Protein AF-0000000082933348 (afdb_homodimer)

Radius of gyration: 21.68 Å; Cα contacts (8 Å, |Δi|>4): 900; chains: 2; bounding box: 46×54×53 Å

Structure (mmCIF, N/CA/C/O backbone):
data_AF-0000000082933348-model_v1
#
loop_
_entity.id
_entity.type
_entity.pdbx_description
1 polymer 'Histidine phosphatase family protein'
#
loop_
_atom_site.group_PDB
_atom_site.id
_atom_site.type_symbol
_atom_site.label_atom_id
_atom_site.label_alt_id
_atom_site.label_comp_id
_atom_site.label_asym_id
_atom_site.label_entity_id
_atom_site.label_seq_id
_atom_site.pdbx_PDB_ins_code
_atom_site.Cartn_x
_atom_site.Cartn_y
_atom_site.Cartn_z
_atom_site.occupancy
_atom_site.B_iso_or_equiv
_atom_site.auth_seq_id
_atom_site.auth_comp_id
_atom_site.auth_asym_id
_atom_site.auth_atom_id
_atom_site.pdbx_PDB_model_num
ATOM 1 N N . MET A 1 1 ? 20.297 3.84 -3.52 1 86.88 1 MET A N 1
ATOM 2 C CA . MET A 1 1 ? 18.906 4.027 -3.934 1 86.88 1 MET A CA 1
ATOM 3 C C . MET A 1 1 ? 18.188 4.965 -2.979 1 86.88 1 MET A C 1
ATOM 5 O O . MET A 1 1 ? 18.375 4.891 -1.764 1 86.88 1 MET A O 1
ATOM 9 N N . THR A 1 2 ? 17.578 5.941 -3.51 1 96.19 2 THR A N 1
ATOM 10 C CA . THR A 1 2 ? 16.797 6.852 -2.684 1 96.19 2 THR A CA 1
ATOM 11 C C . THR A 1 2 ? 15.555 6.156 -2.137 1 96.19 2 THR A C 1
ATOM 13 O O . THR A 1 2 ? 14.867 5.438 -2.865 1 96.19 2 THR A O 1
ATOM 16 N N . LYS A 1 3 ? 15.344 6.266 -0.864 1 98.19 3 LYS A N 1
ATOM 17 C CA . LYS A 1 3 ? 14.211 5.641 -0.191 1 98.19 3 LYS A CA 1
ATOM 18 C C . LYS A 1 3 ? 13.484 6.641 0.707 1 98.19 3 LYS A C 1
ATOM 20 O O . LYS A 1 3 ? 14.125 7.414 1.424 1 98.19 3 LYS A O 1
ATOM 25 N N . PHE A 1 4 ? 12.164 6.688 0.628 1 98.81 4 PHE A N 1
ATOM 26 C CA . PHE A 1 4 ? 11.352 7.5 1.523 1 98.81 4 PHE A CA 1
ATOM 27 C C . PHE A 1 4 ? 10.562 6.621 2.488 1 98.81 4 PHE A C 1
ATOM 29 O O . PHE A 1 4 ? 9.883 5.684 2.068 1 98.81 4 PHE A O 1
ATOM 36 N N . TYR A 1 5 ? 10.711 6.855 3.752 1 98.88 5 TYR A N 1
ATOM 37 C CA . TYR A 1 5 ? 9.836 6.34 4.793 1 98.88 5 TYR A CA 1
ATOM 38 C C . TYR A 1 5 ? 8.773 7.367 5.172 1 98.88 5 TYR A C 1
ATOM 40 O O . TYR A 1 5 ? 9.07 8.367 5.828 1 98.88 5 TYR A O 1
ATOM 48 N N . LEU A 1 6 ? 7.59 7.156 4.75 1 98.94 6 LEU A N 1
ATOM 49 C CA . LEU A 1 6 ? 6.492 8.094 4.973 1 98.94 6 LEU A CA 1
ATOM 50 C C . LEU A 1 6 ? 5.68 7.699 6.203 1 98.94 6 LEU A C 1
ATOM 52 O O . LEU A 1 6 ? 5.18 6.574 6.285 1 98.94 6 LEU A O 1
ATOM 56 N N . ILE A 1 7 ? 5.543 8.625 7.109 1 98.94 7 ILE A N 1
ATOM 57 C CA . ILE A 1 7 ? 4.887 8.32 8.375 1 98.94 7 ILE A CA 1
ATOM 58 C C . ILE A 1 7 ? 3.85 9.398 8.688 1 98.94 7 ILE A C 1
ATOM 60 O O . ILE A 1 7 ? 4.168 10.586 8.703 1 98.94 7 ILE A O 1
ATOM 64 N N . ARG A 1 8 ? 2.623 8.984 8.883 1 98.94 8 ARG A N 1
ATOM 65 C CA . ARG A 1 8 ? 1.619 9.922 9.383 1 98.94 8 ARG A CA 1
ATOM 66 C C . ARG A 1 8 ? 1.836 10.211 10.867 1 98.94 8 ARG A C 1
ATOM 68 O O . ARG A 1 8 ? 2.244 9.328 11.625 1 98.94 8 ARG A O 1
ATOM 75 N N . HIS A 1 9 ? 1.52 11.336 11.305 1 98.94 9 HIS A N 1
ATOM 76 C CA . HIS A 1 9 ? 1.7 11.711 12.703 1 98.94 9 HIS A CA 1
ATOM 77 C C . HIS A 1 9 ? 0.859 10.836 13.625 1 98.94 9 HIS A C 1
ATOM 79 O O . HIS A 1 9 ? -0.024 10.109 13.164 1 98.94 9 HIS A O 1
ATOM 85 N N . GLY A 1 10 ? 1.176 10.938 14.961 1 98.88 10 GLY A N 1
ATOM 86 C CA . GLY A 1 10 ? 0.396 10.234 15.969 1 98.88 10 GLY A CA 1
ATOM 87 C C . GLY A 1 10 ? -0.998 10.805 16.141 1 98.88 10 GLY A C 1
ATOM 88 O O . GLY A 1 10 ? -1.308 11.875 15.625 1 98.88 10 GLY A O 1
ATOM 89 N N . GLU A 1 11 ? -1.74 10.148 16.938 1 98.75 11 GLU A N 1
ATOM 90 C CA . GLU A 1 11 ? -3.15 10.469 17.141 1 98.75 11 GLU A CA 1
ATOM 91 C C . GLU A 1 11 ? -3.312 11.805 17.875 1 98.75 11 GLU A C 1
ATOM 93 O O . GLU A 1 11 ? -2.547 12.117 18.781 1 98.75 11 GLU A O 1
ATOM 98 N N . THR A 1 12 ? -4.25 12.562 17.453 1 98.75 12 THR A N 1
ATOM 99 C CA . THR A 1 12 ? -4.707 13.758 18.156 1 98.75 12 THR A CA 1
ATOM 100 C C . THR A 1 12 ? -6.148 13.594 18.625 1 98.75 12 THR A C 1
ATOM 102 O O . THR A 1 12 ? -6.832 12.641 18.234 1 98.75 12 THR A O 1
ATOM 105 N N . GLU A 1 13 ? -6.559 14.531 19.438 1 98.19 13 GLU A N 1
ATOM 106 C CA . GLU A 1 13 ? -7.957 14.5 19.859 1 98.19 13 GLU A CA 1
ATOM 107 C C . GLU A 1 13 ? -8.898 14.672 18.672 1 98.19 13 GLU A C 1
ATOM 109 O O . GLU A 1 13 ? -9.977 14.07 18.641 1 98.19 13 GLU A O 1
ATOM 114 N N . TRP A 1 14 ? -8.562 15.438 17.734 1 98.31 14 TRP A N 1
ATOM 115 C CA . TRP A 1 14 ? -9.422 15.672 16.578 1 98.31 14 TRP A CA 1
ATOM 116 C C . TRP A 1 14 ? -9.469 14.438 15.68 1 98.31 14 TRP A C 1
ATOM 118 O O . TRP A 1 14 ? -10.461 14.211 14.977 1 98.31 14 TRP A O 1
ATOM 128 N N . ASN A 1 15 ? -8.352 13.672 15.641 1 98.06 15 ASN A N 1
ATOM 129 C CA . ASN A 1 15 ? -8.438 12.375 14.969 1 98.06 15 ASN A CA 1
ATOM 130 C C . ASN A 1 15 ? -9.539 11.508 15.578 1 98.06 15 ASN A C 1
ATOM 132 O O . ASN A 1 15 ? -10.336 10.914 14.852 1 98.06 15 ASN A O 1
ATOM 136 N N . VAL A 1 16 ? -9.492 11.422 16.891 1 97.44 16 VAL A N 1
ATOM 137 C CA . VAL A 1 16 ? -10.445 10.594 17.625 1 97.44 16 VAL A CA 1
ATOM 138 C C . VAL A 1 16 ? -11.867 11.07 17.344 1 97.44 16 VAL A C 1
ATOM 140 O O . VAL A 1 16 ? -12.781 10.258 17.188 1 97.44 16 VAL A O 1
ATOM 143 N N . GLN A 1 17 ? -12.008 12.328 17.219 1 97.56 17 GLN A N 1
ATOM 144 C CA . GLN A 1 17 ? -13.328 12.938 17.047 1 97.56 17 GLN A CA 1
ATOM 145 C C . GLN A 1 17 ? -13.711 13.023 15.57 1 97.56 17 GLN A C 1
ATOM 147 O O . GLN A 1 17 ? -14.789 13.508 15.227 1 97.56 17 GLN A O 1
ATOM 152 N N . ASN A 1 18 ? -12.797 12.633 14.664 1 97.06 18 ASN A N 1
ATOM 153 C CA . ASN A 1 18 ? -13.023 12.633 13.219 1 97.06 18 ASN A CA 1
ATOM 154 C C . ASN A 1 18 ? -13.289 14.039 12.695 1 97.06 18 ASN A C 1
ATOM 156 O O . ASN A 1 18 ? -14.242 14.258 11.945 1 97.06 18 ASN A O 1
ATOM 160 N N . ARG A 1 19 ? -12.523 14.969 13.188 1 98.19 19 ARG A N 1
ATOM 161 C CA . ARG A 1 19 ? -12.625 16.359 12.742 1 98.19 19 ARG A CA 1
ATOM 162 C C . ARG A 1 19 ? -11.57 16.672 11.695 1 98.19 19 ARG A C 1
ATOM 164 O O . ARG A 1 19 ? -10.461 16.125 11.734 1 98.19 19 ARG A O 1
ATOM 171 N N . TYR A 1 20 ? -11.891 17.484 10.766 1 97.06 20 TYR A N 1
ATOM 172 C CA . TYR A 1 20 ? -10.906 17.984 9.82 1 97.06 20 TYR A CA 1
ATOM 173 C C . TYR A 1 20 ? -9.766 18.688 10.547 1 97.06 20 TYR A C 1
ATOM 175 O O . TYR A 1 20 ? -9.977 19.688 11.234 1 97.06 20 TYR A O 1
ATOM 183 N N . GLN A 1 21 ? -8.625 17.953 10.289 1 94.75 21 GLN A N 1
ATOM 184 C CA . GLN A 1 21 ? -7.406 18.5 10.891 1 94.75 21 GLN A CA 1
ATOM 185 C C . GLN A 1 21 ? -6.465 19.047 9.82 1 94.75 21 GLN A C 1
ATOM 187 O O . GLN A 1 21 ? -5.797 18.281 9.125 1 94.75 21 GLN A O 1
ATOM 192 N N . GLY A 1 22 ? -6.617 20.359 9.383 1 96.88 22 GLY A N 1
ATOM 193 C CA . GLY A 1 22 ? -5.801 21.078 8.414 1 96.88 22 GLY A CA 1
ATOM 194 C C . GLY A 1 22 ? -4.566 21.703 9.023 1 96.88 22 GLY A C 1
ATOM 195 O O . GLY A 1 22 ? -3.756 21.031 9.648 1 96.88 22 GLY A O 1
ATOM 196 N N . ILE A 1 23 ? -4.5 22.922 8.961 1 97.44 23 ILE A N 1
ATOM 197 C CA . ILE A 1 23 ? -3.316 23.656 9.398 1 97.44 23 ILE A CA 1
ATOM 198 C C . ILE A 1 23 ? -3.469 24.062 10.859 1 97.44 23 ILE A C 1
ATOM 200 O O . ILE A 1 23 ? -2.525 24.562 11.469 1 97.44 23 ILE A O 1
ATOM 204 N N . THR A 1 24 ? -4.703 23.828 11.422 1 97.75 24 THR A N 1
ATOM 205 C CA . THR A 1 24 ? -4.859 24.047 12.859 1 97.75 24 THR A CA 1
ATOM 206 C C . THR A 1 24 ? -3.926 23.141 13.648 1 97.75 24 THR A C 1
ATOM 208 O O . THR A 1 24 ? -3.875 21.938 13.406 1 97.75 24 THR A O 1
ATOM 211 N N . ASP A 1 25 ? -3.254 23.703 14.617 1 98.25 25 ASP A N 1
ATOM 212 C CA . ASP A 1 25 ? -2.189 22.953 15.281 1 98.25 25 ASP A CA 1
ATOM 213 C C . ASP A 1 25 ? -2.713 22.25 16.531 1 98.25 25 ASP A C 1
ATOM 215 O O . ASP A 1 25 ? -2.633 22.797 17.641 1 98.25 25 ASP A O 1
ATOM 219 N N . ILE A 1 26 ? -3.174 21.109 16.359 1 98.31 26 ILE A N 1
ATOM 220 C CA . ILE A 1 26 ? -3.67 20.281 17.438 1 98.31 26 ILE A CA 1
ATOM 221 C C . ILE A 1 26 ? -2.561 19.344 17.922 1 98.31 26 ILE A C 1
ATOM 223 O O . ILE A 1 26 ? -1.96 18.625 17.125 1 98.31 26 ILE A O 1
ATOM 227 N N . PRO A 1 27 ? -2.258 19.328 19.188 1 98.38 27 PRO A N 1
ATOM 228 C CA . PRO A 1 27 ? -1.167 18.484 19.688 1 98.38 27 PRO A CA 1
ATOM 229 C C . PRO A 1 27 ? -1.525 17 19.703 1 98.38 27 PRO A C 1
ATOM 231 O O . PRO A 1 27 ? -2.703 16.641 19.609 1 98.38 27 PRO A O 1
ATOM 234 N N . LEU A 1 28 ? -0.554 16.156 19.859 1 98.81 28 LEU A N 1
ATOM 235 C CA . LEU A 1 28 ? -0.76 14.727 20.031 1 98.81 28 LEU A CA 1
ATOM 236 C C . LEU A 1 28 ? -1.549 14.438 21.297 1 98.81 28 LEU A C 1
ATOM 238 O O . LEU A 1 28 ? -1.344 15.102 22.328 1 98.81 28 LEU A O 1
ATOM 242 N N . SER A 1 29 ? -2.389 13.5 21.25 1 98.56 29 SER A N 1
ATOM 243 C CA . SER A 1 29 ? -2.986 12.953 22.453 1 98.56 29 SER A CA 1
ATOM 244 C C . SER A 1 29 ? -1.995 12.078 23.219 1 98.56 29 SER A C 1
ATOM 246 O O . SER A 1 29 ? -0.87 11.867 22.766 1 98.56 29 SER A O 1
ATOM 248 N N . SER A 1 30 ? -2.406 11.617 24.391 1 98.12 30 SER A N 1
ATOM 249 C CA . SER A 1 30 ? -1.567 10.688 25.125 1 98.12 30 SER A CA 1
ATOM 250 C C . SER A 1 30 ? -1.312 9.414 24.328 1 98.12 30 SER A C 1
ATOM 252 O O . SER A 1 30 ? -0.188 8.914 24.297 1 98.12 30 SER A O 1
ATOM 254 N N . VAL A 1 31 ? -2.332 8.945 23.719 1 98.19 31 VAL A N 1
ATOM 255 C CA . VAL A 1 31 ? -2.205 7.777 22.859 1 98.19 31 VAL A CA 1
ATOM 256 C C . VAL A 1 31 ? -1.263 8.094 21.688 1 98.19 31 VAL A C 1
ATOM 258 O O . VAL A 1 31 ? -0.437 7.258 21.312 1 98.19 31 VAL A O 1
ATOM 261 N N . GLY A 1 32 ? -1.414 9.273 21.125 1 98.69 32 GLY A N 1
ATOM 262 C CA . GLY A 1 32 ? -0.55 9.703 20.031 1 98.69 32 GLY A CA 1
ATOM 263 C C . GLY A 1 32 ? 0.92 9.711 20.406 1 98.69 32 GLY A C 1
ATOM 264 O O . GLY A 1 32 ? 1.774 9.359 19.594 1 98.69 32 GLY A O 1
ATOM 265 N N . LYS A 1 33 ? 1.176 10.125 21.594 1 98.44 33 LYS A N 1
ATOM 266 C CA . LYS A 1 33 ? 2.557 10.133 22.078 1 98.44 33 LYS A CA 1
ATOM 267 C C . LYS A 1 33 ? 3.102 8.719 22.203 1 98.44 33 LYS A C 1
ATOM 269 O O . LYS A 1 33 ? 4.266 8.461 21.875 1 98.44 33 LYS A O 1
ATOM 274 N N . LEU A 1 34 ? 2.26 7.848 22.656 1 98.31 34 LEU A N 1
ATOM 275 C CA . LEU A 1 34 ? 2.66 6.445 22.734 1 98.31 34 LEU A CA 1
ATOM 276 C C . LEU A 1 34 ? 2.895 5.867 21.344 1 98.31 34 LEU A C 1
ATOM 278 O O . LEU A 1 34 ? 3.834 5.098 21.141 1 98.31 34 LEU A O 1
ATOM 282 N N . GLN A 1 35 ? 2.096 6.219 20.438 1 98.62 35 GLN A N 1
ATOM 283 C CA . GLN A 1 35 ? 2.266 5.789 19.047 1 98.62 35 GLN A CA 1
ATOM 284 C C . GLN A 1 35 ? 3.586 6.293 18.469 1 98.62 35 GLN A C 1
ATOM 286 O O . GLN A 1 35 ? 4.281 5.555 17.766 1 98.62 35 GLN A O 1
ATOM 291 N N . ALA A 1 36 ? 3.855 7.551 18.766 1 98.62 36 ALA A N 1
ATOM 292 C CA . ALA A 1 36 ? 5.102 8.148 18.297 1 98.62 36 ALA A CA 1
ATOM 293 C C . ALA A 1 36 ? 6.312 7.383 18.828 1 98.62 36 ALA A C 1
ATOM 295 O O . ALA A 1 36 ? 7.266 7.141 18.078 1 98.62 36 ALA A O 1
ATOM 296 N N . GLN A 1 37 ? 6.219 7 20.016 1 98.06 37 GLN A N 1
ATOM 297 C CA . GLN A 1 37 ? 7.305 6.215 20.594 1 98.06 37 GLN A CA 1
ATOM 298 C C . GLN A 1 37 ? 7.398 4.84 19.938 1 98.06 37 GLN A C 1
ATOM 300 O O . GLN A 1 37 ? 8.5 4.34 19.688 1 98.06 37 GLN A O 1
ATOM 305 N N . ALA A 1 38 ? 6.289 4.23 19.688 1 98 38 ALA A N 1
ATOM 306 C CA . ALA A 1 38 ? 6.254 2.902 19.078 1 98 38 ALA A CA 1
ATOM 307 C C . ALA A 1 38 ? 6.895 2.92 17.703 1 98 38 ALA A C 1
ATOM 309 O O . ALA A 1 38 ? 7.695 2.045 17.359 1 98 38 ALA A O 1
ATOM 310 N N . ILE A 1 39 ? 6.543 3.9 16.906 1 98.25 39 ILE A N 1
ATOM 311 C CA . ILE A 1 39 ? 7.105 3.967 15.562 1 98.25 39 ILE A CA 1
ATOM 312 C C . ILE A 1 39 ? 8.594 4.293 15.641 1 98.25 39 ILE A C 1
ATOM 314 O O . ILE A 1 39 ? 9.391 3.812 14.828 1 98.25 39 ILE A O 1
ATOM 318 N N . ALA A 1 40 ? 8.953 5.125 16.578 1 98.31 40 ALA A N 1
ATOM 319 C CA . ALA A 1 40 ? 10.367 5.41 16.797 1 98.31 40 ALA A CA 1
ATOM 320 C C . ALA A 1 40 ? 11.148 4.133 17.078 1 98.31 40 ALA A C 1
ATOM 322 O O . ALA A 1 40 ? 12.227 3.918 16.516 1 98.31 40 ALA A O 1
ATOM 323 N N . THR A 1 41 ? 10.602 3.355 17.922 1 96.69 41 THR A N 1
ATOM 324 C CA . THR A 1 41 ? 11.234 2.086 18.25 1 96.69 41 THR A CA 1
ATOM 325 C C . THR A 1 41 ? 11.375 1.209 17 1 96.69 41 THR A C 1
ATOM 327 O O . THR A 1 41 ? 12.43 0.618 16.766 1 96.69 41 THR A O 1
ATOM 330 N N . ARG A 1 42 ? 10.344 1.131 16.234 1 95.69 42 ARG A N 1
ATOM 331 C CA . ARG A 1 42 ? 10.375 0.347 15 1 95.69 42 ARG A CA 1
ATOM 332 C C . ARG A 1 42 ? 11.461 0.849 14.055 1 95.69 42 ARG A C 1
ATOM 334 O O . ARG A 1 42 ? 12.164 0.052 13.438 1 95.69 42 ARG A O 1
ATOM 341 N N . MET A 1 43 ? 11.617 2.115 14.008 1 97.19 43 MET A N 1
ATOM 342 C CA . MET A 1 43 ? 12.508 2.738 13.031 1 97.19 43 MET A CA 1
ATOM 343 C C . MET A 1 43 ? 13.969 2.521 13.414 1 97.19 43 MET A C 1
ATOM 345 O O . MET A 1 43 ? 14.867 2.746 12.602 1 97.19 43 MET A O 1
ATOM 349 N N . LYS A 1 44 ? 14.211 2.039 14.594 1 95.69 44 LYS A N 1
ATOM 350 C CA . LYS A 1 44 ? 15.578 1.767 15.031 1 95.69 44 LYS A CA 1
ATOM 351 C C . LYS A 1 44 ? 16.266 0.782 14.094 1 95.69 44 LYS A C 1
ATOM 353 O O . LYS A 1 44 ? 17.484 0.847 13.898 1 95.69 44 LYS A O 1
ATOM 358 N N . ASP A 1 45 ? 15.508 -0.076 13.508 1 91.19 45 ASP A N 1
ATOM 359 C CA . ASP A 1 45 ? 16.047 -1.158 12.695 1 91.19 45 ASP A CA 1
ATOM 360 C C . ASP A 1 45 ? 16.25 -0.712 11.242 1 91.19 45 ASP A C 1
ATOM 362 O O . ASP A 1 45 ? 16.719 -1.485 10.406 1 91.19 45 ASP A O 1
ATOM 366 N N . TYR A 1 46 ? 15.891 0.518 10.961 1 96.06 46 TYR A N 1
ATOM 367 C CA . TYR A 1 46 ? 15.992 1.033 9.602 1 96.06 46 TYR A CA 1
ATOM 368 C C . TYR A 1 46 ? 17.172 1.992 9.461 1 96.06 46 TYR A C 1
ATOM 370 O O . TYR A 1 46 ? 17.484 2.734 10.398 1 96.06 46 TYR A O 1
ATOM 378 N N . GLU A 1 47 ? 17.844 1.949 8.375 1 97.5 47 GLU A N 1
ATOM 379 C CA . GLU A 1 47 ? 18.828 2.98 8.055 1 97.5 47 GLU A CA 1
ATOM 380 C C . GLU A 1 47 ? 18.141 4.285 7.656 1 97.5 47 GLU A C 1
ATOM 382 O O . GLU A 1 47 ? 17.266 4.293 6.801 1 97.5 47 GLU A O 1
ATOM 387 N N . VAL A 1 48 ? 18.5 5.371 8.328 1 98.44 48 VAL A N 1
ATOM 388 C CA . VAL A 1 48 ? 17.922 6.68 8.07 1 98.44 48 VAL A CA 1
ATOM 389 C C . VAL A 1 48 ? 19.016 7.734 7.984 1 98.44 48 VAL A C 1
ATOM 391 O O . VAL A 1 48 ? 19.844 7.844 8.883 1 98.44 48 VAL A O 1
ATOM 394 N N . ASP A 1 49 ? 19 8.453 6.902 1 98.62 49 ASP A N 1
ATOM 395 C CA . ASP A 1 49 ? 20.031 9.469 6.695 1 98.62 49 ASP A CA 1
ATOM 396 C C . ASP A 1 49 ? 19.516 10.852 7.078 1 98.62 49 ASP A C 1
ATOM 398 O O . ASP A 1 49 ? 20.312 11.734 7.438 1 98.62 49 ASP A O 1
ATOM 402 N N . ALA A 1 50 ? 18.234 11.102 6.969 1 98.75 50 ALA A N 1
ATOM 403 C CA . ALA A 1 50 ? 17.656 12.414 7.25 1 98.75 50 ALA A CA 1
ATOM 404 C C . ALA A 1 50 ? 16.188 12.281 7.645 1 98.75 50 ALA A C 1
ATOM 406 O O . ALA A 1 50 ? 15.516 11.312 7.281 1 98.75 50 ALA A O 1
ATOM 407 N N . ILE A 1 51 ? 15.727 13.266 8.398 1 98.88 51 ILE A N 1
ATOM 408 C CA . ILE A 1 51 ? 14.344 13.297 8.852 1 98.88 51 ILE A CA 1
ATOM 409 C C . ILE A 1 51 ? 13.727 14.656 8.531 1 98.88 51 ILE A C 1
ATOM 411 O O . ILE A 1 51 ? 14.273 15.695 8.906 1 98.88 51 ILE A O 1
ATOM 415 N N . TYR A 1 52 ? 12.648 14.617 7.793 1 98.94 52 TYR A N 1
ATOM 416 C CA . TYR A 1 52 ? 11.844 15.805 7.527 1 98.94 52 TYR A CA 1
ATOM 417 C C . TYR A 1 52 ? 10.469 15.688 8.172 1 98.94 52 TYR A C 1
ATOM 419 O O . TYR A 1 52 ? 9.953 14.578 8.344 1 98.94 52 TYR A O 1
ATOM 427 N N . ALA A 1 53 ? 9.875 16.844 8.492 1 98.94 53 ALA A N 1
ATOM 428 C CA . ALA A 1 53 ? 8.523 16.812 9.047 1 98.94 53 ALA A CA 1
ATOM 429 C C . ALA A 1 53 ? 7.762 18.094 8.703 1 98.94 53 ALA A C 1
ATOM 431 O O . ALA A 1 53 ? 8.367 19.125 8.406 1 98.94 53 ALA A O 1
ATOM 432 N N . SER A 1 54 ? 6.461 17.953 8.625 1 98.81 54 SER A N 1
ATOM 433 C CA . SER A 1 54 ? 5.621 19.141 8.781 1 98.81 54 SER A CA 1
ATOM 434 C C . SER A 1 54 ? 5.98 19.922 10.039 1 98.81 54 SER A C 1
ATOM 436 O O . SER A 1 54 ? 6.316 19.328 11.062 1 98.81 54 SER A O 1
ATOM 438 N N . ASP A 1 55 ? 5.824 21.266 9.977 1 98.69 55 ASP A N 1
ATOM 439 C CA . ASP A 1 55 ? 6.164 22.078 11.148 1 98.69 55 ASP A CA 1
ATOM 440 C C . ASP A 1 55 ? 4.988 22.156 12.117 1 98.69 55 ASP A C 1
ATOM 442 O O . ASP A 1 55 ? 5.09 22.781 13.172 1 98.69 55 ASP A O 1
ATOM 446 N N . LEU A 1 56 ? 3.859 21.594 11.797 1 98.75 56 LEU A N 1
ATOM 447 C CA . LEU A 1 56 ? 2.795 21.484 12.789 1 98.75 56 LEU A CA 1
ATOM 448 C C . LEU A 1 56 ? 3.199 20.531 13.914 1 98.75 56 LEU A C 1
ATOM 450 O O . LEU A 1 56 ? 3.83 19.5 13.664 1 98.75 56 LEU A O 1
ATOM 454 N N . SER A 1 57 ? 2.809 20.766 15.109 1 98.75 57 SER A N 1
ATOM 455 C CA . SER A 1 57 ? 3.355 20.125 16.312 1 98.75 57 SER A CA 1
ATOM 456 C C . SER A 1 57 ? 3.133 18.625 16.281 1 98.75 57 SER A C 1
ATOM 458 O O . SER A 1 57 ? 4 17.859 16.703 1 98.75 57 SER A O 1
ATOM 460 N N . ARG A 1 58 ? 1.996 18.172 15.883 1 98.81 58 ARG A N 1
ATOM 461 C CA . ARG A 1 58 ? 1.689 16.734 15.906 1 98.81 58 ARG A CA 1
ATOM 462 C C . ARG A 1 58 ? 2.68 15.953 15.047 1 98.81 58 ARG A C 1
ATOM 464 O O . ARG A 1 58 ? 3.135 14.883 15.445 1 98.81 58 ARG A O 1
ATOM 471 N N . ALA A 1 59 ? 3.039 16.469 13.891 1 98.88 59 ALA A N 1
ATOM 472 C CA . ALA A 1 59 ? 4.016 15.805 13.031 1 98.88 59 ALA A CA 1
ATOM 473 C C . ALA A 1 59 ? 5.434 15.992 13.562 1 98.88 59 ALA A C 1
ATOM 475 O O . ALA A 1 59 ? 6.223 15.047 13.578 1 98.88 59 ALA A O 1
ATOM 476 N N . PHE A 1 60 ? 5.715 17.234 14.023 1 98.88 60 PHE A N 1
ATOM 477 C CA . PHE A 1 60 ? 7.055 17.547 14.508 1 98.88 60 PHE A CA 1
ATOM 478 C C . PHE A 1 60 ? 7.406 16.688 15.719 1 98.88 60 PHE A C 1
ATOM 480 O O . PHE A 1 60 ? 8.5 16.125 15.789 1 98.88 60 PHE A O 1
ATOM 487 N N . VAL A 1 61 ? 6.52 16.562 16.656 1 98.88 61 VAL A N 1
ATOM 488 C CA . VAL A 1 61 ? 6.758 15.789 17.875 1 98.88 61 VAL A CA 1
ATOM 489 C C . VAL A 1 61 ? 6.91 14.312 17.531 1 98.88 61 VAL A C 1
ATOM 491 O O . VAL A 1 61 ? 7.758 13.625 18.109 1 98.88 61 VAL A O 1
ATOM 494 N N . THR A 1 62 ? 6.109 13.836 16.609 1 98.94 62 THR A N 1
ATOM 495 C CA . THR A 1 62 ? 6.254 12.453 16.156 1 98.94 62 THR A CA 1
ATOM 496 C C . THR A 1 62 ? 7.637 12.234 15.547 1 98.94 62 THR A C 1
ATOM 498 O O . THR A 1 62 ? 8.312 11.25 15.867 1 98.94 62 THR A O 1
ATOM 501 N N . ALA A 1 63 ? 8.047 13.164 14.703 1 98.94 63 ALA A N 1
ATOM 502 C CA . ALA A 1 63 ? 9.352 13.07 14.055 1 98.94 63 ALA A CA 1
ATOM 503 C C . ALA A 1 63 ? 10.477 13.141 15.078 1 98.94 63 ALA A C 1
ATOM 505 O O . ALA A 1 63 ? 11.5 12.461 14.93 1 98.94 63 ALA A O 1
ATOM 506 N N . LYS A 1 64 ? 10.297 13.945 16.047 1 98.81 64 LYS A N 1
ATOM 507 C CA . LYS A 1 64 ? 11.32 14.125 17.078 1 98.81 64 LYS A CA 1
ATOM 508 C C . LYS A 1 64 ? 11.57 12.82 17.828 1 98.81 64 LYS A C 1
ATOM 510 O O . LYS A 1 64 ? 12.695 12.539 18.234 1 98.81 64 LYS A O 1
ATOM 515 N N . SER A 1 65 ? 10.523 12.086 18.109 1 98.69 65 SER A N 1
ATOM 516 C CA . SER A 1 65 ? 10.688 10.789 18.766 1 98.69 65 SER A CA 1
ATOM 517 C C . SER A 1 65 ? 11.602 9.875 17.969 1 98.69 65 SER A C 1
ATOM 519 O O . SER A 1 65 ? 12.445 9.18 18.531 1 98.69 65 SER A O 1
ATOM 521 N N . ILE A 1 66 ? 11.453 9.883 16.672 1 98.69 66 ILE A N 1
ATOM 522 C CA . ILE A 1 66 ? 12.281 9.078 15.781 1 98.69 66 ILE A CA 1
ATOM 523 C C . ILE A 1 66 ? 13.703 9.633 15.758 1 98.69 66 ILE A C 1
ATOM 525 O O . ILE A 1 66 ? 14.672 8.875 15.844 1 98.69 66 ILE A O 1
ATOM 529 N N . ALA A 1 67 ? 13.734 10.961 15.648 1 98.75 67 ALA A N 1
ATOM 530 C CA . ALA A 1 67 ? 15.023 11.641 15.57 1 98.75 67 ALA A CA 1
ATOM 531 C C . ALA A 1 67 ? 15.875 11.352 16.812 1 98.75 67 ALA A C 1
ATOM 533 O O . ALA A 1 67 ? 17.094 11.164 16.703 1 98.75 67 ALA A O 1
ATOM 534 N N . LYS A 1 68 ? 15.258 11.359 17.922 1 97.88 68 LYS A N 1
ATOM 535 C CA . LYS A 1 68 ? 15.961 11.078 19.172 1 97.88 68 LYS A CA 1
ATOM 536 C C . LYS A 1 68 ? 16.594 9.695 19.141 1 97.88 68 LYS A C 1
ATOM 538 O O . LYS A 1 68 ? 17.766 9.539 19.531 1 97.88 68 LYS A O 1
ATOM 543 N N . GLU A 1 69 ? 15.883 8.719 18.688 1 96.25 69 GLU A N 1
ATOM 544 C CA . GLU A 1 69 ? 16.391 7.348 18.609 1 96.25 69 GLU A CA 1
ATOM 545 C C . GLU A 1 69 ? 17.516 7.23 17.609 1 96.25 69 GLU A C 1
ATOM 547 O O . GLU A 1 69 ? 18.438 6.418 17.781 1 96.25 69 GLU A O 1
ATOM 552 N N . LYS A 1 70 ? 17.5 8.055 16.562 1 97 70 LYS A N 1
ATOM 553 C CA . LYS A 1 70 ? 18.438 7.945 15.445 1 97 70 LYS A CA 1
ATOM 554 C C . LYS A 1 70 ? 19.609 8.914 15.617 1 97 70 LYS A C 1
ATOM 556 O O . LYS A 1 70 ? 20.578 8.859 14.859 1 97 70 LYS A O 1
ATOM 561 N N . ASN A 1 71 ? 19.531 9.789 16.656 1 96.88 71 ASN A N 1
ATOM 562 C CA . ASN A 1 71 ? 20.5 10.852 16.859 1 96.88 71 ASN A CA 1
ATOM 563 C C . ASN A 1 71 ? 20.641 11.734 15.617 1 96.88 71 ASN A C 1
ATOM 565 O O . ASN A 1 71 ? 21.734 11.961 15.125 1 96.88 71 ASN A O 1
ATOM 569 N N . LEU A 1 72 ? 19.516 12.094 15.062 1 98.38 72 LEU A N 1
ATOM 570 C CA . LEU A 1 72 ? 19.406 13.008 13.93 1 98.38 72 LEU A CA 1
ATOM 571 C C . LEU A 1 72 ? 18.578 14.234 14.297 1 98.38 72 LEU A C 1
ATOM 573 O O . LEU A 1 72 ? 17.953 14.273 15.359 1 98.38 72 LEU A O 1
ATOM 577 N N . GLU A 1 73 ? 18.641 15.234 13.484 1 98.44 73 GLU A N 1
ATOM 578 C CA . GLU A 1 73 ? 17.812 16.422 13.648 1 98.44 73 GLU A CA 1
ATOM 579 C C . GLU A 1 73 ? 16.594 16.359 12.734 1 98.44 73 GLU A C 1
ATOM 581 O O . GLU A 1 73 ? 16.641 15.75 11.664 1 98.44 73 GLU A O 1
ATOM 586 N N . VAL A 1 74 ? 15.555 16.984 13.195 1 98.81 74 VAL A N 1
ATOM 587 C CA . VAL A 1 74 ? 14.359 17.094 12.367 1 98.81 74 VAL A CA 1
ATOM 588 C C . VAL A 1 74 ? 14.422 18.391 11.562 1 98.81 74 VAL A C 1
ATOM 590 O O . VAL A 1 74 ? 14.555 19.484 12.125 1 98.81 74 VAL A O 1
ATOM 593 N N . ARG A 1 75 ? 14.383 18.281 10.289 1 98.75 75 ARG A N 1
ATOM 594 C CA . ARG A 1 75 ? 14.219 19.422 9.406 1 98.75 75 ARG A CA 1
ATOM 595 C C . ARG A 1 75 ? 12.75 19.641 9.055 1 98.75 75 ARG A C 1
ATOM 597 O O . ARG A 1 75 ? 12.07 18.719 8.602 1 98.75 75 ARG A O 1
ATOM 604 N N . THR A 1 76 ? 12.273 20.828 9.234 1 98.75 76 THR A N 1
ATOM 605 C CA . THR A 1 76 ? 10.859 21.062 8.953 1 98.75 76 THR A CA 1
ATOM 606 C C . THR A 1 76 ? 10.688 21.703 7.582 1 98.75 76 THR A C 1
ATOM 608 O O . THR A 1 76 ? 11.547 22.469 7.129 1 98.75 76 THR A O 1
ATOM 611 N N . LEU A 1 77 ? 9.641 21.391 6.906 1 98.62 77 LEU A N 1
ATOM 612 C CA . LEU A 1 77 ? 9.195 22 5.652 1 98.62 77 LEU A CA 1
ATOM 613 C C . LEU A 1 77 ? 7.723 22.391 5.73 1 98.62 77 LEU A C 1
ATOM 615 O O . LEU A 1 77 ? 6.855 21.531 5.895 1 98.62 77 LEU A O 1
ATOM 619 N N . PRO A 1 78 ? 7.371 23.656 5.59 1 98.38 78 PRO A N 1
ATOM 620 C CA . PRO A 1 78 ? 5.961 24.047 5.562 1 98.38 78 PRO A CA 1
ATOM 621 C C . PRO A 1 78 ? 5.184 23.375 4.434 1 98.38 78 PRO A C 1
ATOM 623 O O . PRO A 1 78 ? 3.971 23.172 4.547 1 98.38 78 PRO A O 1
ATOM 626 N N . GLN A 1 79 ? 5.891 23 3.367 1 98.62 79 GLN A N 1
ATOM 627 C CA . GLN A 1 79 ? 5.277 22.344 2.217 1 98.62 79 GLN A CA 1
ATOM 628 C C . GLN A 1 79 ? 4.699 20.984 2.6 1 98.62 79 GLN A C 1
ATOM 630 O O . GLN A 1 79 ? 3.928 20.391 1.841 1 98.62 79 GLN A O 1
ATOM 635 N N . LEU A 1 80 ? 5.031 20.484 3.82 1 98.81 80 LEU A N 1
ATOM 636 C CA . LEU A 1 80 ? 4.547 19.172 4.281 1 98.81 80 LEU A CA 1
ATOM 637 C C . LEU A 1 80 ? 3.365 19.344 5.227 1 98.81 80 LEU A C 1
ATOM 639 O O . LEU A 1 80 ? 2.838 18.359 5.746 1 98.81 80 LEU A O 1
ATOM 643 N N . ARG A 1 81 ? 2.926 20.562 5.457 1 98.75 81 ARG A N 1
ATOM 644 C CA . ARG A 1 81 ? 1.737 20.781 6.273 1 98.75 81 ARG A CA 1
ATOM 645 C C . ARG A 1 81 ? 0.519 20.109 5.668 1 98.75 81 ARG A C 1
ATOM 647 O O . ARG A 1 81 ? 0.461 19.891 4.453 1 98.75 81 ARG A O 1
ATOM 654 N N . GLU A 1 82 ? -0.409 19.781 6.539 1 98.75 82 GLU A N 1
ATOM 655 C CA . GLU A 1 82 ? -1.673 19.234 6.055 1 98.75 82 GLU A CA 1
ATOM 656 C C . GLU A 1 82 ? -2.404 20.219 5.164 1 98.75 82 GLU A C 1
ATOM 658 O O . GLU A 1 82 ? -2.092 21.422 5.164 1 98.75 82 GLU A O 1
ATOM 663 N N . ILE A 1 83 ? -3.328 19.703 4.43 1 98.5 83 ILE A N 1
ATOM 664 C CA . ILE A 1 83 ? -4.18 20.5 3.559 1 98.5 83 ILE A CA 1
ATOM 665 C C . ILE A 1 83 ? -4.875 21.594 4.375 1 98.5 83 ILE A C 1
ATOM 667 O O . ILE A 1 83 ? -5.391 21.328 5.465 1 98.5 83 ILE A O 1
ATOM 671 N N . ASN A 1 84 ? -4.746 22.812 3.92 1 98.38 84 ASN A N 1
ATOM 672 C CA . ASN A 1 84 ? -5.52 23.906 4.504 1 98.38 84 ASN A CA 1
ATOM 673 C C . ASN A 1 84 ? -6.992 23.828 4.102 1 98.38 84 ASN A C 1
ATOM 675 O O . ASN A 1 84 ? -7.344 24.156 2.967 1 98.38 84 ASN A O 1
ATOM 679 N N . PHE A 1 85 ? -7.848 23.438 5.016 1 97.75 85 PHE A N 1
ATOM 680 C CA . PHE A 1 85 ? -9.266 23.25 4.707 1 97.75 85 PHE A CA 1
ATOM 681 C C . PHE A 1 85 ? -10.062 24.5 5.078 1 97.75 85 PHE A C 1
ATOM 683 O O . PHE A 1 85 ? -11.289 24.5 4.992 1 97.75 85 PHE A O 1
ATOM 690 N N . GLY A 1 86 ? -9.359 25.484 5.578 1 97.56 86 GLY A N 1
ATOM 691 C CA . GLY A 1 86 ? -10.008 26.75 5.891 1 97.56 86 GLY A CA 1
ATOM 692 C C . GLY A 1 86 ? -11.094 26.625 6.945 1 97.56 86 GLY A C 1
ATOM 693 O O . GLY A 1 86 ? -10.867 26.047 8.008 1 97.56 86 GLY A O 1
ATOM 694 N N . GLU A 1 87 ? -12.258 27.156 6.652 1 96.88 87 GLU A N 1
ATOM 695 C CA . GLU A 1 87 ? -13.344 27.219 7.621 1 96.88 87 GLU A CA 1
ATOM 696 C C . GLU A 1 87 ? -13.891 25.844 7.941 1 96.88 87 GLU A C 1
ATOM 698 O O . GLU A 1 87 ? -14.664 25.672 8.891 1 96.88 87 GLU A O 1
ATOM 703 N N . TRP A 1 88 ? -13.586 24.797 7.223 1 97.75 88 TRP A N 1
ATOM 704 C CA . TRP A 1 88 ? -14.078 23.453 7.48 1 97.75 88 TRP A CA 1
ATOM 705 C C . TRP A 1 88 ? -13.359 22.828 8.672 1 97.75 88 TRP A C 1
ATOM 707 O O . TRP A 1 88 ? -13.828 21.828 9.234 1 97.75 88 TRP A O 1
ATOM 717 N N . GLU A 1 89 ? -12.172 23.359 9.031 1 98 89 GLU A N 1
ATOM 718 C CA . GLU A 1 89 ? -11.375 22.766 10.102 1 98 89 GLU A CA 1
ATOM 719 C C . GLU A 1 89 ? -12.125 22.812 11.43 1 98 89 GLU A C 1
ATOM 721 O O . GLU A 1 89 ? -12.781 23.812 11.75 1 98 89 GLU A O 1
ATOM 726 N N . GLY A 1 90 ? -12.047 21.688 12.117 1 98.25 90 GLY A N 1
ATOM 727 C CA . GLY A 1 90 ? -12.711 21.562 13.398 1 98.25 90 GLY A CA 1
ATOM 728 C C . GLY A 1 90 ? -14.086 20.938 13.305 1 98.25 90 GLY A C 1
ATOM 729 O O . GLY A 1 90 ? -14.664 20.547 14.32 1 98.25 90 GLY A O 1
ATOM 730 N N . TYR A 1 91 ? -14.602 20.812 12.141 1 98.25 91 TYR A N 1
ATOM 731 C CA . TYR A 1 91 ? -15.914 20.219 11.945 1 98.25 91 TYR A CA 1
ATOM 732 C C . TYR A 1 91 ? -15.805 18.766 11.531 1 98.25 91 TYR A C 1
ATOM 734 O O . TYR A 1 91 ? -14.797 18.359 10.938 1 98.25 91 TYR A O 1
ATOM 742 N N . THR A 1 92 ? -16.812 18.016 11.844 1 97.81 92 THR A N 1
ATOM 743 C CA . THR A 1 92 ? -16.938 16.656 11.344 1 97.81 92 THR A CA 1
ATOM 744 C C . THR A 1 92 ? -17.578 16.641 9.961 1 97.81 92 THR A C 1
ATOM 746 O O . THR A 1 92 ? -18.156 17.641 9.531 1 97.81 92 THR A O 1
ATOM 749 N N . MET A 1 93 ? -17.438 15.508 9.367 1 95.56 93 MET A N 1
ATOM 750 C CA . MET A 1 93 ? -18.062 15.352 8.055 1 95.56 93 MET A CA 1
ATOM 751 C C . MET A 1 93 ? -19.578 15.57 8.141 1 95.56 93 MET A C 1
ATOM 753 O O . MET A 1 93 ? -20.156 16.219 7.273 1 95.56 93 MET A O 1
ATOM 757 N N . THR A 1 94 ? -20.109 15.008 9.148 1 96.81 94 THR A N 1
ATOM 758 C CA . THR A 1 94 ? -21.562 15.109 9.336 1 96.81 94 THR A CA 1
ATOM 759 C C . THR A 1 94 ? -21.969 16.578 9.5 1 96.81 94 THR A C 1
ATOM 761 O O . THR A 1 94 ? -22.953 17.016 8.883 1 96.81 94 THR A O 1
ATOM 764 N N . GLU A 1 95 ? -21.234 17.266 10.32 1 97.94 95 GLU A N 1
ATOM 765 C CA . GLU A 1 95 ? -21.531 18.672 10.531 1 97.94 95 GLU A CA 1
ATOM 766 C C . GLU A 1 95 ? -21.391 19.469 9.234 1 97.94 95 GLU A C 1
ATOM 768 O O . GLU A 1 95 ? -22.234 20.312 8.93 1 97.94 95 GLU A O 1
ATOM 773 N N . LEU A 1 96 ? -20.375 19.234 8.469 1 97.75 96 LEU A N 1
ATOM 774 C CA . LEU A 1 96 ? -20.141 19.938 7.219 1 97.75 96 LEU A CA 1
ATOM 775 C C . LEU A 1 96 ? -21.234 19.625 6.203 1 97.75 96 LEU A C 1
ATOM 777 O O . LEU A 1 96 ? -21.641 20.5 5.43 1 97.75 96 LEU A O 1
ATOM 781 N N . GLU A 1 97 ? -21.594 18.359 6.191 1 96.88 97 GLU A N 1
ATOM 782 C CA . GLU A 1 97 ? -22.703 17.984 5.309 1 96.88 97 GLU A CA 1
ATOM 783 C C . GLU A 1 97 ? -23.969 18.766 5.656 1 96.88 97 GLU A C 1
ATOM 785 O O . GLU A 1 97 ? -24.719 19.172 4.766 1 96.88 97 GLU A O 1
ATOM 790 N N . GLU A 1 98 ? -24.266 18.938 6.902 1 97.5 98 GLU A N 1
ATOM 791 C CA . GLU A 1 98 ? -25.438 19.672 7.363 1 97.5 98 GLU A CA 1
ATOM 792 C C . GLU A 1 98 ? -25.344 21.141 6.996 1 97.5 98 GLU A C 1
ATOM 794 O O . GLU A 1 98 ? -26.344 21.766 6.605 1 97.5 98 GLU A O 1
ATOM 799 N N . ILE A 1 99 ? -24.203 21.688 7.117 1 97.25 99 ILE A N 1
ATOM 800 C CA . ILE A 1 99 ? -24 23.125 6.934 1 97.25 99 IL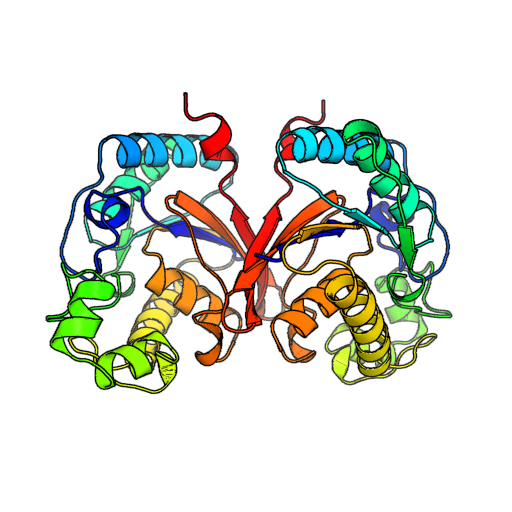E A CA 1
ATOM 801 C C . ILE A 1 99 ? -23.938 23.453 5.441 1 97.25 99 ILE A C 1
ATOM 803 O O . ILE A 1 99 ? -24.531 24.438 4.992 1 97.25 99 ILE A O 1
ATOM 807 N N . TYR A 1 100 ? -23.25 22.594 4.594 1 96.31 100 TYR A N 1
ATOM 808 C CA . TYR A 1 100 ? -22.922 22.984 3.223 1 96.31 100 TYR A CA 1
ATOM 809 C C . TYR A 1 100 ? -23.672 22.109 2.223 1 96.31 100 TYR A C 1
ATOM 811 O O . TYR A 1 100 ? -23.703 22.406 1.025 1 96.31 100 TYR A O 1
ATOM 819 N N . GLY A 1 101 ? -24.203 21 2.662 1 95.62 101 GLY A N 1
ATOM 820 C CA . GLY A 1 101 ? -25.031 20.141 1.835 1 95.62 101 GLY A CA 1
ATOM 821 C C . GLY A 1 101 ? -24.297 19.547 0.65 1 95.62 101 GLY A C 1
ATOM 822 O O . GLY A 1 101 ? -23.219 18.969 0.811 1 95.62 101 GLY A O 1
ATOM 823 N N . ASP A 1 102 ? -24.828 19.859 -0.578 1 94.06 102 ASP A N 1
ATOM 824 C CA . ASP A 1 102 ? -24.375 19.188 -1.799 1 94.06 102 ASP A CA 1
ATOM 825 C C . ASP A 1 102 ? -22.953 19.609 -2.162 1 94.06 102 ASP A C 1
ATOM 827 O O . ASP A 1 102 ? -22.188 18.828 -2.713 1 94.06 102 ASP A O 1
ATOM 831 N N . ASP A 1 103 ? -22.688 20.812 -1.838 1 93.31 103 ASP A N 1
ATOM 832 C CA . ASP A 1 103 ? -21.344 21.281 -2.168 1 93.31 103 ASP A CA 1
ATOM 833 C C . ASP A 1 103 ? -20.281 20.469 -1.442 1 93.31 103 ASP A C 1
ATOM 835 O O . ASP A 1 103 ? -19.297 20.031 -2.057 1 93.31 103 ASP A O 1
ATOM 839 N N . TYR A 1 104 ? -20.531 20.25 -0.236 1 96.12 104 TYR A N 1
ATOM 840 C CA . TYR A 1 104 ? -19.594 19.453 0.543 1 96.12 104 TYR A CA 1
ATOM 841 C C . TYR A 1 104 ? -19.609 18 0.104 1 96.12 104 TYR A C 1
ATOM 843 O O . TYR A 1 104 ? -18.547 17.359 0.003 1 96.12 104 TYR A O 1
ATOM 851 N N . LYS A 1 105 ? -20.734 17.5 -0.112 1 95.12 105 LYS A N 1
ATOM 852 C CA . LYS A 1 105 ? -20.875 16.109 -0.514 1 95.12 105 LYS A CA 1
ATOM 853 C C . LYS A 1 105 ? -20.094 15.828 -1.802 1 95.12 105 LYS A C 1
ATOM 855 O O . LYS A 1 105 ? -19.453 14.789 -1.929 1 95.12 105 LYS A O 1
ATOM 860 N N . ARG A 1 106 ? -20.203 16.781 -2.742 1 94.75 106 ARG A N 1
ATOM 861 C CA . ARG A 1 106 ? -19.484 16.641 -4 1 94.75 106 ARG A CA 1
ATOM 862 C C . ARG A 1 106 ? -17.969 16.609 -3.766 1 94.75 106 ARG A C 1
ATOM 864 O O . ARG A 1 106 ? -17.281 15.734 -4.297 1 94.75 106 ARG A O 1
ATOM 871 N N . PHE A 1 107 ? -17.562 17.5 -2.941 1 95.44 107 PHE A N 1
ATOM 872 C CA . PHE A 1 107 ? -16.141 17.531 -2.594 1 95.44 107 PHE A CA 1
ATOM 873 C C . PHE A 1 107 ? -15.727 16.219 -1.926 1 95.44 107 PHE A C 1
ATOM 875 O O . PHE A 1 107 ? -14.711 15.617 -2.291 1 95.44 107 PHE A O 1
ATOM 882 N N . PHE A 1 108 ? -16.516 15.859 -0.982 1 95.06 108 PHE A N 1
ATOM 883 C CA . PHE A 1 108 ? -16.188 14.672 -0.207 1 95.06 108 PHE A CA 1
ATOM 884 C C . PHE A 1 108 ? -16.047 13.453 -1.114 1 95.06 108 PHE A C 1
ATOM 886 O O . PHE A 1 108 ? -15.148 12.625 -0.917 1 95.06 108 PHE A O 1
ATOM 893 N N . MET A 1 109 ? -16.844 13.391 -2.1 1 93.25 109 MET A N 1
ATOM 894 C CA . MET A 1 109 ? -16.859 12.234 -2.996 1 93.25 109 MET A CA 1
ATOM 895 C C . MET A 1 109 ? -15.734 12.328 -4.023 1 93.25 109 MET A C 1
ATOM 897 O O . MET A 1 109 ? -15.125 11.32 -4.375 1 93.25 109 MET A O 1
ATOM 901 N N . GLU A 1 110 ? -15.461 13.523 -4.527 1 96.06 110 GLU A N 1
ATOM 902 C CA . GLU A 1 110 ? -14.461 13.742 -5.562 1 96.06 110 GLU A CA 1
ATOM 903 C C . GLU A 1 110 ? -13.633 14.992 -5.27 1 96.06 110 GLU A C 1
ATOM 905 O O . GLU A 1 110 ? -13.664 15.961 -6.031 1 96.06 110 GLU A O 1
ATOM 910 N N . PRO A 1 111 ? -12.805 14.875 -4.293 1 96.75 111 PRO A N 1
ATOM 911 C CA . PRO A 1 111 ? -12.078 16.062 -3.844 1 96.75 111 PRO A CA 1
ATOM 912 C C . PRO A 1 111 ? -11.211 16.672 -4.941 1 96.75 111 PRO A C 1
ATOM 914 O O . PRO A 1 111 ? -10.961 17.891 -4.934 1 96.75 111 PRO A O 1
ATOM 917 N N . HIS A 1 112 ? -10.797 15.875 -5.887 1 97 112 HIS A N 1
ATOM 918 C CA . HIS A 1 112 ? -9.898 16.344 -6.938 1 97 112 HIS A CA 1
ATOM 919 C C . HIS A 1 112 ? -10.648 17.234 -7.934 1 97 112 HIS A C 1
ATOM 921 O O . HIS A 1 112 ? -10.023 17.938 -8.734 1 97 112 HIS A O 1
ATOM 927 N N . LYS A 1 113 ? -11.945 17.312 -7.914 1 97.31 113 LYS A N 1
ATOM 928 C CA . LYS A 1 113 ? -12.727 18 -8.938 1 97.31 113 LYS A CA 1
ATOM 929 C C . LYS A 1 113 ? -13.336 19.297 -8.383 1 97.31 113 LYS A C 1
ATOM 931 O O . LYS A 1 113 ? -13.812 20.141 -9.148 1 97.31 113 LYS A O 1
ATOM 936 N N . TYR A 1 114 ? -13.422 19.422 -7.109 1 97.25 114 TYR A N 1
ATOM 937 C CA . TYR A 1 114 ? -14.195 20.531 -6.535 1 97.25 114 TYR A CA 1
ATOM 938 C C . TYR A 1 114 ? -13.344 21.344 -5.578 1 97.25 114 TYR A C 1
ATOM 940 O O . TYR A 1 114 ? -12.492 20.812 -4.871 1 97.25 114 TYR A O 1
ATOM 948 N N . PRO A 1 115 ? -13.586 22.609 -5.594 1 96.44 115 PRO A N 1
ATOM 949 C CA . PRO A 1 115 ? -12.844 23.469 -4.676 1 96.44 115 PRO A CA 1
ATOM 950 C C . PRO A 1 115 ? -13.281 23.297 -3.223 1 96.44 115 PRO A C 1
ATOM 952 O O . PRO A 1 115 ? -14.352 22.75 -2.957 1 96.44 115 PRO A O 1
ATOM 955 N N . PHE A 1 116 ? -12.523 23.719 -2.309 1 96.19 116 PHE A N 1
ATOM 956 C CA . PHE A 1 116 ? -12.781 23.734 -0.875 1 96.19 116 PHE A CA 1
ATOM 957 C C . PHE A 1 116 ? -12.094 24.922 -0.213 1 96.19 116 PHE A C 1
ATOM 959 O O . PHE A 1 116 ? -11.219 25.547 -0.808 1 96.19 116 PHE A O 1
ATOM 966 N N . PRO A 1 117 ? -12.57 25.328 0.934 1 96.38 117 PRO A N 1
ATOM 967 C CA . PRO A 1 117 ? -11.961 26.516 1.558 1 96.38 117 PRO A CA 1
ATOM 968 C C . PRO A 1 117 ? -10.484 26.297 1.897 1 96.38 117 PRO A C 1
ATOM 970 O O . PRO A 1 117 ? -10.047 25.156 2.047 1 96.38 117 PRO A O 1
ATOM 973 N N . GLY A 1 118 ? -9.773 27.359 2.084 1 95.94 118 GLY A N 1
ATOM 974 C CA . GLY A 1 118 ? -8.367 27.266 2.441 1 95.94 118 GLY A CA 1
ATOM 975 C C . GLY A 1 118 ? -7.449 27.219 1.238 1 95.94 118 GLY A C 1
ATOM 976 O O . GLY A 1 118 ? -7.309 28.203 0.518 1 95.94 118 GLY A O 1
ATOM 977 N N . GLU A 1 119 ? -7.027 25.984 0.877 1 96 119 GLU A N 1
ATOM 978 C CA . GLU A 1 119 ? -6.051 25.844 -0.199 1 96 119 GLU A CA 1
ATOM 979 C C . GLU A 1 119 ? -6.719 25.969 -1.567 1 96 119 GLU A C 1
ATOM 981 O O . GLU A 1 119 ? -6.047 26.203 -2.572 1 96 119 GLU A O 1
ATOM 986 N N . GLY A 1 120 ? -7.941 25.656 -1.619 1 96.38 120 GLY A N 1
ATOM 987 C CA . GLY A 1 120 ? -8.75 25.922 -2.797 1 96.38 120 GLY A CA 1
ATOM 988 C C . GLY A 1 120 ? -8.898 24.719 -3.705 1 96.38 120 GLY A C 1
ATOM 989 O O . GLY A 1 120 ? -9.953 24.516 -4.316 1 96.38 120 GLY A O 1
ATOM 990 N N . SER A 1 121 ? -7.816 23.953 -3.902 1 98 121 SER A N 1
ATOM 991 C CA . SER A 1 121 ? -7.922 22.797 -4.789 1 98 121 SER A CA 1
ATOM 992 C C . SER A 1 121 ? -6.852 21.75 -4.477 1 98 121 SER A C 1
ATOM 994 O O . SER A 1 121 ? -5.793 22.094 -3.939 1 98 121 SER A O 1
ATOM 996 N N . MET A 1 122 ? -7.176 20.562 -4.891 1 98.19 122 MET A N 1
ATOM 997 C CA . MET A 1 122 ? -6.203 19.484 -4.707 1 98.19 122 MET A CA 1
ATOM 998 C C . MET A 1 122 ? -4.988 19.703 -5.602 1 98.19 122 MET A C 1
ATOM 1000 O O . MET A 1 122 ? -3.877 19.297 -5.25 1 98.19 12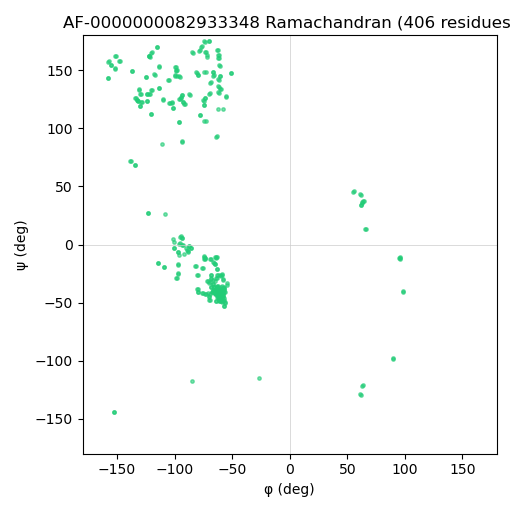2 MET A O 1
ATOM 1004 N N . GLU A 1 123 ? -5.152 20.328 -6.715 1 98.31 123 GLU A N 1
ATOM 1005 C CA . GLU A 1 123 ? -4.035 20.672 -7.59 1 98.31 123 GLU A CA 1
ATOM 1006 C C . GLU A 1 123 ? -3.059 21.625 -6.898 1 98.31 123 GLU A C 1
ATOM 1008 O O . GLU A 1 123 ? -1.842 21.469 -7.031 1 98.31 123 GLU A O 1
ATOM 1013 N N . ALA A 1 124 ? -3.613 22.578 -6.23 1 98.5 124 ALA A N 1
ATOM 1014 C CA . ALA A 1 124 ? -2.773 23.5 -5.469 1 98.5 124 ALA A CA 1
ATOM 1015 C C . ALA A 1 124 ? -1.991 22.766 -4.391 1 98.5 124 ALA A C 1
ATOM 1017 O O . ALA A 1 124 ? -0.801 23.016 -4.191 1 98.5 124 ALA A O 1
ATOM 1018 N N . VAL A 1 125 ? -2.645 21.875 -3.744 1 98.62 125 VAL A N 1
ATOM 1019 C CA . VAL A 1 125 ? -2.002 21.031 -2.736 1 98.62 125 VAL A CA 1
ATOM 1020 C C . VAL A 1 125 ? -0.856 20.25 -3.369 1 98.62 125 VAL A C 1
ATOM 1022 O O . VAL A 1 125 ? 0.251 20.203 -2.828 1 98.62 125 VAL A O 1
ATOM 1025 N N . GLN A 1 126 ? -1.136 19.625 -4.48 1 98.75 126 GLN A N 1
ATOM 1026 C CA . GLN A 1 126 ? -0.13 18.812 -5.152 1 98.75 126 GLN A CA 1
ATOM 1027 C C . GLN A 1 126 ? 1.08 19.656 -5.551 1 98.75 126 GLN A C 1
ATOM 1029 O O . GLN A 1 126 ? 2.219 19.188 -5.461 1 98.75 126 GLN A O 1
ATOM 1034 N N . MET A 1 127 ? 0.835 20.891 -6.008 1 98.44 127 MET A N 1
ATOM 1035 C CA . MET A 1 127 ? 1.934 21.766 -6.395 1 98.44 127 MET A CA 1
ATOM 1036 C C . MET A 1 127 ? 2.854 22.031 -5.207 1 98.44 127 MET A C 1
ATOM 1038 O O . MET A 1 127 ? 4.078 22.016 -5.348 1 98.44 127 MET A O 1
ATOM 1042 N N . ARG A 1 128 ? 2.229 22.266 -4.102 1 98.25 128 ARG A N 1
ATOM 1043 C CA . ARG A 1 128 ? 2.994 22.469 -2.875 1 98.25 128 ARG A CA 1
ATOM 1044 C C . ARG A 1 128 ? 3.768 21.219 -2.492 1 98.25 128 ARG A C 1
ATOM 1046 O O . ARG A 1 128 ? 4.934 21.297 -2.1 1 98.25 128 ARG A O 1
ATOM 1053 N N . VAL A 1 129 ? 3.168 20.094 -2.621 1 98.62 129 VAL A N 1
ATOM 1054 C CA . VAL A 1 129 ? 3.789 18.812 -2.295 1 98.62 129 VAL A CA 1
ATOM 1055 C C . VAL A 1 129 ? 4.961 18.547 -3.24 1 98.62 129 VAL A C 1
ATOM 1057 O O . VAL A 1 129 ? 6.012 18.062 -2.814 1 98.62 129 VAL A O 1
ATOM 1060 N N . LYS A 1 130 ? 4.789 18.844 -4.508 1 98.69 130 LYS A N 1
ATOM 1061 C CA . LYS A 1 130 ? 5.855 18.688 -5.492 1 98.69 130 LYS A CA 1
ATOM 1062 C C . LYS A 1 130 ? 7.094 19.484 -5.102 1 98.69 130 LYS A C 1
ATOM 1064 O O . LYS A 1 130 ? 8.227 19.031 -5.285 1 98.69 130 LYS A O 1
ATOM 1069 N N . LYS A 1 131 ? 6.887 20.641 -4.566 1 98.62 131 LYS A N 1
ATOM 1070 C CA . LYS A 1 131 ? 8 21.469 -4.102 1 98.62 131 LYS A CA 1
ATOM 1071 C C . LYS A 1 131 ? 8.742 20.797 -2.951 1 98.62 131 LYS A C 1
ATOM 1073 O O . LYS A 1 131 ? 9.977 20.812 -2.904 1 98.62 131 LYS A O 1
ATOM 1078 N N . ALA A 1 132 ? 8.016 20.219 -2.037 1 98.62 132 ALA A N 1
ATOM 1079 C CA . ALA A 1 132 ? 8.641 19.484 -0.939 1 98.62 132 ALA A CA 1
ATOM 1080 C C . ALA A 1 132 ? 9.477 18.312 -1.464 1 98.62 132 ALA A C 1
ATOM 1082 O O . ALA A 1 132 ? 10.617 18.125 -1.031 1 98.62 132 ALA A O 1
ATOM 1083 N N . VAL A 1 133 ? 8.906 17.562 -2.365 1 98.25 133 VAL A N 1
ATOM 1084 C CA . VAL A 1 133 ? 9.586 16.422 -2.959 1 98.25 133 VAL A CA 1
ATOM 1085 C C . VAL A 1 133 ? 10.875 16.875 -3.641 1 98.25 133 VAL A C 1
ATOM 1087 O O . VAL A 1 133 ? 11.922 16.25 -3.475 1 98.25 133 VAL A O 1
ATOM 1090 N N . GLU A 1 134 ? 10.758 17.953 -4.352 1 97.88 134 GLU A N 1
ATOM 1091 C CA . GLU A 1 134 ? 11.922 18.5 -5.043 1 97.88 134 GLU A CA 1
ATOM 1092 C C . GLU A 1 134 ? 13.023 18.875 -4.055 1 97.88 134 GLU A C 1
ATOM 1094 O O . GLU A 1 134 ? 14.195 18.547 -4.258 1 97.88 134 GLU A O 1
ATOM 1099 N N . ILE A 1 135 ? 12.656 19.578 -3.041 1 98.12 135 ILE A N 1
ATOM 1100 C CA . ILE A 1 135 ? 13.609 20 -2.023 1 98.12 135 ILE A CA 1
ATOM 1101 C C . ILE A 1 135 ? 14.305 18.781 -1.422 1 98.12 135 ILE A C 1
ATOM 1103 O O . ILE A 1 135 ? 15.531 18.734 -1.331 1 98.12 135 ILE A O 1
ATOM 1107 N N . ILE A 1 136 ? 13.578 17.781 -1.051 1 98.25 136 ILE A N 1
ATOM 1108 C CA . ILE A 1 136 ? 14.109 16.625 -0.342 1 98.25 136 ILE A CA 1
ATOM 1109 C C . ILE A 1 136 ? 14.984 15.797 -1.284 1 98.25 136 ILE A C 1
ATOM 1111 O O . ILE A 1 136 ? 16.109 15.422 -0.935 1 98.25 136 ILE A O 1
ATOM 1115 N N . THR A 1 137 ? 14.5 15.508 -2.482 1 96.88 137 THR A N 1
ATOM 1116 C CA . THR A 1 137 ? 15.227 14.656 -3.414 1 96.88 137 THR A CA 1
ATOM 1117 C C . THR A 1 137 ? 16.516 15.344 -3.875 1 96.88 137 THR A C 1
ATOM 1119 O O . THR A 1 137 ? 17.516 14.672 -4.137 1 96.88 137 THR A O 1
ATOM 1122 N N . SER A 1 138 ? 16.484 16.672 -4.012 1 96.38 138 SER A N 1
ATOM 1123 C CA . SER A 1 138 ? 17.656 17.406 -4.438 1 96.38 138 SER A CA 1
ATOM 1124 C C . SER A 1 138 ? 18.75 17.375 -3.371 1 96.38 138 SER A C 1
ATOM 1126 O O . SER A 1 138 ? 19.938 17.406 -3.688 1 96.38 138 SER A O 1
ATOM 1128 N N . ASN A 1 139 ? 18.375 17.219 -2.178 1 97.12 139 ASN A N 1
ATOM 1129 C CA . ASN A 1 139 ? 19.328 17.281 -1.075 1 97.12 139 ASN A CA 1
ATOM 1130 C C . ASN A 1 139 ? 19.781 15.883 -0.651 1 97.12 139 ASN A C 1
ATOM 1132 O O . ASN A 1 139 ? 20.781 15.734 0.049 1 97.12 139 ASN A O 1
ATOM 1136 N N . HIS A 1 140 ? 19.062 14.898 -1.029 1 96.25 140 HIS A N 1
ATOM 1137 C CA . HIS A 1 140 ? 19.328 13.555 -0.518 1 96.25 140 HIS A CA 1
ATOM 1138 C C . HIS A 1 140 ? 19.312 12.523 -1.641 1 96.25 140 HIS A C 1
ATOM 1140 O O . HIS A 1 140 ? 18.5 11.609 -1.636 1 96.25 140 HIS A O 1
ATOM 1146 N N .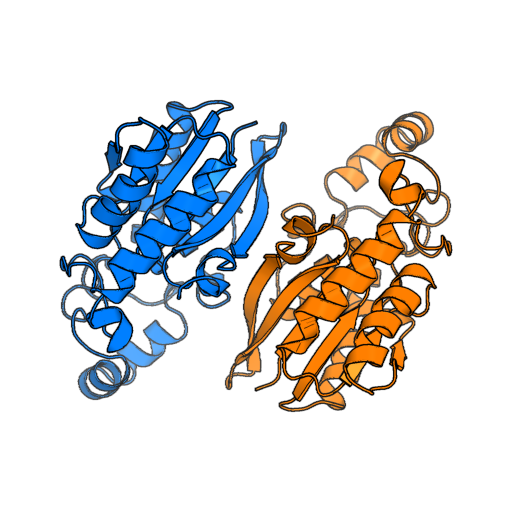 ASP A 1 141 ? 20.297 12.609 -2.488 1 92.88 141 ASP A N 1
ATOM 1147 C CA . ASP A 1 141 ? 20.469 11.633 -3.564 1 92.88 141 ASP A CA 1
ATOM 1148 C C . ASP A 1 141 ? 21.016 10.312 -3.029 1 92.88 141 ASP A C 1
ATOM 1150 O O . ASP A 1 141 ? 22.031 10.289 -2.326 1 92.88 141 ASP A O 1
ATOM 1154 N N . HIS A 1 142 ? 20.25 9.188 -3.314 1 95.62 142 HIS A N 1
ATOM 1155 C CA . HIS A 1 142 ? 20.641 7.84 -2.906 1 95.62 142 HIS A CA 1
ATOM 1156 C C . HIS A 1 142 ? 20.719 7.723 -1.387 1 95.62 142 HIS A C 1
ATOM 1158 O O . HIS A 1 142 ? 21.594 7.055 -0.853 1 95.62 142 HIS A O 1
ATOM 1164 N N . GLN A 1 143 ? 19.859 8.43 -0.718 1 98 143 GLN A N 1
ATOM 1165 C CA . GLN A 1 143 ? 19.781 8.375 0.738 1 98 143 GLN A CA 1
ATOM 1166 C C . GLN A 1 143 ? 18.375 7.957 1.193 1 98 143 GLN A C 1
ATOM 1168 O O . GLN A 1 143 ? 17.438 7.949 0.398 1 98 143 GLN A O 1
ATOM 1173 N N . LYS A 1 144 ? 18.312 7.535 2.414 1 98.69 144 LYS A N 1
ATOM 1174 C CA . LYS A 1 144 ? 17.078 7.098 3.049 1 98.69 144 LYS A CA 1
ATOM 1175 C C . LYS A 1 144 ? 16.516 8.18 3.965 1 98.69 144 LYS A C 1
ATOM 1177 O O . LYS A 1 144 ? 17.172 8.578 4.938 1 98.69 144 LYS A O 1
ATOM 1182 N N . VAL A 1 145 ? 15.328 8.641 3.625 1 98.88 145 VAL A N 1
ATOM 1183 C CA . VAL A 1 145 ? 14.789 9.828 4.285 1 98.88 145 VAL A CA 1
ATOM 1184 C C . VAL A 1 145 ? 13.445 9.492 4.941 1 98.88 145 VAL A C 1
ATOM 1186 O O . VAL A 1 145 ? 12.578 8.883 4.312 1 98.88 145 VAL A O 1
ATOM 1189 N N . VAL A 1 146 ? 13.297 9.836 6.199 1 98.94 146 VAL A N 1
ATOM 1190 C CA . VAL A 1 146 ? 12.016 9.781 6.891 1 98.94 146 VAL A CA 1
ATOM 1191 C C . VAL A 1 146 ? 11.242 11.078 6.664 1 98.94 146 VAL A C 1
ATOM 1193 O O . VAL A 1 146 ? 11.805 12.172 6.809 1 98.94 146 VAL A O 1
ATOM 1196 N N . ILE A 1 147 ? 10.047 10.977 6.262 1 98.94 147 ILE A N 1
ATOM 1197 C CA . ILE A 1 147 ? 9.148 12.117 6.125 1 98.94 147 ILE A CA 1
ATOM 1198 C C . ILE A 1 147 ? 7.922 11.914 7.012 1 98.94 147 ILE A C 1
ATOM 1200 O O . ILE A 1 147 ? 7.121 11.008 6.777 1 98.94 147 ILE A O 1
ATOM 1204 N N . VAL A 1 148 ? 7.773 12.719 8.047 1 99 148 VAL A N 1
ATOM 1205 C CA . VAL A 1 148 ? 6.617 12.664 8.938 1 99 148 VAL A CA 1
ATOM 1206 C C . VAL A 1 148 ? 5.656 13.805 8.609 1 99 148 VAL A C 1
ATOM 1208 O O . VAL A 1 148 ? 6.031 14.977 8.664 1 99 148 VAL A O 1
ATOM 1211 N N . SER A 1 149 ? 4.461 13.484 8.297 1 98.94 149 SER A N 1
ATOM 1212 C CA . SER A 1 149 ? 3.473 14.469 7.863 1 98.94 149 SER A CA 1
ATOM 1213 C C . SER A 1 149 ? 2.057 14 8.195 1 98.94 149 SER A C 1
ATOM 1215 O O . SER A 1 149 ? 1.808 13.469 9.273 1 98.94 149 SER A O 1
ATOM 1217 N N . HIS A 1 150 ? 1.123 14.289 7.363 1 98.88 150 HIS A N 1
ATOM 1218 C CA . HIS A 1 150 ? -0.298 14.094 7.629 1 98.88 150 HIS A CA 1
ATOM 1219 C C . HIS A 1 150 ? -0.935 13.18 6.59 1 98.88 150 HIS A C 1
ATOM 1221 O O . HIS A 1 150 ? -0.345 12.93 5.535 1 98.88 150 HIS A O 1
ATOM 1227 N N . GLY A 1 151 ? -2.098 12.672 6.965 1 98.38 151 GLY A N 1
ATOM 1228 C CA . GLY A 1 151 ? -2.758 11.695 6.117 1 98.38 151 GLY A CA 1
ATOM 1229 C C . GLY A 1 151 ? -3.014 12.195 4.711 1 98.38 151 GLY A C 1
ATOM 1230 O O . GLY A 1 151 ? -2.672 11.531 3.732 1 98.38 151 GLY A O 1
ATOM 1231 N N . GLY A 1 152 ? -3.676 13.383 4.621 1 98.06 152 GLY A N 1
ATOM 1232 C CA . GLY A 1 152 ? -3.996 13.93 3.312 1 98.06 152 GLY A CA 1
ATOM 1233 C C . GLY A 1 152 ? -2.768 14.219 2.469 1 98.06 152 GLY A C 1
ATOM 1234 O O . GLY A 1 152 ? -2.725 13.875 1.286 1 98.06 152 GLY A O 1
ATOM 1235 N N . ILE A 1 153 ? -1.774 14.758 3.029 1 98.5 153 ILE A N 1
ATOM 1236 C CA . ILE A 1 153 ? -0.579 15.203 2.322 1 98.5 153 ILE A CA 1
ATOM 1237 C C . ILE A 1 153 ? 0.248 13.992 1.895 1 98.5 153 ILE A C 1
ATOM 1239 O O . ILE A 1 153 ? 0.78 13.953 0.783 1 98.5 153 ILE A O 1
ATOM 1243 N N . LEU A 1 154 ? 0.392 13.023 2.752 1 98.88 154 LEU A N 1
ATOM 1244 C CA . LEU A 1 154 ? 1.161 11.828 2.404 1 98.88 154 LEU A CA 1
ATOM 1245 C C . LEU A 1 154 ? 0.511 11.086 1.244 1 98.88 154 LEU A C 1
ATOM 1247 O O . LEU A 1 154 ? 1.206 10.508 0.404 1 98.88 154 LEU A O 1
ATOM 1251 N N . LYS A 1 155 ? -0.829 11.07 1.221 1 98.62 155 LYS A N 1
ATOM 1252 C CA . LYS A 1 155 ? -1.515 10.477 0.074 1 98.62 155 LYS A CA 1
ATOM 1253 C C . LYS A 1 155 ? -1.137 11.195 -1.22 1 98.62 155 LYS A C 1
ATOM 1255 O O . LYS A 1 155 ? -0.796 10.547 -2.215 1 98.62 155 LYS A O 1
ATOM 1260 N N . VAL A 1 156 ? -1.172 12.516 -1.179 1 98.69 156 VAL A N 1
ATOM 1261 C CA . VAL A 1 156 ? -0.846 13.305 -2.361 1 98.69 156 VAL A CA 1
ATOM 1262 C C . VAL A 1 156 ? 0.616 13.086 -2.744 1 98.69 156 VAL A C 1
ATOM 1264 O O . VAL A 1 156 ? 0.95 13.008 -3.928 1 98.69 156 VAL A O 1
ATOM 1267 N N . LEU A 1 157 ? 1.473 13 -1.737 1 98.81 157 LEU A N 1
ATOM 1268 C CA . LEU A 1 157 ? 2.891 12.75 -1.973 1 98.81 157 LEU A CA 1
ATOM 1269 C C . LEU A 1 157 ? 3.092 11.414 -2.688 1 98.81 157 LEU A C 1
ATOM 1271 O O . LEU A 1 157 ? 3.807 11.344 -3.691 1 98.81 157 LEU A O 1
ATOM 1275 N N . ILE A 1 158 ? 2.445 10.359 -2.213 1 98.69 158 ILE A N 1
ATOM 1276 C CA . ILE A 1 158 ? 2.533 9.039 -2.818 1 98.69 158 ILE A CA 1
ATOM 1277 C C . ILE A 1 158 ? 2.023 9.094 -4.258 1 98.69 158 ILE A C 1
ATOM 1279 O O . ILE A 1 158 ? 2.689 8.609 -5.176 1 98.69 158 ILE A O 1
ATOM 1283 N N . MET A 1 159 ? 0.868 9.742 -4.445 1 98.25 159 MET A N 1
ATOM 1284 C CA . MET A 1 159 ? 0.28 9.844 -5.777 1 98.25 159 MET A CA 1
ATOM 1285 C C . MET A 1 159 ? 1.202 10.609 -6.719 1 98.25 159 MET A C 1
ATOM 1287 O O . MET A 1 159 ? 1.328 10.258 -7.895 1 98.25 159 MET A O 1
ATOM 1291 N N . THR A 1 160 ? 1.816 11.648 -6.199 1 98.31 160 THR A N 1
ATOM 1292 C CA . THR A 1 160 ? 2.73 12.461 -6.996 1 98.31 160 THR A CA 1
ATOM 1293 C C . THR A 1 160 ? 3.939 11.641 -7.438 1 98.31 160 THR A C 1
ATOM 1295 O O . THR A 1 160 ? 4.289 11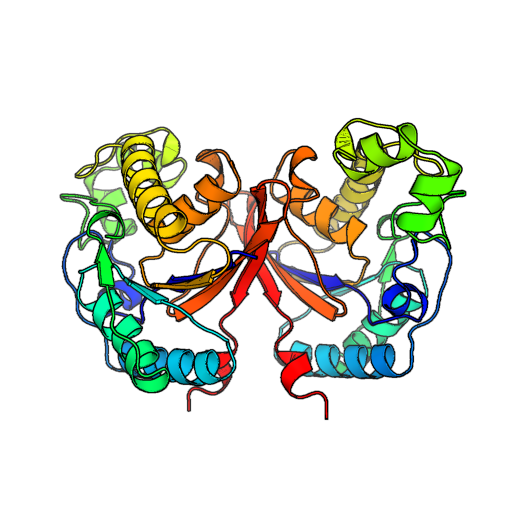.625 -8.617 1 98.31 160 THR A O 1
ATOM 1298 N N . LEU A 1 161 ? 4.535 10.953 -6.523 1 98.25 161 LEU A N 1
ATOM 1299 C CA . LEU A 1 161 ? 5.742 10.18 -6.809 1 98.25 161 LEU A CA 1
ATOM 1300 C C . LEU A 1 161 ? 5.441 9.039 -7.777 1 98.25 161 LEU A C 1
ATOM 1302 O O . LEU A 1 161 ? 6.273 8.703 -8.625 1 98.25 161 LEU A O 1
ATOM 1306 N N . LEU A 1 162 ? 4.277 8.445 -7.645 1 98 162 LEU A N 1
ATOM 1307 C CA . LEU A 1 162 ? 3.906 7.316 -8.484 1 98 162 LEU A CA 1
ATOM 1308 C C . LEU A 1 162 ? 3.244 7.785 -9.773 1 98 162 LEU A C 1
ATOM 1310 O O . LEU A 1 162 ? 2.891 6.973 -10.633 1 98 162 LEU A O 1
ATOM 1314 N N . GLU A 1 163 ? 2.98 9.102 -9.914 1 96.88 163 GLU A N 1
ATOM 1315 C CA . GLU A 1 163 ? 2.328 9.719 -11.07 1 96.88 163 GLU A CA 1
ATOM 1316 C C . GLU A 1 163 ? 0.902 9.203 -11.234 1 96.88 163 GLU A C 1
ATOM 1318 O O . GLU A 1 163 ? 0.47 8.914 -12.352 1 96.88 163 GLU A O 1
ATOM 1323 N N . LEU A 1 164 ? 0.276 8.977 -10.156 1 97.62 164 LEU A N 1
ATOM 1324 C CA . LEU A 1 164 ? -1.142 8.625 -10.141 1 97.62 164 LEU A CA 1
ATOM 1325 C C . LEU A 1 164 ? -2.008 9.875 -10.273 1 97.62 164 LEU A C 1
ATOM 1327 O O . LEU A 1 16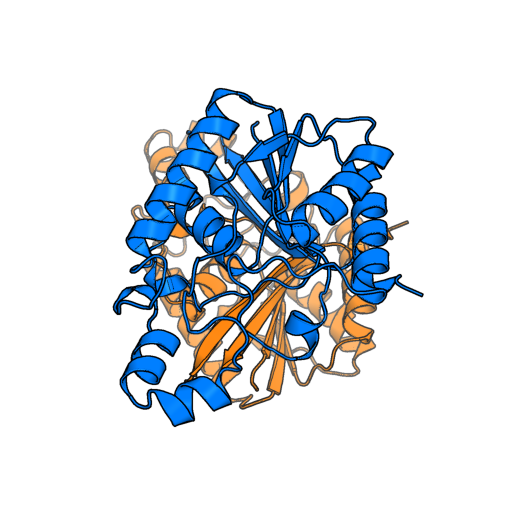4 ? -1.65 10.945 -9.766 1 97.62 164 LEU A O 1
ATOM 1331 N N . ASP A 1 165 ? -3.133 9.719 -10.898 1 97.44 165 ASP A N 1
ATOM 1332 C CA . ASP A 1 165 ? -4.109 10.797 -10.969 1 97.44 165 ASP A CA 1
ATOM 1333 C C . ASP A 1 165 ? -4.688 11.117 -9.594 1 97.44 165 ASP A C 1
ATOM 1335 O O . ASP A 1 165 ? -4.879 10.219 -8.773 1 97.44 165 ASP A O 1
ATOM 1339 N N . LEU A 1 166 ? -5.027 12.359 -9.398 1 97.81 166 LEU A N 1
ATOM 1340 C CA . LEU A 1 166 ? -5.555 12.805 -8.109 1 97.81 166 LEU A CA 1
ATOM 1341 C C . LEU A 1 166 ? -6.918 12.172 -7.84 1 97.81 166 LEU A C 1
ATOM 1343 O O . LEU A 1 166 ? -7.398 12.195 -6.703 1 97.81 166 LEU A O 1
ATOM 1347 N N . SER A 1 167 ? -7.582 11.586 -8.867 1 97.12 167 SER A N 1
ATOM 1348 C CA . SER A 1 167 ? -8.859 10.914 -8.695 1 97.12 167 SER A CA 1
ATOM 1349 C C . SER A 1 167 ? -8.727 9.695 -7.781 1 97.12 167 SER A C 1
ATOM 1351 O O . SER A 1 167 ? -9.734 9.156 -7.309 1 97.12 167 SER A O 1
ATOM 1353 N N . PHE A 1 168 ? -7.504 9.273 -7.449 1 97 168 PHE A N 1
ATOM 1354 C CA . PHE A 1 168 ? -7.285 8.094 -6.613 1 97 168 PHE A CA 1
ATOM 1355 C C . PHE A 1 168 ? -7.145 8.492 -5.148 1 97 168 PHE A C 1
ATOM 1357 O O . PHE A 1 168 ? -6.871 7.645 -4.297 1 97 168 PHE A O 1
ATOM 1364 N N . TYR A 1 169 ? -7.344 9.742 -4.824 1 97.56 169 TYR A N 1
ATOM 1365 C CA . TYR A 1 169 ? -7.137 10.273 -3.484 1 97.56 169 TYR A CA 1
ATOM 1366 C C . TYR A 1 169 ? -7.926 9.484 -2.451 1 97.56 169 TYR A C 1
ATOM 1368 O O . TYR A 1 169 ? -7.457 9.273 -1.328 1 97.56 169 TYR A O 1
ATOM 1376 N N . LYS A 1 170 ? -9.07 9 -2.846 1 95.81 170 LYS A N 1
ATOM 1377 C CA . LYS A 1 170 ? -9.938 8.32 -1.893 1 95.81 170 LYS A CA 1
ATOM 1378 C C . LYS A 1 170 ? -9.727 6.805 -1.945 1 95.81 170 LYS A C 1
ATOM 1380 O O . LYS A 1 170 ? -10.438 6.051 -1.275 1 95.81 170 LYS A O 1
ATOM 1385 N N . SER A 1 171 ? -8.734 6.309 -2.705 1 95.94 171 SER A N 1
ATOM 1386 C CA . SER A 1 171 ? -8.57 4.879 -2.955 1 95.94 171 SER A CA 1
ATOM 1387 C C . SER A 1 171 ? -7.625 4.246 -1.943 1 95.94 171 SER A C 1
ATOM 1389 O O . SER A 1 171 ? -7.316 3.055 -2.035 1 95.94 171 SER A O 1
ATOM 1391 N N . PHE A 1 172 ? -7.09 4.945 -1.051 1 93.38 172 PHE A N 1
ATOM 1392 C CA . PHE A 1 172 ? -6.32 4.391 0.058 1 93.38 172 PHE A CA 1
ATOM 1393 C C . PHE A 1 172 ? -6.398 5.301 1.277 1 93.38 172 PHE A C 1
ATOM 1395 O O . PHE A 1 172 ? -6.895 6.426 1.188 1 93.38 172 PHE A O 1
ATOM 1402 N N . TRP A 1 173 ? -6.102 4.871 2.42 1 93.56 173 TRP A N 1
ATOM 1403 C CA . TRP A 1 173 ? -6.121 5.562 3.705 1 93.56 173 TRP A CA 1
ATOM 1404 C C . TRP A 1 173 ? -4.871 5.23 4.52 1 93.56 173 TRP A C 1
ATOM 1406 O O . TRP A 1 173 ? -4.293 4.152 4.367 1 93.56 173 TRP A O 1
ATOM 1416 N N . LEU A 1 174 ? -4.445 6.148 5.316 1 98.12 174 LEU A N 1
ATOM 1417 C CA . LEU A 1 174 ? -3.266 5.984 6.16 1 98.12 174 LEU A CA 1
ATOM 1418 C C . LEU A 1 174 ? -3.611 6.215 7.629 1 98.12 174 LEU A C 1
ATOM 1420 O O . LEU A 1 174 ? -4.141 7.27 7.988 1 98.12 174 LEU A O 1
ATOM 1424 N N . GLY A 1 175 ? -3.352 5.266 8.445 1 98.31 175 GLY A N 1
ATOM 1425 C CA . GLY A 1 175 ? -3.576 5.414 9.875 1 98.31 175 GLY A CA 1
ATOM 1426 C C . GLY A 1 175 ? -2.49 6.215 10.57 1 98.31 175 GLY A C 1
ATOM 1427 O O . GLY A 1 175 ? -1.44 6.484 9.984 1 98.31 175 GLY A O 1
ATOM 1428 N N . ASN A 1 176 ? -2.799 6.594 11.797 1 98.69 176 ASN A N 1
ATOM 1429 C CA . ASN A 1 176 ? -1.796 7.312 12.57 1 98.69 176 ASN A CA 1
ATOM 1430 C C . ASN A 1 176 ? -0.551 6.465 12.805 1 98.69 176 ASN A C 1
ATOM 1432 O O . ASN A 1 176 ? -0.654 5.289 13.156 1 98.69 176 ASN A O 1
ATOM 1436 N N . THR A 1 177 ? 0.607 7.035 12.539 1 98.75 177 THR A N 1
ATOM 1437 C CA . THR A 1 177 ? 1.964 6.516 12.664 1 98.75 177 THR A CA 1
ATOM 1438 C C . THR A 1 177 ? 2.189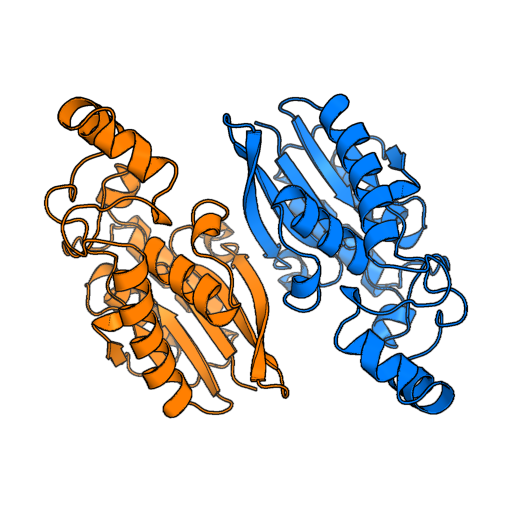 5.355 11.695 1 98.75 177 THR A C 1
ATOM 1440 O O . THR A 1 177 ? 3.119 4.566 11.875 1 98.75 177 THR A O 1
ATOM 1443 N N . SER A 1 178 ? 1.286 5.191 10.758 1 98.56 178 SER A N 1
ATOM 1444 C CA . SER A 1 178 ? 1.506 4.16 9.75 1 98.56 178 SER A CA 1
ATOM 1445 C C . SER A 1 178 ? 2.785 4.422 8.969 1 98.56 178 SER A C 1
ATOM 1447 O O . SER A 1 178 ? 3.141 5.574 8.711 1 98.56 178 SER A O 1
ATOM 1449 N N . LEU A 1 179 ? 3.445 3.393 8.617 1 98.56 179 LEU A N 1
ATOM 1450 C CA . LEU A 1 179 ? 4.664 3.457 7.816 1 98.56 179 LEU A CA 1
ATOM 1451 C C . LEU A 1 179 ? 4.391 3.043 6.375 1 98.56 179 LEU A C 1
ATOM 1453 O O . LEU A 1 179 ? 3.852 1.961 6.125 1 98.56 179 LEU A O 1
ATOM 1457 N N . SER A 1 180 ? 4.641 3.846 5.43 1 98.75 180 SER A N 1
ATOM 1458 C CA . SER A 1 180 ? 4.664 3.549 4 1 98.75 180 SER A CA 1
ATOM 1459 C C . SER A 1 180 ? 6.055 3.779 3.414 1 98.75 180 SER A C 1
ATOM 1461 O O . SER A 1 180 ? 6.773 4.68 3.846 1 98.75 180 SER A O 1
ATOM 1463 N N . ILE A 1 181 ? 6.414 2.998 2.459 1 98.56 181 ILE A N 1
ATOM 1464 C CA . ILE A 1 181 ? 7.781 3.033 1.953 1 98.56 181 ILE A CA 1
ATOM 1465 C C . ILE A 1 181 ? 7.766 3.15 0.431 1 98.56 181 ILE A C 1
ATOM 1467 O O . ILE A 1 181 ? 7.059 2.402 -0.248 1 98.56 181 ILE A O 1
ATOM 1471 N N . LEU A 1 182 ? 8.5 4.09 -0.119 1 98.56 182 LEU A N 1
ATOM 1472 C CA . LEU A 1 182 ? 8.734 4.246 -1.551 1 98.56 182 LEU A CA 1
ATOM 1473 C C . LEU A 1 182 ? 10.219 4.156 -1.871 1 98.56 182 LEU A C 1
ATOM 1475 O O . LEU A 1 182 ? 11.039 4.793 -1.209 1 98.56 182 LEU A O 1
ATOM 1479 N N . ASP A 1 183 ? 10.539 3.406 -2.854 1 97.69 183 ASP A N 1
ATOM 1480 C CA . ASP A 1 183 ? 11.898 3.242 -3.346 1 97.69 183 ASP A CA 1
ATOM 1481 C C . ASP A 1 183 ? 12.047 3.814 -4.754 1 97.69 183 ASP A C 1
ATOM 1483 O O . ASP A 1 183 ? 11.188 3.598 -5.609 1 97.69 183 ASP A O 1
ATOM 1487 N N . GLN A 1 184 ? 13.094 4.523 -4.922 1 96.69 184 GLN A N 1
ATOM 1488 C CA . GLN A 1 184 ? 13.391 4.992 -6.273 1 96.69 184 GLN A CA 1
ATOM 1489 C C . GLN A 1 184 ? 14.32 4.023 -6.996 1 96.69 184 GLN A C 1
ATOM 1491 O O . GLN A 1 184 ? 15.406 3.707 -6.504 1 96.69 184 GLN A O 1
ATOM 1496 N N . LYS A 1 185 ? 13.883 3.551 -8.102 1 93.25 185 LYS A N 1
ATOM 1497 C CA . LYS A 1 185 ? 14.703 2.658 -8.914 1 93.25 185 LYS A CA 1
ATOM 1498 C C . LYS A 1 185 ? 15.766 3.436 -9.68 1 93.25 185 LYS A C 1
ATOM 1500 O O . LYS A 1 185 ? 15.742 4.668 -9.719 1 93.25 185 LYS A O 1
ATOM 1505 N N . ASP A 1 186 ? 16.688 2.672 -10.289 1 90.44 186 ASP A N 1
ATOM 1506 C CA . ASP A 1 186 ? 17.766 3.275 -11.07 1 90.44 186 ASP A CA 1
ATOM 1507 C C . ASP A 1 186 ? 17.203 4.055 -12.258 1 90.44 186 ASP A C 1
ATOM 1509 O O . ASP A 1 186 ? 17.812 5.031 -12.703 1 90.44 186 ASP A O 1
ATOM 1513 N N . THR A 1 187 ? 16.094 3.736 -12.734 1 88.19 187 THR A N 1
ATOM 1514 C CA . THR A 1 187 ? 15.453 4.395 -13.867 1 88.19 187 THR A CA 1
ATOM 1515 C C . THR A 1 187 ? 14.898 5.758 -13.461 1 88.19 187 THR A C 1
ATOM 1517 O O . THR A 1 187 ? 14.477 6.543 -14.312 1 88.19 187 THR A O 1
ATOM 1520 N N . GLY A 1 188 ? 14.844 6.027 -12.156 1 92 188 GLY A N 1
ATOM 1521 C CA . GLY A 1 188 ? 14.242 7.25 -11.648 1 92 188 GLY A CA 1
ATOM 1522 C C . GLY A 1 188 ? 12.797 7.078 -11.219 1 92 188 GLY A C 1
ATOM 1523 O O . GLY A 1 188 ? 12.234 7.953 -10.562 1 92 188 GLY A O 1
ATOM 1524 N N . LYS A 1 189 ? 12.219 5.953 -11.57 1 94.62 189 LYS A N 1
ATOM 1525 C CA . LYS A 1 189 ? 10.828 5.684 -11.227 1 94.62 189 LYS A CA 1
ATOM 1526 C C . LYS A 1 189 ? 10.695 5.23 -9.773 1 94.62 189 LYS A C 1
ATOM 1528 O O . LYS A 1 189 ? 11.609 4.602 -9.234 1 94.62 189 LYS A O 1
ATOM 1533 N N . TRP A 1 190 ? 9.609 5.629 -9.195 1 97.44 190 TRP A N 1
ATOM 1534 C CA . TRP A 1 190 ? 9.359 5.254 -7.805 1 97.44 190 TRP A CA 1
ATOM 1535 C C . TRP A 1 190 ? 8.477 4.012 -7.727 1 97.44 190 TRP A C 1
ATOM 1537 O O . TRP A 1 190 ? 7.594 3.82 -8.562 1 97.44 190 TRP A O 1
ATOM 1547 N N . VAL A 1 191 ? 8.727 3.186 -6.754 1 97.62 191 VAL A N 1
ATOM 1548 C CA . VAL A 1 191 ? 7.969 1.964 -6.5 1 97.62 191 VAL A CA 1
ATOM 1549 C C . VAL A 1 191 ? 7.43 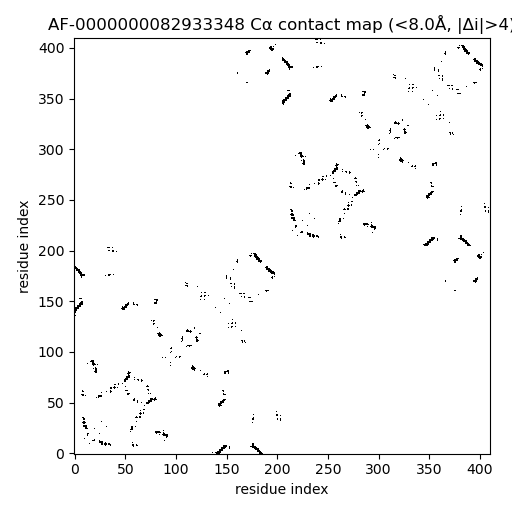1.979 -5.07 1 97.62 191 VAL A C 1
ATOM 1551 O O . VAL A 1 191 ? 8.164 2.289 -4.129 1 97.62 191 VAL A O 1
ATOM 1554 N N . LEU A 1 192 ? 6.141 1.729 -4.902 1 98.25 192 LEU A N 1
ATOM 1555 C CA . LEU A 1 192 ? 5.539 1.6 -3.582 1 98.25 192 LEU A CA 1
ATOM 1556 C C . LEU A 1 192 ? 5.836 0.229 -2.98 1 98.25 192 LEU A C 1
ATOM 1558 O O . LEU A 1 192 ? 5.254 -0.775 -3.402 1 98.25 192 LEU A O 1
ATOM 1562 N N . SER A 1 193 ? 6.633 0.178 -1.948 1 97.62 193 SER A N 1
ATOM 1563 C CA . SER A 1 193 ? 7.102 -1.09 -1.396 1 97.62 193 SER A CA 1
ATOM 1564 C C . SER A 1 193 ? 6.258 -1.515 -0.198 1 97.62 193 SER A C 1
ATOM 1566 O O . SER A 1 193 ? 6.242 -2.691 0.171 1 97.62 193 SER A O 1
ATOM 1568 N N . SER A 1 194 ? 5.664 -0.609 0.416 1 98.12 194 SER A N 1
ATOM 1569 C CA . SER A 1 194 ? 4.773 -0.849 1.547 1 98.12 194 SER A CA 1
ATOM 1570 C C . SER A 1 194 ? 3.805 0.312 1.742 1 98.12 194 SER A C 1
ATOM 1572 O O . SER A 1 194 ? 4.156 1.469 1.499 1 98.12 194 SER A O 1
ATOM 1574 N N . LEU A 1 195 ? 2.615 -0.017 2.121 1 98.56 195 LEU A N 1
ATOM 1575 C CA . LEU A 1 195 ? 1.63 1.023 2.395 1 98.56 195 LEU A CA 1
ATOM 1576 C C . LEU A 1 195 ? 0.92 0.766 3.719 1 98.56 195 LEU A C 1
ATOM 1578 O O . LEU A 1 195 ? 0.385 -0.323 3.939 1 98.56 195 LEU A O 1
ATOM 1582 N N . ASN A 1 196 ? 0.969 1.803 4.641 1 98.56 196 ASN A N 1
ATOM 1583 C CA . ASN A 1 196 ? 0.109 1.856 5.816 1 98.56 196 ASN A CA 1
ATOM 1584 C C . ASN A 1 196 ? 0.391 0.699 6.77 1 98.56 196 ASN A C 1
ATOM 1586 O O . ASN A 1 196 ? -0.536 0.102 7.32 1 98.56 196 ASN A O 1
ATOM 1590 N N . ASP A 1 197 ? 1.664 0.332 6.91 1 97.56 197 ASP A N 1
ATOM 1591 C CA . ASP A 1 197 ? 2.059 -0.699 7.867 1 97.56 197 ASP A CA 1
ATOM 1592 C C . ASP A 1 197 ? 2.02 -0.165 9.297 1 97.56 197 ASP A C 1
ATOM 1594 O O . ASP A 1 197 ? 2.705 0.807 9.625 1 97.56 197 ASP A O 1
ATOM 1598 N N . ARG A 1 198 ? 1.215 -0.76 10.141 1 96.75 198 ARG A N 1
ATOM 1599 C CA . ARG A 1 198 ? 1.021 -0.273 11.5 1 96.75 198 ARG A CA 1
ATOM 1600 C C . ARG A 1 198 ? 1.357 -1.355 12.523 1 96.75 198 ARG A C 1
ATOM 1602 O O . ARG A 1 198 ? 0.826 -1.354 13.633 1 96.75 198 ARG A O 1
ATOM 1609 N N . CYS A 1 199 ? 2.227 -2.264 12.156 1 94.19 199 CYS A N 1
ATOM 1610 C CA . CYS A 1 199 ? 2.488 -3.455 12.953 1 94.19 199 CYS A CA 1
ATOM 1611 C C . CYS A 1 199 ? 3.084 -3.08 14.305 1 94.19 199 CYS A C 1
ATOM 1613 O O . CYS A 1 199 ? 2.912 -3.807 15.289 1 94.19 199 CYS A O 1
ATOM 1615 N N . HIS A 1 200 ? 3.795 -1.965 14.359 1 94.69 200 HIS A N 1
ATOM 1616 C CA . HIS A 1 200 ? 4.414 -1.538 15.609 1 94.69 200 HIS A CA 1
ATOM 1617 C C . HIS A 1 200 ? 3.357 -1.204 16.656 1 94.69 200 HIS A C 1
ATOM 1619 O O . HIS A 1 200 ? 3.672 -1.098 17.844 1 94.69 200 HIS A O 1
ATOM 1625 N N . LEU A 1 201 ? 2.139 -1.017 16.234 1 94.94 201 LEU A N 1
ATOM 1626 C CA . LEU A 1 201 ? 1.07 -0.657 17.156 1 94.94 201 LEU A CA 1
ATOM 1627 C C . LEU A 1 201 ? 0.516 -1.895 17.859 1 94.94 201 LEU A C 1
ATOM 1629 O O . LEU A 1 201 ? -0.197 -1.781 18.859 1 94.94 201 LEU A O 1
ATOM 1633 N N . ASN A 1 202 ? 0.786 -3.098 17.281 1 85.94 202 ASN A N 1
ATOM 1634 C CA . ASN A 1 202 ? 0.31 -4.344 17.875 1 85.94 202 ASN A CA 1
ATOM 1635 C C . ASN A 1 202 ? 0.923 -4.578 19.25 1 85.94 202 ASN A C 1
ATOM 1637 O O . ASN A 1 202 ? 0.387 -5.348 20.047 1 85.94 202 ASN A O 1
ATOM 1641 N N . THR A 1 203 ? 2.029 -3.945 19.516 1 75.38 203 THR A N 1
ATOM 1642 C CA . THR A 1 203 ? 2.723 -4.184 20.766 1 75.38 203 THR A CA 1
ATOM 1643 C C . THR A 1 203 ? 2.424 -3.066 21.766 1 75.38 203 THR A C 1
ATOM 1645 O O . THR A 1 203 ? 2.959 -3.061 22.875 1 75.38 203 THR A O 1
ATOM 1648 N N . MET A 1 204 ? 1.654 -2.115 21.203 1 74.69 204 MET A N 1
ATOM 1649 C CA . MET A 1 204 ? 1.346 -1.013 22.109 1 74.69 204 MET A CA 1
ATOM 1650 C C . MET A 1 204 ? 0.519 -1.499 23.297 1 74.69 204 MET A C 1
ATOM 1652 O O . MET A 1 204 ? -0.53 -2.119 23.109 1 74.69 204 MET A O 1
ATOM 1656 N N . LYS A 1 205 ? 1.25 -1.859 24.406 1 53.88 205 LYS A N 1
ATOM 1657 C CA . LYS A 1 205 ? 0.666 -2.23 25.703 1 53.88 205 LYS A CA 1
ATOM 1658 C C . LYS A 1 205 ? 0.185 -0.998 26.453 1 53.88 205 LYS A C 1
ATOM 1660 O O . LYS A 1 205 ? 0.83 0.053 26.422 1 53.88 205 LYS A O 1
ATOM 1665 N N . MET B 1 1 ? -19.125 -5.266 5.238 1 86.56 1 MET B N 1
ATOM 1666 C CA . MET B 1 1 ? -18.203 -4.758 4.223 1 86.56 1 MET B CA 1
ATOM 1667 C C . MET B 1 1 ? -17.344 -5.879 3.656 1 86.56 1 MET B C 1
ATOM 1669 O O . MET B 1 1 ? -16.906 -6.762 4.395 1 86.56 1 MET B O 1
ATOM 1673 N N . THR B 1 2 ? -17.328 -5.977 2.393 1 96.19 2 THR B N 1
ATOM 1674 C CA . THR B 1 2 ? -16.484 -6.98 1.754 1 96.19 2 THR B CA 1
ATOM 1675 C C . THR B 1 2 ? -15.008 -6.613 1.903 1 96.19 2 THR B C 1
ATOM 1677 O O . THR B 1 2 ? -14.625 -5.457 1.722 1 96.19 2 THR B O 1
ATOM 1680 N N . LYS B 1 3 ? -14.227 -7.551 2.354 1 98.19 3 LYS B N 1
ATOM 1681 C CA . LYS B 1 3 ? -12.797 -7.348 2.568 1 98.19 3 LYS B CA 1
ATOM 1682 C C . LYS B 1 3 ? -11.984 -8.477 1.94 1 98.19 3 LYS B C 1
ATOM 1684 O O . LYS B 1 3 ? -12.344 -9.648 2.057 1 98.19 3 LYS B O 1
ATOM 1689 N N . PHE B 1 4 ? -10.922 -8.141 1.215 1 98.81 4 PHE B N 1
ATOM 1690 C CA . PHE B 1 4 ? -9.992 -9.117 0.673 1 98.81 4 PHE B CA 1
ATOM 1691 C C . PHE B 1 4 ? -8.648 -9.039 1.387 1 98.81 4 PHE B C 1
ATOM 1693 O O . PHE B 1 4 ? -8.062 -7.965 1.509 1 98.81 4 PHE B O 1
ATOM 1700 N N . TYR B 1 5 ? -8.203 -10.141 1.918 1 98.88 5 TYR B N 1
ATOM 1701 C CA . TYR B 1 5 ? -6.828 -10.336 2.365 1 98.88 5 TYR B CA 1
ATOM 1702 C C . TYR B 1 5 ? -6 -11.031 1.291 1 98.88 5 TYR B C 1
ATOM 1704 O O . TYR B 1 5 ? -6.16 -12.227 1.052 1 98.88 5 TYR B O 1
ATOM 1712 N N . LEU B 1 6 ? -5.168 -10.305 0.647 1 98.94 6 LEU B N 1
ATOM 1713 C CA . LEU B 1 6 ? -4.367 -10.82 -0.457 1 98.94 6 LEU B CA 1
ATOM 1714 C C . LEU B 1 6 ? -2.984 -11.242 0.03 1 98.94 6 LEU B C 1
ATOM 1716 O O . LEU B 1 6 ? -2.258 -10.445 0.625 1 98.94 6 LEU B O 1
ATOM 1720 N N . ILE B 1 7 ? -2.633 -12.469 -0.25 1 98.94 7 ILE B N 1
ATOM 1721 C CA . ILE B 1 7 ? -1.385 -13.016 0.267 1 98.94 7 ILE B CA 1
ATOM 1722 C C . ILE B 1 7 ? -0.618 -13.703 -0.861 1 98.94 7 ILE B C 1
ATOM 1724 O O . ILE B 1 7 ? -1.159 -14.57 -1.55 1 98.94 7 ILE B O 1
ATOM 1728 N N . ARG B 1 8 ? 0.599 -13.273 -1.089 1 98.94 8 ARG B N 1
ATOM 1729 C CA . ARG B 1 8 ? 1.469 -14.008 -2.002 1 98.94 8 ARG B CA 1
ATOM 1730 C C . ARG B 1 8 ? 1.953 -15.305 -1.368 1 98.94 8 ARG B C 1
ATOM 1732 O O . ARG B 1 8 ? 2.189 -15.367 -0.16 1 98.94 8 ARG B O 1
ATOM 1739 N N . HIS B 1 9 ? 2.176 -16.281 -2.107 1 98.94 9 HIS B N 1
ATOM 1740 C CA . HIS B 1 9 ? 2.629 -17.578 -1.6 1 98.94 9 HIS B CA 1
ATOM 1741 C C . HIS B 1 9 ? 3.996 -17.453 -0.935 1 98.94 9 HIS B C 1
ATOM 1743 O O . HIS B 1 9 ? 4.676 -16.438 -1.078 1 98.94 9 HIS B O 1
ATOM 1749 N N . GLY B 1 10 ? 4.363 -18.562 -0.19 1 98.88 10 GLY B N 1
ATOM 1750 C CA . GLY B 1 10 ? 5.684 -18.625 0.42 1 98.88 10 GLY B CA 1
ATOM 1751 C C . GLY B 1 10 ? 6.801 -18.797 -0.592 1 98.88 10 GLY B C 1
ATOM 1752 O O . GLY B 1 10 ? 6.543 -19.047 -1.771 1 98.88 10 GLY B O 1
ATOM 1753 N N . GLU B 1 11 ? 7.977 -18.75 -0.095 1 98.75 11 GLU B N 1
ATOM 1754 C CA . GLU B 1 11 ? 9.18 -18.766 -0.922 1 98.75 11 GLU B CA 1
ATOM 1755 C C . GLU B 1 11 ? 9.367 -20.125 -1.597 1 98.75 11 GLU B C 1
ATOM 1757 O O . GLU B 1 11 ? 9.109 -21.172 -0.99 1 98.75 11 GLU B O 1
ATOM 1762 N N . THR B 1 12 ? 9.766 -20.109 -2.807 1 98.75 12 THR B N 1
ATOM 1763 C CA . THR B 1 12 ? 10.219 -21.281 -3.547 1 98.75 12 THR B CA 1
ATOM 1764 C C . THR B 1 12 ? 11.695 -21.156 -3.91 1 98.75 12 THR B C 1
ATOM 1766 O O . THR B 1 12 ? 12.289 -20.094 -3.76 1 98.75 12 THR B O 1
ATOM 1769 N N . GLU B 1 13 ? 12.211 -22.25 -4.379 1 98.19 13 GLU B N 1
ATOM 1770 C CA . GLU B 1 13 ? 13.594 -22.203 -4.84 1 98.19 13 GLU B CA 1
ATOM 1771 C C . GLU B 1 13 ? 13.758 -21.25 -6.016 1 98.19 13 GLU B C 1
ATOM 1773 O O . GLU B 1 13 ? 14.781 -20.562 -6.137 1 98.19 13 GLU B O 1
ATOM 1778 N N . TRP B 1 14 ? 12.82 -21.172 -6.867 1 98.38 14 TRP B N 1
ATOM 1779 C CA . TRP B 1 14 ? 12.906 -20.297 -8.031 1 98.38 14 TRP B CA 1
ATOM 1780 C C . TRP B 1 14 ? 12.789 -18.828 -7.617 1 98.38 14 TRP B C 1
ATOM 1782 O O . TRP B 1 14 ? 13.312 -17.938 -8.297 1 98.38 14 TRP B O 1
ATOM 1792 N N . ASN B 1 15 ? 12.016 -18.547 -6.535 1 98.06 15 ASN B N 1
ATOM 1793 C CA . ASN B 1 15 ? 12.062 -17.203 -5.984 1 98.06 15 ASN B CA 1
ATOM 1794 C C . ASN B 1 15 ? 13.484 -16.797 -5.605 1 98.06 15 ASN B C 1
ATOM 1796 O O . ASN B 1 15 ? 13.93 -15.703 -5.945 1 98.06 15 ASN B O 1
ATOM 1800 N N . VAL B 1 16 ? 14.125 -17.688 -4.859 1 97.44 16 VAL B N 1
ATOM 1801 C CA . VAL B 1 16 ? 15.484 -17.438 -4.383 1 97.44 16 VAL B CA 1
ATOM 1802 C C . VAL B 1 16 ? 16.422 -17.219 -5.57 1 97.44 16 VAL B C 1
ATOM 1804 O O . VAL B 1 16 ? 17.297 -16.344 -5.52 1 97.44 16 VAL B O 1
ATOM 1807 N N . GLN B 1 17 ? 16.172 -17.922 -6.605 1 97.62 17 GLN B N 1
ATOM 1808 C CA . GLN B 1 17 ? 17.047 -17.891 -7.773 1 97.62 17 GLN B CA 1
ATOM 1809 C C . GLN B 1 17 ? 16.609 -16.812 -8.758 1 97.62 17 GLN B C 1
ATOM 1811 O O . GLN B 1 17 ? 17.219 -16.625 -9.812 1 97.62 17 GLN B O 1
ATOM 1816 N N . ASN B 1 18 ? 15.492 -16.109 -8.477 1 97.12 18 ASN B N 1
ATOM 1817 C CA . ASN B 1 18 ? 14.953 -15.031 -9.305 1 97.12 18 ASN B CA 1
ATOM 1818 C C . ASN B 1 18 ? 14.586 -15.531 -10.695 1 97.12 18 ASN B C 1
ATOM 1820 O O . ASN B 1 18 ? 14.953 -14.914 -11.695 1 97.12 18 ASN B O 1
ATOM 1824 N N . ARG B 1 19 ? 13.961 -16.672 -10.734 1 98.19 19 ARG B N 1
ATOM 1825 C CA . ARG B 1 19 ? 13.5 -17.25 -11.992 1 98.19 19 ARG B CA 1
ATOM 1826 C C . ARG B 1 19 ? 12.016 -16.969 -12.219 1 98.19 19 ARG B C 1
ATOM 1828 O O . ARG B 1 19 ? 11.242 -16.891 -11.258 1 98.19 19 ARG B O 1
ATOM 1835 N N . TYR B 1 20 ? 11.648 -16.859 -13.406 1 97.19 20 TYR B N 1
ATOM 1836 C CA . TYR B 1 20 ? 10.234 -16.766 -13.75 1 97.19 20 TYR B CA 1
ATOM 1837 C C . TYR B 1 20 ? 9.484 -18.031 -13.336 1 97.19 20 TYR B C 1
ATOM 1839 O O . TYR B 1 20 ? 9.781 -19.125 -13.836 1 97.19 20 TYR B O 1
ATOM 1847 N N . GLN B 1 21 ? 8.531 -17.953 -12.422 1 94.12 21 GLN B N 1
ATOM 1848 C CA . GLN B 1 21 ? 7.824 -19.094 -11.875 1 94.12 21 GLN B CA 1
ATOM 1849 C C . GLN B 1 21 ? 6.387 -19.156 -12.375 1 94.12 21 GLN B C 1
ATOM 1851 O O . GLN B 1 21 ? 5.59 -19.969 -11.906 1 94.12 21 GLN B O 1
ATOM 1856 N N . GLY B 1 22 ? 5.957 -18.672 -13.469 1 96.94 22 GLY B N 1
ATOM 1857 C CA . GLY B 1 22 ? 4.629 -18.641 -14.07 1 96.94 22 GLY B CA 1
ATOM 1858 C C . GLY B 1 22 ? 3.748 -19.797 -13.625 1 96.94 22 GLY B C 1
ATOM 1859 O O . GLY B 1 22 ? 3.52 -19.984 -12.43 1 96.94 22 GLY B O 1
ATOM 1860 N N . ILE B 1 23 ? 3.316 -20.766 -14.508 1 97.5 23 ILE B N 1
ATOM 1861 C CA . ILE B 1 23 ? 2.369 -21.844 -14.227 1 97.5 23 ILE B CA 1
ATOM 1862 C C . ILE B 1 23 ? 3.127 -23.125 -13.875 1 97.5 23 ILE B C 1
ATOM 1864 O O . ILE B 1 23 ? 2.523 -24.109 -13.461 1 97.5 23 ILE B O 1
ATOM 1868 N N . THR B 1 24 ? 4.473 -23.109 -14.055 1 97.81 24 THR B N 1
ATOM 1869 C CA . THR B 1 24 ? 5.262 -24.234 -13.586 1 97.81 24 THR B CA 1
ATOM 1870 C C . THR B 1 24 ? 5.094 -24.422 -12.086 1 97.81 24 THR B C 1
ATOM 1872 O O . THR B 1 24 ? 5.207 -23.469 -11.312 1 97.81 24 THR B O 1
ATOM 1875 N N . ASP B 1 25 ? 4.879 -25.641 -11.68 1 98.25 25 ASP B N 1
ATOM 1876 C CA . ASP B 1 25 ? 4.5 -25.891 -10.297 1 98.25 25 ASP B CA 1
ATOM 1877 C C . ASP B 1 25 ? 5.727 -26.203 -9.438 1 98.25 25 ASP B C 1
ATOM 1879 O O . ASP B 1 25 ? 6.09 -27.375 -9.266 1 98.25 25 ASP B O 1
ATOM 1883 N N . ILE B 1 26 ? 6.289 -25.203 -8.93 1 98.31 26 ILE B N 1
ATOM 1884 C CA . ILE B 1 26 ? 7.441 -25.312 -8.047 1 98.31 26 ILE B CA 1
ATOM 1885 C C . ILE B 1 26 ? 6.977 -25.312 -6.59 1 98.31 26 ILE B C 1
ATOM 1887 O O . ILE B 1 26 ? 6.246 -24.406 -6.164 1 98.31 26 ILE B O 1
ATOM 1891 N N . PRO B 1 27 ? 7.359 -26.266 -5.797 1 98.38 27 PRO B N 1
ATOM 1892 C CA . PRO B 1 27 ? 6.895 -26.328 -4.41 1 98.38 27 PRO B CA 1
ATOM 1893 C C . PRO B 1 27 ? 7.551 -25.281 -3.518 1 98.38 27 PRO B C 1
ATOM 1895 O O . PRO B 1 27 ? 8.57 -24.703 -3.889 1 98.38 27 PRO B O 1
ATOM 1898 N N . LEU B 1 28 ? 7.004 -25.062 -2.367 1 98.81 28 LEU B N 1
ATOM 1899 C CA . LEU B 1 28 ? 7.602 -24.203 -1.357 1 98.81 28 LEU B CA 1
ATOM 1900 C C . LEU B 1 28 ? 8.961 -24.734 -0.916 1 98.81 28 LEU B C 1
ATOM 1902 O O . LEU B 1 28 ? 9.141 -25.953 -0.78 1 98.81 28 LEU B O 1
ATOM 1906 N N . SER B 1 29 ? 9.867 -23.875 -0.688 1 98.56 29 SER B N 1
ATOM 1907 C CA . SER B 1 29 ? 11.102 -24.234 0.005 1 98.56 29 SER B CA 1
ATOM 1908 C C . SER B 1 29 ? 10.852 -24.438 1.496 1 98.56 29 SER B C 1
ATOM 1910 O O . SER B 1 29 ? 9.734 -24.25 1.98 1 98.56 29 SER B O 1
ATOM 1912 N N . SER B 1 30 ? 11.883 -24.875 2.188 1 98.12 30 SER B N 1
ATOM 1913 C CA . SER B 1 30 ? 11.773 -25 3.639 1 98.12 30 SER B CA 1
ATOM 1914 C C . SER B 1 30 ? 11.461 -23.641 4.277 1 98.12 30 SER B C 1
ATOM 1916 O O . SER B 1 30 ? 10.617 -23.562 5.18 1 98.12 30 SER B O 1
ATOM 1918 N N . VAL B 1 31 ? 12.117 -22.656 3.803 1 98.19 31 VAL B N 1
ATOM 1919 C CA . VAL B 1 31 ? 11.859 -21.297 4.277 1 98.19 31 VAL B CA 1
ATOM 1920 C C . VAL B 1 31 ? 10.422 -20.906 3.949 1 98.19 31 VAL B C 1
ATOM 1922 O O . VAL B 1 31 ? 9.742 -20.281 4.77 1 98.19 31 VAL B O 1
ATOM 1925 N N . GLY B 1 32 ? 9.992 -21.234 2.75 1 98.62 32 GLY B N 1
ATOM 1926 C CA . GLY B 1 32 ? 8.625 -20.953 2.33 1 98.62 32 GLY B CA 1
ATOM 1927 C C . GLY B 1 32 ? 7.578 -21.578 3.234 1 98.62 32 GLY B C 1
ATOM 1928 O O . GLY B 1 32 ? 6.543 -20.969 3.51 1 98.62 32 GLY B O 1
ATOM 1929 N N . LYS B 1 33 ? 7.859 -22.75 3.658 1 98.44 33 LYS B N 1
ATOM 1930 C CA . LYS B 1 33 ? 6.941 -23.422 4.57 1 98.44 33 LYS B CA 1
ATOM 1931 C C . LYS B 1 33 ? 6.879 -22.719 5.918 1 98.44 33 LYS B C 1
ATOM 1933 O O . LYS B 1 33 ? 5.809 -22.594 6.516 1 98.44 33 LYS B O 1
ATOM 1938 N N . LEU B 1 34 ? 8.016 -22.281 6.352 1 98.31 34 LEU B N 1
ATOM 1939 C CA . LEU B 1 34 ? 8.055 -21.5 7.59 1 98.31 34 LEU B CA 1
ATOM 1940 C C . LEU B 1 34 ? 7.305 -20.188 7.434 1 98.31 34 LEU B C 1
ATOM 1942 O O . LEU B 1 34 ? 6.598 -19.75 8.352 1 98.31 34 LEU B O 1
ATOM 1946 N N . GLN B 1 35 ? 7.438 -19.562 6.336 1 98.62 35 GLN B N 1
ATOM 1947 C CA . GLN B 1 35 ? 6.711 -18.328 6.043 1 98.62 35 GLN B CA 1
ATOM 1948 C C . GLN B 1 35 ? 5.203 -18.562 6.055 1 98.62 35 GLN B C 1
ATOM 1950 O O . GLN B 1 35 ? 4.445 -17.75 6.578 1 98.62 35 GLN B O 1
ATOM 1955 N N . ALA B 1 36 ? 4.828 -19.672 5.438 1 98.62 36 ALA B N 1
ATOM 1956 C CA . ALA B 1 36 ? 3.412 -20.031 5.395 1 98.62 36 ALA B CA 1
ATOM 1957 C C . ALA B 1 36 ? 2.84 -20.188 6.797 1 98.62 36 ALA B C 1
ATOM 1959 O O . ALA B 1 36 ? 1.731 -19.734 7.078 1 98.62 36 ALA B O 1
ATOM 1960 N N . GLN B 1 37 ? 3.607 -20.766 7.613 1 98.06 37 GLN B N 1
ATOM 1961 C CA . GLN B 1 37 ? 3.174 -20.922 9 1 98.06 37 GLN B CA 1
ATOM 1962 C C . GLN B 1 37 ? 3.092 -19.578 9.703 1 98.06 37 GLN B C 1
ATOM 1964 O O . GLN B 1 37 ? 2.168 -19.328 10.484 1 98.06 37 GLN B O 1
ATOM 1969 N N . ALA B 1 38 ? 4.035 -18.734 9.469 1 98 38 ALA B N 1
ATOM 1970 C CA . ALA B 1 38 ? 4.074 -17.422 10.094 1 98 38 ALA B CA 1
ATOM 1971 C C . ALA B 1 38 ? 2.846 -16.594 9.711 1 98 38 ALA B C 1
ATOM 1973 O O . ALA B 1 38 ? 2.217 -15.969 10.57 1 98 38 ALA B O 1
ATOM 1974 N N . ILE B 1 39 ? 2.516 -16.594 8.453 1 98.25 39 ILE B N 1
ATOM 1975 C CA . ILE B 1 39 ? 1.363 -15.812 8.016 1 98.25 39 ILE B CA 1
ATOM 1976 C C . ILE B 1 39 ? 0.081 -16.438 8.562 1 98.25 39 ILE B C 1
ATOM 1978 O O . ILE B 1 39 ? -0.87 -15.727 8.898 1 98.25 39 ILE B O 1
ATOM 1982 N N . ALA B 1 40 ? 0.06 -17.734 8.617 1 98.25 40 ALA B N 1
ATOM 1983 C CA . ALA B 1 40 ? -1.088 -18.406 9.219 1 98.25 40 ALA B CA 1
ATOM 1984 C C . ALA B 1 40 ? -1.297 -17.969 10.656 1 98.25 40 ALA B C 1
ATOM 1986 O O . ALA B 1 40 ? -2.426 -17.672 11.07 1 98.25 40 ALA B O 1
ATOM 1987 N N . THR B 1 41 ? -0.246 -17.906 11.359 1 96.62 41 THR B N 1
ATOM 1988 C CA . THR B 1 41 ? -0.314 -17.469 12.742 1 96.62 41 THR B CA 1
ATOM 1989 C C . THR B 1 41 ? -0.838 -16.031 12.82 1 96.62 41 THR B C 1
ATOM 1991 O O . THR B 1 41 ? -1.696 -15.727 13.648 1 96.62 41 THR B O 1
ATOM 1994 N N . ARG B 1 42 ? -0.34 -15.188 11.984 1 95.62 42 ARG B N 1
ATOM 1995 C CA . ARG B 1 42 ? -0.785 -13.797 11.953 1 95.62 42 ARG B CA 1
ATOM 1996 C C . ARG B 1 42 ? -2.281 -13.711 11.664 1 95.62 42 ARG B C 1
ATOM 1998 O O . ARG B 1 42 ? -2.986 -12.898 12.273 1 95.62 42 ARG B O 1
ATOM 2005 N N . MET B 1 43 ? -2.74 -14.539 10.82 1 97.19 43 MET B N 1
ATOM 2006 C CA . MET B 1 43 ? -4.117 -14.461 10.336 1 97.19 43 MET B CA 1
ATOM 2007 C C . MET B 1 43 ? -5.098 -14.945 11.398 1 97.19 43 MET B C 1
ATOM 2009 O O . MET B 1 43 ? -6.305 -14.734 11.281 1 97.19 43 MET B O 1
ATOM 2013 N N . LYS B 1 44 ? -4.586 -15.531 12.453 1 95.69 44 LYS B N 1
ATOM 2014 C CA . LYS B 1 44 ? -5.449 -16 13.531 1 95.69 44 LYS B CA 1
ATOM 2015 C C . LYS B 1 44 ? -6.27 -14.852 14.109 1 95.69 44 LYS B C 1
ATOM 2017 O O . LYS B 1 44 ? -7.398 -15.047 14.562 1 95.69 44 LYS B O 1
ATOM 2022 N N . ASP B 1 45 ? -5.719 -13.688 14.062 1 91.06 45 ASP B N 1
ATOM 2023 C CA . ASP B 1 45 ? -6.328 -12.531 14.703 1 91.06 45 ASP B CA 1
ATOM 2024 C C . ASP B 1 45 ? -7.312 -11.836 13.766 1 91.06 45 ASP B C 1
ATOM 2026 O O . ASP B 1 45 ? -7.945 -10.844 14.141 1 91.06 45 ASP B O 1
ATOM 2030 N N . TYR B 1 46 ? -7.445 -12.344 12.562 1 96.06 46 TYR B N 1
ATOM 2031 C CA . TYR B 1 46 ? -8.32 -11.734 11.57 1 96.06 46 TYR B CA 1
ATOM 2032 C C . TYR B 1 46 ? -9.602 -12.555 11.398 1 96.06 46 TYR B C 1
ATOM 2034 O O . TYR B 1 46 ? -9.57 -13.781 11.477 1 96.06 46 TYR B O 1
ATOM 2042 N N . GLU B 1 47 ? -10.703 -11.906 11.234 1 97.44 47 GLU B N 1
ATOM 2043 C CA . GLU B 1 47 ? -11.922 -12.602 10.828 1 97.44 47 GLU B CA 1
ATOM 2044 C C . GLU B 1 47 ? -11.867 -13.008 9.359 1 97.44 47 GLU B C 1
ATOM 2046 O O . GLU B 1 47 ? -11.547 -12.195 8.492 1 97.44 47 GLU B O 1
ATOM 2051 N N . VAL B 1 48 ? -12.094 -14.289 9.094 1 98.44 48 VAL B N 1
ATOM 2052 C CA . VAL B 1 48 ? -12.039 -14.82 7.738 1 98.44 48 VAL B CA 1
ATOM 2053 C C . VAL B 1 48 ? -13.242 -15.719 7.484 1 98.44 48 VAL B C 1
ATOM 2055 O O . VAL B 1 48 ? -13.523 -16.625 8.266 1 98.44 48 VAL B O 1
ATOM 2058 N N . ASP B 1 49 ? -13.945 -15.414 6.422 1 98.56 49 ASP B N 1
ATOM 2059 C CA . ASP B 1 49 ? -15.141 -16.172 6.105 1 98.56 49 ASP B CA 1
ATOM 2060 C C . ASP B 1 49 ? -14.852 -17.25 5.051 1 98.56 49 ASP B C 1
ATOM 2062 O O . ASP B 1 49 ? -15.531 -18.266 4.992 1 98.56 49 ASP B O 1
ATOM 2066 N N . ALA B 1 50 ? -13.898 -17.031 4.188 1 98.75 50 ALA B N 1
ATOM 2067 C CA . ALA B 1 50 ? -13.578 -17.953 3.104 1 98.75 50 ALA B CA 1
ATOM 2068 C C . ALA B 1 50 ? -12.125 -17.797 2.662 1 98.75 50 ALA B C 1
ATOM 2070 O O . ALA B 1 50 ? -11.523 -16.734 2.844 1 98.75 50 ALA B O 1
ATOM 2071 N N . ILE B 1 51 ? -11.594 -18.875 2.109 1 98.88 51 ILE B N 1
ATOM 2072 C CA . ILE B 1 51 ? -10.219 -18.891 1.621 1 98.88 51 ILE B CA 1
ATOM 2073 C C . ILE B 1 51 ? -10.188 -19.406 0.187 1 98.88 51 ILE B C 1
ATOM 2075 O O . ILE B 1 51 ? -10.703 -20.484 -0.097 1 98.88 51 ILE B O 1
ATOM 2079 N N . TYR B 1 52 ? -9.648 -18.594 -0.684 1 98.94 52 TYR B N 1
ATOM 2080 C CA . TYR B 1 52 ? -9.383 -19 -2.061 1 98.94 52 TYR B CA 1
ATOM 2081 C C . TYR B 1 52 ? -7.883 -19.047 -2.336 1 98.94 52 TYR B C 1
ATOM 2083 O O . TYR B 1 52 ? -7.105 -18.312 -1.715 1 98.94 52 TYR B O 1
ATOM 2091 N N . ALA B 1 53 ? -7.504 -19.891 -3.303 1 98.94 53 ALA B N 1
ATOM 2092 C CA . ALA B 1 53 ? -6.09 -19.953 -3.674 1 98.94 53 ALA B CA 1
ATOM 2093 C C . ALA B 1 53 ? -5.926 -20.375 -5.133 1 98.94 53 ALA B C 1
ATOM 2095 O O . ALA B 1 53 ? -6.82 -20.984 -5.715 1 98.94 53 ALA B O 1
ATOM 2096 N N . SER B 1 54 ? -4.844 -19.906 -5.719 1 98.88 54 SER B N 1
ATOM 2097 C CA . SER B 1 54 ? -4.348 -20.594 -6.906 1 98.88 54 SER B CA 1
ATOM 2098 C C . SER B 1 54 ? -4.207 -22.094 -6.66 1 98.88 54 SER B C 1
ATOM 2100 O O . SER B 1 54 ? -3.84 -22.516 -5.562 1 98.88 54 SER B O 1
ATOM 2102 N N . ASP B 1 55 ? -4.422 -22.906 -7.742 1 98.69 55 ASP B N 1
ATOM 2103 C CA . ASP B 1 55 ? -4.316 -24.344 -7.562 1 98.69 55 ASP B CA 1
ATOM 2104 C C . ASP B 1 55 ? -2.871 -24.812 -7.723 1 98.69 55 ASP B C 1
ATOM 2106 O O . ASP B 1 55 ? -2.582 -26.016 -7.609 1 98.69 55 ASP B O 1
ATOM 2110 N N . LEU B 1 56 ? -1.958 -23.953 -8.047 1 98.75 56 LEU B N 1
ATOM 2111 C CA . LEU B 1 56 ? -0.55 -24.328 -8 1 98.75 56 LEU B CA 1
ATOM 2112 C C . LEU B 1 56 ? -0.107 -24.609 -6.566 1 98.75 56 LEU B C 1
ATOM 2114 O O . LEU B 1 56 ? -0.512 -23.906 -5.641 1 98.75 56 LEU B O 1
ATOM 2118 N N . SER B 1 57 ? 0.765 -25.516 -6.324 1 98.75 57 SER B N 1
ATOM 2119 C CA . SER B 1 57 ? 1.052 -26.094 -5.012 1 98.75 57 SER B CA 1
ATOM 2120 C C . SER B 1 57 ? 1.586 -25.031 -4.055 1 98.75 57 SER B C 1
ATOM 2122 O O . SER B 1 57 ? 1.252 -25.031 -2.867 1 98.75 57 SER B O 1
ATOM 2124 N N . ARG B 1 58 ? 2.439 -24.156 -4.492 1 98.81 58 ARG B N 1
ATOM 2125 C CA . ARG B 1 58 ? 3.041 -23.156 -3.615 1 98.81 58 ARG B CA 1
ATOM 2126 C C . ARG B 1 58 ? 1.973 -22.281 -2.984 1 98.81 58 ARG B C 1
ATOM 2128 O O . ARG B 1 58 ? 2.043 -21.953 -1.794 1 98.81 58 ARG B O 1
ATOM 2135 N N . ALA B 1 59 ? 0.979 -21.875 -3.75 1 98.88 59 ALA B N 1
ATOM 2136 C CA . ALA B 1 59 ? -0.114 -21.062 -3.225 1 98.88 59 ALA B CA 1
ATOM 2137 C C . ALA B 1 59 ? -1.075 -21.906 -2.391 1 98.88 59 ALA B C 1
ATOM 2139 O O . ALA B 1 59 ? -1.504 -21.484 -1.313 1 98.88 59 ALA B O 1
ATOM 2140 N N . PHE B 1 60 ? -1.367 -23.109 -2.893 1 98.88 60 PHE B N 1
ATOM 2141 C CA . PHE B 1 60 ? -2.316 -23.984 -2.217 1 98.88 60 PHE B CA 1
ATOM 2142 C C . PHE B 1 60 ? -1.806 -24.375 -0.834 1 98.88 60 PHE B C 1
ATOM 2144 O O . PHE B 1 60 ? -2.547 -24.312 0.148 1 98.88 60 PHE B O 1
ATOM 2151 N N . VAL B 1 61 ? -0.571 -24.734 -0.726 1 98.88 61 VAL B N 1
ATOM 2152 C CA . VAL B 1 61 ? 0.018 -25.156 0.541 1 98.88 61 VAL B CA 1
ATOM 2153 C C . VAL B 1 61 ? 0.067 -23.984 1.509 1 98.88 61 VAL B C 1
ATOM 2155 O O . VAL B 1 61 ? -0.196 -24.141 2.703 1 98.88 61 VAL B O 1
ATOM 2158 N N . THR B 1 62 ? 0.389 -22.812 0.998 1 98.94 62 THR B N 1
ATOM 2159 C CA . THR B 1 62 ? 0.363 -21.609 1.828 1 98.94 62 THR B CA 1
ATOM 2160 C C . THR B 1 62 ? -1.041 -21.359 2.371 1 98.94 62 THR B C 1
ATOM 2162 O O . THR B 1 62 ? -1.216 -21.109 3.564 1 98.94 62 THR B O 1
ATOM 2165 N N . ALA B 1 63 ? -2.018 -21.469 1.492 1 98.94 63 ALA B N 1
ATOM 2166 C CA . ALA B 1 63 ? -3.408 -21.266 1.882 1 98.94 63 ALA B CA 1
ATOM 2167 C C . ALA B 1 63 ? -3.861 -22.297 2.898 1 98.94 63 ALA B C 1
ATOM 2169 O O . ALA B 1 63 ? -4.617 -22 3.82 1 98.94 63 ALA B O 1
ATOM 2170 N N . LYS B 1 64 ? -3.422 -23.484 2.707 1 98.81 64 LYS B N 1
ATOM 2171 C CA . LYS B 1 64 ? -3.801 -24.578 3.592 1 98.81 64 LYS B CA 1
ATOM 2172 C C . LYS B 1 64 ? -3.33 -24.312 5.02 1 98.81 64 LYS B C 1
ATOM 2174 O O . LYS B 1 64 ? -4.012 -24.688 5.98 1 98.81 64 LYS B O 1
ATOM 2179 N N . SER B 1 65 ? -2.139 -23.781 5.172 1 98.69 65 SER B N 1
ATOM 2180 C CA . SER B 1 65 ? -1.645 -23.438 6.5 1 98.69 65 SER B CA 1
ATOM 2181 C C . SER B 1 65 ? -2.592 -22.484 7.211 1 98.69 65 SER B C 1
ATOM 2183 O O . SER B 1 65 ? -2.859 -22.625 8.406 1 98.69 65 SER B O 1
ATOM 2185 N N . ILE B 1 66 ? -3.121 -21.516 6.492 1 98.69 66 ILE B N 1
ATOM 2186 C CA . ILE B 1 66 ? -4.062 -20.562 7.043 1 98.69 66 ILE B CA 1
ATOM 2187 C C . ILE B 1 66 ? -5.395 -21.25 7.34 1 98.69 66 ILE B C 1
ATOM 2189 O O . ILE B 1 66 ? -5.984 -21.031 8.406 1 98.69 66 ILE B O 1
ATOM 2193 N N . ALA B 1 67 ? -5.789 -22.047 6.352 1 98.75 67 ALA B N 1
ATOM 2194 C CA . ALA B 1 67 ? -7.066 -22.75 6.465 1 98.75 67 ALA B CA 1
ATOM 2195 C C . ALA B 1 67 ? -7.094 -23.641 7.699 1 98.75 67 ALA B C 1
ATOM 2197 O O . ALA B 1 67 ? -8.117 -23.734 8.383 1 98.75 67 ALA B O 1
ATOM 2198 N N . LYS B 1 68 ? -6.039 -24.297 7.938 1 97.88 68 LYS B N 1
ATOM 2199 C CA . LYS B 1 68 ? -5.938 -25.172 9.102 1 97.88 68 LYS B CA 1
ATOM 2200 C C . LYS B 1 68 ? -6.164 -24.391 10.391 1 97.88 68 LYS B C 1
ATOM 2202 O O . LYS B 1 68 ? -6.906 -24.844 11.273 1 97.88 68 LYS B O 1
ATOM 2207 N N . GLU B 1 69 ? -5.551 -23.266 10.516 1 96.25 69 GLU B N 1
ATOM 2208 C CA . GLU B 1 69 ? -5.684 -22.422 11.711 1 96.25 69 GLU B CA 1
ATOM 2209 C C . GLU B 1 69 ? -7.109 -21.906 11.852 1 96.25 69 GLU B C 1
ATOM 2211 O O . GLU B 1 69 ? -7.594 -21.703 12.969 1 96.25 69 GLU B O 1
ATOM 2216 N N . LYS B 1 70 ? -7.801 -21.688 10.734 1 97 70 LYS B N 1
ATOM 2217 C CA . LYS B 1 70 ? -9.109 -21.047 10.727 1 97 70 LYS B CA 1
ATOM 2218 C C . LYS B 1 70 ? -10.234 -22.078 10.695 1 97 70 LYS B C 1
ATOM 2220 O O . LYS B 1 70 ? -11.406 -21.734 10.836 1 97 70 LYS B O 1
ATOM 2225 N N . ASN B 1 71 ? -9.852 -23.375 10.547 1 96.88 71 ASN B N 1
ATOM 2226 C CA . ASN B 1 71 ? -10.82 -24.453 10.375 1 96.88 71 ASN B CA 1
ATOM 2227 C C . ASN B 1 71 ? -11.75 -24.188 9.195 1 96.88 71 ASN B C 1
ATOM 2229 O O . ASN B 1 71 ? -12.977 -24.234 9.336 1 96.88 71 ASN B O 1
ATOM 2233 N N . LEU B 1 72 ? -11.18 -23.781 8.102 1 98.38 72 LEU B N 1
ATOM 2234 C CA . LEU B 1 72 ? -11.859 -23.531 6.832 1 98.38 72 LEU B CA 1
ATOM 2235 C C . LEU B 1 72 ? -11.281 -24.406 5.727 1 98.38 72 LEU B C 1
ATOM 2237 O O . LEU B 1 72 ? -10.234 -25.047 5.914 1 98.38 72 LEU B O 1
ATOM 2241 N N . GLU B 1 73 ? -11.984 -24.5 4.652 1 98.5 73 GLU B N 1
ATOM 2242 C CA . GLU B 1 73 ? -11.477 -25.203 3.473 1 98.5 73 GLU B CA 1
ATOM 2243 C C . GLU B 1 73 ? -10.898 -24.219 2.457 1 98.5 73 GLU B C 1
ATOM 2245 O O . GLU B 1 73 ? -11.32 -23.062 2.389 1 98.5 73 GLU B O 1
ATOM 2250 N N . VAL B 1 74 ? -9.945 -24.703 1.735 1 98.81 74 VAL B N 1
ATOM 2251 C CA . VAL B 1 74 ? -9.391 -23.906 0.651 1 98.81 74 VAL B CA 1
ATOM 2252 C C . VAL B 1 74 ? -10.141 -24.188 -0.645 1 98.81 74 VAL B C 1
ATOM 2254 O O . VAL B 1 74 ? -10.234 -25.344 -1.078 1 98.81 74 VAL B O 1
ATOM 2257 N N . ARG B 1 75 ? -10.719 -23.188 -1.207 1 98.75 75 ARG B N 1
ATOM 2258 C CA . ARG B 1 75 ? -11.289 -23.281 -2.547 1 98.75 75 ARG B CA 1
ATOM 2259 C C . ARG B 1 75 ? -10.289 -22.828 -3.602 1 98.75 75 ARG B C 1
ATOM 2261 O O . ARG B 1 75 ? -9.727 -21.734 -3.502 1 98.75 75 ARG B O 1
ATOM 2268 N N . THR B 1 76 ? -10.078 -23.625 -4.594 1 98.75 76 THR B N 1
ATOM 2269 C CA . THR B 1 76 ? -9.086 -23.25 -5.602 1 98.75 76 THR B CA 1
ATOM 2270 C C . THR B 1 76 ? -9.773 -22.656 -6.828 1 98.75 76 THR B C 1
ATOM 2272 O O . THR B 1 76 ? -10.891 -23.031 -7.176 1 98.75 76 THR B O 1
ATOM 2275 N N . LEU B 1 77 ? -9.164 -21.703 -7.457 1 98.62 77 LEU B N 1
ATOM 2276 C CA . LEU B 1 77 ? -9.555 -21.109 -8.727 1 98.62 77 LEU B CA 1
ATOM 2277 C C . LEU B 1 77 ? -8.375 -21.062 -9.695 1 98.62 77 LEU B C 1
ATOM 2279 O O . LEU B 1 77 ? -7.367 -20.406 -9.43 1 98.62 77 LEU B O 1
ATOM 2283 N N . PRO B 1 78 ? -8.445 -21.719 -10.844 1 98.38 78 PRO B N 1
ATOM 2284 C CA . PRO B 1 78 ? -7.371 -21.625 -11.836 1 98.38 78 PRO B CA 1
ATOM 2285 C C . PRO B 1 78 ? -7.125 -20.188 -12.305 1 98.38 78 PRO B C 1
ATOM 2287 O O . PRO B 1 78 ? -6.008 -19.844 -12.695 1 98.38 78 PRO B O 1
ATOM 2290 N N . GLN B 1 79 ? -8.164 -19.344 -12.203 1 98.62 79 GLN B N 1
ATOM 2291 C CA . GLN B 1 79 ? -8.07 -17.953 -12.602 1 98.62 79 GLN B CA 1
ATOM 2292 C C . GLN B 1 79 ? -7.078 -17.188 -11.727 1 98.62 79 GLN B C 1
ATOM 2294 O O . GLN B 1 79 ? -6.668 -16.078 -12.07 1 98.62 79 GLN B O 1
ATOM 2299 N N . LEU B 1 80 ? -6.625 -17.812 -10.602 1 98.81 80 LEU B N 1
ATOM 2300 C CA . LEU B 1 80 ? -5.691 -17.156 -9.68 1 98.81 80 LEU B CA 1
ATOM 2301 C C . LEU B 1 80 ? -4.27 -17.672 -9.914 1 98.81 80 LEU B C 1
ATOM 2303 O O . LEU B 1 80 ? -3.344 -17.266 -9.203 1 98.81 80 LEU B O 1
ATOM 2307 N N . ARG B 1 81 ? -4.074 -18.516 -10.914 1 98.75 81 ARG B N 1
ATOM 2308 C CA . ARG B 1 81 ? -2.729 -18.969 -11.25 1 98.75 81 ARG B CA 1
ATOM 2309 C C . ARG B 1 81 ? -1.852 -17.781 -11.664 1 98.75 81 ARG B C 1
ATOM 2311 O O . ARG B 1 81 ? -2.355 -16.766 -12.133 1 98.75 81 ARG B O 1
ATOM 2318 N N . GLU B 1 82 ? -0.564 -17.984 -11.461 1 98.75 82 GLU B N 1
ATOM 2319 C CA . GLU B 1 82 ? 0.381 -16.969 -11.93 1 98.75 82 GLU B CA 1
ATOM 2320 C C . GLU B 1 82 ? 0.312 -16.812 -13.445 1 98.75 82 GLU B C 1
ATOM 2322 O O . GLU B 1 82 ? -0.226 -17.672 -14.141 1 98.75 82 GLU B O 1
ATOM 2327 N N . ILE B 1 83 ? 0.843 -15.727 -13.891 1 98.5 83 ILE B N 1
ATOM 2328 C CA . ILE B 1 83 ? 0.934 -15.438 -15.312 1 98.5 83 ILE B CA 1
ATOM 2329 C C . ILE B 1 83 ? 1.661 -16.578 -16.031 1 98.5 83 ILE B C 1
ATOM 2331 O O . ILE B 1 83 ? 2.697 -17.047 -15.562 1 98.5 83 ILE B O 1
ATOM 2335 N N . ASN B 1 84 ? 1.034 -17.078 -17.078 1 98.38 84 ASN B N 1
ATOM 2336 C CA . ASN B 1 84 ? 1.716 -18.031 -17.938 1 98.38 84 ASN B CA 1
ATOM 2337 C C . ASN B 1 84 ? 2.76 -17.344 -18.812 1 98.38 84 ASN B C 1
ATOM 2339 O O . ASN B 1 84 ? 2.414 -16.672 -19.781 1 98.38 84 ASN B O 1
ATOM 2343 N N . PHE B 1 85 ? 4.02 -17.531 -18.5 1 97.75 85 PHE B N 1
ATOM 2344 C CA . PHE B 1 85 ? 5.09 -16.859 -19.234 1 97.75 85 PHE B CA 1
ATOM 2345 C C . PHE B 1 85 ? 5.645 -17.75 -20.328 1 97.75 85 PHE B C 1
ATOM 2347 O O . PHE B 1 85 ? 6.625 -17.391 -20.984 1 97.75 85 PHE B O 1
ATOM 2354 N N . GLY B 1 86 ? 5.078 -18.922 -20.453 1 97.62 86 GLY B N 1
ATOM 2355 C CA . GLY B 1 86 ? 5.477 -19.828 -21.516 1 97.62 86 GLY B CA 1
ATOM 2356 C C . GLY B 1 86 ? 6.938 -20.234 -21.438 1 97.62 86 GLY B C 1
ATOM 2357 O O . GLY B 1 86 ? 7.41 -20.672 -20.391 1 97.62 86 GLY B O 1
ATOM 2358 N N . GLU B 1 87 ? 7.645 -20.094 -22.531 1 96.94 87 GLU B N 1
ATOM 2359 C CA . GLU B 1 87 ? 9.016 -20.578 -22.656 1 96.94 87 GLU B CA 1
ATOM 2360 C C . GLU B 1 87 ? 9.961 -19.75 -21.766 1 96.94 87 GLU B C 1
ATOM 2362 O O . GLU B 1 87 ? 11.117 -20.141 -21.562 1 96.94 87 GLU B O 1
ATOM 2367 N N . TRP B 1 88 ? 9.578 -18.641 -21.219 1 97.81 88 TRP B N 1
ATOM 2368 C CA . TRP B 1 88 ? 10.438 -17.812 -20.375 1 97.81 88 TRP B CA 1
ATOM 2369 C C . TRP B 1 88 ? 10.578 -18.422 -18.984 1 97.81 88 TRP B C 1
ATOM 2371 O O . TRP B 1 88 ? 11.469 -18.062 -18.219 1 97.81 88 TRP B O 1
ATOM 2381 N N . GLU B 1 89 ? 9.633 -19.312 -18.609 1 98.06 89 GLU B N 1
ATOM 2382 C CA . GLU B 1 89 ? 9.641 -19.891 -17.266 1 98.06 89 GLU B CA 1
ATOM 2383 C C . GLU B 1 89 ? 10.922 -20.688 -17 1 98.06 89 GLU B C 1
ATOM 2385 O O . GLU B 1 89 ? 11.391 -21.406 -17.891 1 98.06 89 GLU B O 1
ATOM 2390 N N . GLY B 1 90 ? 11.445 -20.438 -15.82 1 98.25 90 GLY B N 1
ATOM 2391 C CA . GLY B 1 90 ? 12.672 -21.125 -15.438 1 98.25 90 GLY B CA 1
ATOM 2392 C C . GLY B 1 90 ? 13.922 -20.312 -15.711 1 98.25 90 GLY B C 1
ATOM 2393 O O . GLY B 1 90 ? 15 -20.641 -15.211 1 98.25 90 GLY B O 1
ATOM 2394 N N . TYR B 1 91 ? 13.805 -19.266 -16.453 1 98.25 91 TYR B N 1
ATOM 2395 C CA . TYR B 1 91 ? 14.945 -18.422 -16.781 1 98.25 91 TYR B CA 1
ATOM 2396 C C . TYR B 1 91 ? 14.984 -17.188 -15.891 1 98.25 91 TYR B C 1
ATOM 2398 O O . TYR B 1 91 ? 13.945 -16.75 -15.398 1 98.25 91 TYR B O 1
ATOM 2406 N N . THR B 1 92 ? 16.172 -16.688 -15.703 1 97.88 92 THR B N 1
ATOM 2407 C CA . THR B 1 92 ? 16.359 -15.406 -15.039 1 97.88 92 THR B CA 1
ATOM 2408 C C . THR B 1 92 ? 16.203 -14.258 -16.031 1 97.88 92 THR B C 1
ATOM 2410 O O . THR B 1 92 ? 16.25 -14.477 -17.25 1 97.88 92 THR B O 1
ATOM 2413 N N . MET B 1 93 ? 16.047 -13.117 -15.453 1 95.62 93 MET B N 1
ATOM 2414 C CA . MET B 1 93 ? 15.953 -11.938 -16.312 1 95.62 93 MET B CA 1
ATOM 2415 C C . MET B 1 93 ? 17.203 -11.781 -17.172 1 95.62 93 MET B C 1
ATOM 2417 O O . MET B 1 93 ? 17.109 -11.453 -18.344 1 95.62 93 MET B O 1
ATOM 2421 N N . THR B 1 94 ? 18.297 -12 -16.531 1 96.88 94 THR B N 1
ATOM 2422 C CA . THR B 1 94 ? 19.562 -11.867 -17.234 1 96.88 94 THR B CA 1
ATOM 2423 C C . THR B 1 94 ? 19.656 -12.852 -18.391 1 96.88 94 THR B C 1
ATOM 2425 O O . THR B 1 94 ? 20.062 -12.477 -19.5 1 96.88 94 THR B O 1
ATOM 2428 N N . GLU B 1 95 ? 19.281 -14.047 -18.109 1 97.94 95 GLU B N 1
ATOM 2429 C CA . GLU B 1 95 ? 19.297 -15.07 -19.156 1 97.94 95 GLU B CA 1
ATOM 2430 C C . GLU B 1 95 ? 18.359 -14.703 -20.297 1 97.94 95 GLU B C 1
ATOM 2432 O O . GLU B 1 95 ? 18.703 -14.859 -21.469 1 97.94 95 GLU B O 1
ATOM 2437 N N . LEU B 1 96 ? 17.188 -14.242 -20 1 97.75 96 LEU B N 1
ATOM 2438 C CA . LEU B 1 96 ? 16.203 -13.883 -21.016 1 97.75 96 LEU B CA 1
ATOM 2439 C C . LEU B 1 96 ? 16.688 -12.695 -21.844 1 97.75 96 LEU B C 1
ATOM 2441 O O . LEU B 1 96 ? 16.438 -12.625 -23.047 1 97.75 96 LEU B O 1
ATOM 2445 N N . GLU B 1 97 ? 17.281 -11.758 -21.125 1 96.88 97 GLU B N 1
ATOM 2446 C CA . GLU B 1 97 ? 17.859 -10.633 -21.844 1 96.88 97 GLU B CA 1
ATOM 2447 C C . GLU B 1 97 ? 18.906 -11.094 -22.859 1 96.88 97 GLU B C 1
ATOM 2449 O O . GLU B 1 97 ? 18.984 -10.562 -23.953 1 96.88 97 GLU B O 1
ATOM 2454 N N . GLU B 1 98 ? 19.734 -12.031 -22.5 1 97.5 98 GLU B N 1
ATOM 2455 C CA . GLU B 1 98 ? 20.781 -12.57 -23.375 1 97.5 98 GLU B CA 1
ATOM 2456 C C . GLU B 1 98 ? 20.156 -13.305 -24.562 1 97.5 98 GLU B C 1
ATOM 2458 O O . GLU B 1 98 ? 20.656 -13.203 -25.688 1 97.5 98 GLU B O 1
ATOM 2463 N N . ILE B 1 99 ? 19.125 -14.008 -24.328 1 97.31 99 ILE B N 1
ATOM 2464 C CA . ILE B 1 99 ? 18.531 -14.875 -25.328 1 97.31 99 ILE B CA 1
ATOM 2465 C C . ILE B 1 99 ? 17.672 -14.039 -26.281 1 97.31 99 ILE B C 1
ATOM 2467 O O . ILE B 1 99 ? 17.703 -14.234 -27.5 1 97.31 99 ILE B O 1
ATOM 2471 N N . TYR B 1 100 ? 16.875 -13.023 -25.75 1 96.31 100 TYR B N 1
ATOM 2472 C CA . TYR B 1 100 ? 15.836 -12.383 -26.547 1 96.31 100 TYR B CA 1
ATOM 2473 C C . TYR B 1 100 ? 16.172 -10.914 -26.797 1 96.31 100 TYR B C 1
ATOM 2475 O O . TYR B 1 100 ? 15.523 -10.258 -27.625 1 96.31 100 TYR B O 1
ATOM 2483 N N . GLY B 1 101 ? 17.078 -10.383 -26.047 1 95.62 101 GLY B N 1
ATOM 2484 C CA . GLY B 1 101 ? 17.562 -9.031 -26.25 1 95.62 101 GLY B CA 1
ATOM 2485 C C . GLY B 1 101 ? 16.484 -7.977 -26.062 1 95.62 101 GLY B C 1
ATOM 2486 O O . GLY B 1 101 ? 15.812 -7.957 -25.031 1 95.62 101 GLY B O 1
ATOM 2487 N N . ASP B 1 102 ? 16.25 -7.176 -27.141 1 94.12 102 ASP B N 1
ATOM 2488 C CA . ASP B 1 102 ? 15.414 -5.977 -27.062 1 94.12 102 ASP B CA 1
ATOM 2489 C C . ASP B 1 102 ? 13.945 -6.34 -26.844 1 94.12 102 ASP B C 1
ATOM 2491 O O . ASP B 1 102 ? 13.211 -5.605 -26.172 1 94.12 102 ASP B O 1
ATOM 2495 N N . ASP B 1 103 ? 13.617 -7.422 -27.391 1 93.19 103 ASP B N 1
ATOM 2496 C CA . ASP B 1 103 ? 12.219 -7.828 -27.234 1 93.19 103 ASP B CA 1
ATOM 2497 C C . ASP B 1 103 ? 11.875 -8.055 -25.766 1 93.19 103 ASP B C 1
ATOM 2499 O O . ASP B 1 103 ? 10.859 -7.551 -25.281 1 93.19 103 ASP B O 1
ATOM 2503 N N . TYR B 1 104 ? 12.75 -8.703 -25.125 1 96.12 104 TYR B N 1
ATOM 2504 C CA . TYR B 1 104 ? 12.531 -8.953 -23.703 1 96.12 104 TYR B CA 1
ATOM 2505 C C . TYR B 1 104 ? 12.672 -7.668 -22.906 1 96.12 104 TYR B C 1
ATOM 2507 O O . TYR B 1 104 ? 11.883 -7.414 -21.984 1 96.12 104 TYR B O 1
ATOM 2515 N N . LYS B 1 105 ? 13.617 -6.922 -23.234 1 95.06 105 LYS B N 1
ATOM 2516 C CA . LYS B 1 105 ? 13.859 -5.68 -22.5 1 95.06 105 LYS B CA 1
ATOM 2517 C C . LYS B 1 105 ? 12.641 -4.762 -22.562 1 95.06 105 LYS B C 1
ATOM 2519 O O . LYS B 1 105 ? 12.281 -4.137 -21.562 1 95.06 105 LYS B O 1
ATOM 2524 N N . ARG B 1 106 ? 12.031 -4.699 -23.75 1 94.75 106 ARG B N 1
ATOM 2525 C CA . ARG B 1 106 ? 10.836 -3.881 -23.922 1 94.75 106 ARG B CA 1
ATOM 2526 C C . ARG B 1 106 ? 9.703 -4.375 -23.016 1 94.75 106 ARG B C 1
ATOM 2528 O O . ARG B 1 106 ? 9.07 -3.582 -22.312 1 94.75 106 ARG B O 1
ATOM 2535 N N . PHE B 1 107 ? 9.547 -5.641 -23.031 1 95.56 107 PHE B N 1
ATOM 2536 C CA . PHE B 1 107 ? 8.531 -6.234 -22.172 1 95.56 107 PHE B CA 1
ATOM 2537 C C . PHE B 1 107 ? 8.828 -5.941 -20.703 1 95.56 107 PHE B C 1
ATOM 2539 O O . PHE B 1 107 ? 7.949 -5.516 -19.953 1 95.56 107 PHE B O 1
ATOM 2546 N N . PHE B 1 108 ? 10.062 -6.184 -20.375 1 94.94 108 PHE B N 1
ATOM 2547 C CA . PHE B 1 108 ? 10.453 -6.023 -18.984 1 94.94 108 PHE B CA 1
ATOM 2548 C C . PHE B 1 108 ? 10.18 -4.605 -18.5 1 94.94 108 PHE B C 1
ATOM 2550 O O . PHE B 1 108 ? 9.734 -4.402 -17.359 1 94.94 108 PHE B O 1
ATOM 2557 N N . MET B 1 109 ? 10.383 -3.703 -19.328 1 93.19 109 MET B N 1
ATOM 2558 C CA . MET B 1 109 ? 10.227 -2.299 -18.969 1 93.19 109 MET B CA 1
ATOM 2559 C C . MET B 1 109 ? 8.758 -1.894 -18.984 1 93.19 109 MET B C 1
ATOM 2561 O O . MET B 1 109 ? 8.312 -1.115 -18.141 1 93.19 109 MET B O 1
ATOM 2565 N N . GLU B 1 110 ? 7.98 -2.389 -19.938 1 96.06 110 GLU B N 1
ATOM 2566 C CA . GLU B 1 110 ? 6.578 -2.031 -20.109 1 96.06 110 GLU B CA 1
ATOM 2567 C C . GLU B 1 110 ? 5.73 -3.258 -20.438 1 96.06 110 GLU B C 1
ATOM 2569 O O . GLU B 1 110 ? 5.152 -3.346 -21.531 1 96.06 110 GLU B O 1
ATOM 2574 N N . PRO B 1 111 ? 5.555 -4.062 -19.469 1 96.81 111 PRO B N 1
ATOM 2575 C CA . PRO B 1 111 ? 4.887 -5.34 -19.719 1 96.81 111 PRO B CA 1
ATOM 2576 C C . PRO B 1 111 ? 3.475 -5.168 -20.281 1 96.81 111 PRO B C 1
ATOM 2578 O O . PRO B 1 111 ? 2.982 -6.031 -21 1 96.81 111 PRO B O 1
ATOM 2581 N N . HIS B 1 112 ? 2.85 -4.07 -19.969 1 97.06 112 HIS B N 1
ATOM 2582 C CA . HIS B 1 112 ? 1.469 -3.844 -20.375 1 97.06 112 HIS B CA 1
ATOM 2583 C C . HIS B 1 112 ? 1.384 -3.543 -21.875 1 97.06 112 HIS B C 1
ATOM 2585 O O . HIS B 1 112 ? 0.299 -3.588 -22.453 1 97.06 112 HIS B O 1
ATOM 2591 N N . LYS B 1 113 ? 2.463 -3.295 -22.562 1 97.31 113 LYS B N 1
ATOM 2592 C CA . LYS B 1 113 ? 2.441 -2.836 -23.953 1 97.31 113 LYS B CA 1
ATOM 2593 C C . LYS B 1 113 ? 2.918 -3.934 -24.906 1 97.31 113 LYS B C 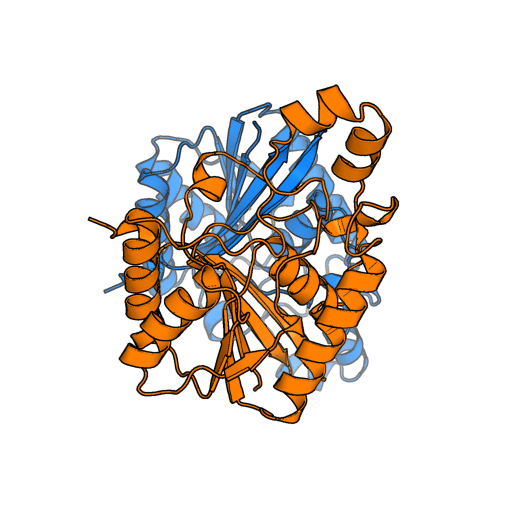1
ATOM 2595 O O . LYS B 1 113 ? 2.732 -3.834 -26.109 1 97.31 113 LYS B O 1
ATOM 2600 N N . TYR B 1 114 ? 3.605 -4.914 -24.422 1 97.19 114 TYR B N 1
ATOM 2601 C CA . TYR B 1 114 ? 4.277 -5.863 -25.297 1 97.19 114 TYR B CA 1
ATOM 2602 C C . TYR B 1 114 ? 3.848 -7.293 -24.984 1 97.19 114 TYR B C 1
ATOM 2604 O O . TYR B 1 114 ? 3.617 -7.645 -23.828 1 97.19 114 TYR B O 1
ATOM 2612 N N . PRO B 1 115 ? 3.748 -8.062 -26 1 96.5 115 PRO B N 1
ATOM 2613 C CA . PRO B 1 115 ? 3.383 -9.469 -25.812 1 96.5 115 PRO B CA 1
ATOM 2614 C C . PRO B 1 115 ? 4.508 -10.289 -25.188 1 96.5 115 PRO B C 1
ATOM 2616 O O . PRO B 1 115 ? 5.664 -9.852 -25.188 1 96.5 115 PRO B O 1
ATOM 2619 N N . PHE B 1 116 ? 4.219 -11.383 -24.656 1 96.25 116 PHE B N 1
ATOM 2620 C CA . PHE B 1 116 ? 5.148 -12.352 -24.094 1 96.25 116 PHE B CA 1
ATOM 2621 C C . PHE B 1 116 ? 4.625 -13.773 -24.266 1 96.25 116 PHE B C 1
ATOM 2623 O O . PHE B 1 116 ? 3.451 -13.969 -24.578 1 96.25 116 PHE B O 1
ATOM 2630 N N . PRO B 1 117 ? 5.492 -14.742 -24.234 1 96.38 117 PRO B N 1
ATOM 2631 C CA . PRO B 1 117 ? 5.016 -16.109 -24.453 1 96.38 117 PRO B CA 1
ATOM 2632 C C . PRO B 1 117 ? 4.004 -16.562 -23.406 1 96.38 117 PRO B C 1
ATOM 2634 O O . PRO B 1 117 ? 3.975 -16.016 -22.297 1 96.38 117 PRO B O 1
ATOM 2637 N N . GLY B 1 118 ? 3.256 -17.562 -23.719 1 95.94 118 GLY B N 1
ATOM 2638 C CA . GLY B 1 118 ? 2.283 -18.094 -22.781 1 95.94 118 GLY B CA 1
ATOM 2639 C C . GLY B 1 118 ? 0.923 -17.438 -22.891 1 95.94 118 GLY B C 1
ATOM 2640 O O . GLY B 1 118 ? 0.211 -17.625 -23.875 1 95.94 118 GLY B O 1
ATOM 2641 N N . GLU B 1 119 ? 0.679 -16.453 -21.984 1 96.06 119 GLU B N 1
ATOM 2642 C CA . GLU B 1 119 ? -0.641 -15.828 -21.938 1 96.06 119 GLU B CA 1
ATOM 2643 C C . GLU B 1 119 ? -0.791 -14.773 -23.031 1 96.06 119 GLU B C 1
ATOM 2645 O O . GLU B 1 119 ? -1.908 -14.375 -23.359 1 96.06 119 GLU B O 1
ATOM 2650 N N . GLY B 1 120 ? 0.274 -14.234 -23.438 1 96.44 120 GLY B N 1
ATOM 2651 C CA . GLY B 1 120 ? 0.299 -13.375 -24.609 1 96.44 120 GLY B CA 1
ATOM 2652 C C . GLY B 1 120 ? 0.258 -11.898 -24.281 1 96.44 120 GLY B C 1
ATOM 2653 O O . GLY B 1 120 ? 0.878 -11.086 -24.953 1 96.44 120 GLY B O 1
ATOM 2654 N N . SER B 1 121 ? -0.553 -11.508 -23.281 1 98.06 121 SER B N 1
ATOM 2655 C CA . SER B 1 121 ? -0.632 -10.094 -22.953 1 98.06 121 SER B CA 1
ATOM 2656 C C . SER B 1 121 ? -1.123 -9.883 -21.516 1 98.06 121 SER B C 1
ATOM 2658 O O . SER B 1 121 ? -1.82 -10.742 -20.969 1 98.06 121 SER B O 1
ATOM 2660 N N . MET B 1 122 ? -0.782 -8.727 -21.016 1 98.19 122 MET B N 1
ATOM 2661 C CA . MET B 1 122 ? -1.25 -8.383 -19.672 1 98.19 122 MET B CA 1
ATOM 2662 C C . MET B 1 122 ? -2.76 -8.172 -19.672 1 98.19 122 MET B C 1
ATOM 2664 O O . MET B 1 122 ? -3.42 -8.422 -18.656 1 98.19 122 MET B O 1
ATOM 2668 N N . GLU B 1 123 ? -3.324 -7.758 -20.766 1 98.38 123 GLU B N 1
ATOM 2669 C CA . GLU B 1 123 ? -4.773 -7.625 -20.875 1 98.38 123 GLU B CA 1
ATOM 2670 C C . GLU B 1 123 ? -5.465 -8.977 -20.719 1 98.38 123 GLU B C 1
ATOM 2672 O O . GLU B 1 123 ? -6.512 -9.07 -20.078 1 98.38 123 GLU B O 1
ATOM 2677 N N . ALA B 1 124 ? -4.891 -9.953 -21.359 1 98.5 124 ALA B N 1
ATOM 2678 C CA . ALA B 1 124 ? -5.434 -11.305 -21.219 1 98.5 124 ALA B CA 1
ATOM 2679 C C . ALA B 1 124 ? -5.375 -11.773 -19.766 1 98.5 124 ALA B C 1
ATOM 2681 O O . ALA B 1 124 ? -6.328 -12.367 -19.266 1 98.5 124 ALA B O 1
ATOM 2682 N N . VAL B 1 125 ? -4.297 -11.484 -19.141 1 98.62 125 VAL B N 1
ATOM 2683 C CA . VAL B 1 125 ? -4.133 -11.805 -17.734 1 98.62 125 VAL B CA 1
ATOM 2684 C C . VAL B 1 125 ? -5.223 -11.109 -16.906 1 98.62 125 VAL B C 1
ATOM 2686 O O . VAL B 1 125 ? -5.867 -11.734 -16.062 1 98.62 125 VAL B O 1
ATOM 2689 N N . GLN B 1 126 ? -5.398 -9.844 -17.156 1 98.75 126 GLN B N 1
ATOM 2690 C CA . GLN B 1 126 ? -6.383 -9.062 -16.406 1 98.75 126 GLN B CA 1
ATOM 2691 C C . GLN B 1 126 ? -7.789 -9.617 -16.609 1 98.75 126 GLN B C 1
ATOM 2693 O O . GLN B 1 126 ? -8.586 -9.656 -15.664 1 98.75 126 GLN B O 1
ATOM 2698 N N . MET B 1 127 ? -8.102 -10.055 -17.828 1 98.5 127 MET B N 1
ATOM 2699 C CA . MET B 1 127 ? -9.422 -10.625 -18.109 1 98.5 127 MET B CA 1
ATOM 2700 C C . MET B 1 127 ? -9.664 -11.867 -17.25 1 98.5 127 MET B C 1
ATOM 2702 O O . MET B 1 127 ? -10.75 -12.039 -16.703 1 98.5 127 MET B O 1
ATOM 2706 N N . ARG B 1 128 ? -8.641 -12.648 -17.188 1 98.31 128 ARG B N 1
ATOM 2707 C CA . ARG B 1 128 ? -8.727 -13.844 -16.344 1 98.31 128 ARG B CA 1
ATOM 2708 C C . ARG B 1 128 ? -8.883 -13.469 -14.875 1 98.31 128 ARG B C 1
ATOM 2710 O O . ARG B 1 128 ? -9.688 -14.07 -14.156 1 98.31 128 ARG B O 1
ATOM 2717 N N . VAL B 1 129 ? -8.18 -12.508 -14.43 1 98.62 129 VAL B N 1
ATOM 2718 C CA . VAL B 1 129 ? -8.234 -12.047 -13.047 1 98.62 129 VAL B CA 1
ATOM 2719 C C . VAL B 1 129 ? -9.617 -11.477 -12.75 1 98.62 129 VAL B C 1
ATOM 2721 O O . VAL B 1 129 ? -10.172 -11.711 -11.672 1 98.62 129 VAL B O 1
ATOM 2724 N N . LYS B 1 130 ? -10.18 -10.719 -13.68 1 98.69 130 LYS B N 1
ATOM 2725 C CA . LYS B 1 130 ? -11.516 -10.164 -13.523 1 98.69 130 LYS B CA 1
ATOM 2726 C C . LYS B 1 130 ? -12.547 -11.266 -13.289 1 98.69 130 LYS B C 1
ATOM 2728 O O . LYS B 1 130 ? -13.477 -11.102 -12.492 1 98.69 130 LYS B O 1
ATOM 2733 N N . LYS B 1 131 ? -12.375 -12.367 -13.945 1 98.62 131 LYS B N 1
ATOM 2734 C CA . LYS B 1 131 ? -13.273 -13.508 -13.758 1 98.62 131 LYS B CA 1
ATOM 2735 C C . LYS B 1 131 ? -13.164 -14.055 -12.336 1 98.62 131 LYS B C 1
ATOM 2737 O O . LYS B 1 131 ? -14.172 -14.391 -11.711 1 98.62 131 LYS B O 1
ATOM 2742 N N . ALA B 1 132 ? -11.977 -14.156 -11.828 1 98.62 132 ALA B N 1
ATOM 2743 C CA . ALA B 1 132 ? -11.773 -14.602 -10.453 1 98.62 132 ALA B CA 1
ATOM 2744 C C . ALA B 1 132 ? -12.461 -13.656 -9.469 1 98.62 132 ALA B C 1
ATOM 2746 O O . ALA B 1 132 ? -13.148 -14.109 -8.547 1 98.62 132 ALA B O 1
ATOM 2747 N N . VAL B 1 133 ? -12.25 -12.383 -9.656 1 98.25 133 VAL B N 1
ATOM 2748 C CA . VAL B 1 133 ? -12.844 -11.359 -8.797 1 98.25 133 VAL B CA 1
ATOM 2749 C C . VAL B 1 133 ? -14.367 -11.484 -8.812 1 98.25 133 VAL B C 1
ATOM 2751 O O . VAL B 1 133 ? -15.008 -11.438 -7.766 1 98.25 133 VAL B O 1
ATOM 2754 N N . GLU B 1 134 ? -14.875 -11.664 -10 1 97.81 134 GLU B N 1
ATOM 2755 C CA . GLU B 1 134 ? -16.312 -11.812 -10.156 1 97.81 134 GLU B CA 1
ATOM 2756 C C . GLU B 1 134 ? -16.844 -13.031 -9.398 1 97.81 134 GLU B C 1
ATOM 2758 O O . GLU B 1 134 ? -17.844 -12.945 -8.68 1 97.81 134 GLU B O 1
ATOM 2763 N N . ILE B 1 135 ? -16.188 -14.117 -9.57 1 98.06 135 ILE B N 1
ATOM 2764 C CA . ILE B 1 135 ? -16.578 -15.352 -8.898 1 98.06 135 ILE B CA 1
ATOM 2765 C C . ILE B 1 135 ? -16.578 -15.141 -7.387 1 98.06 135 ILE B C 1
ATOM 2767 O O . ILE B 1 135 ? -17.547 -15.477 -6.707 1 98.06 135 ILE B O 1
ATOM 2771 N N . ILE B 1 136 ? -15.547 -14.578 -6.844 1 98.25 136 ILE B N 1
ATOM 2772 C CA . ILE B 1 136 ? -15.367 -14.445 -5.402 1 98.25 136 ILE B CA 1
ATOM 2773 C C . ILE B 1 136 ? -16.375 -13.445 -4.848 1 98.25 136 ILE B C 1
ATOM 2775 O O . ILE B 1 136 ? -17.047 -13.719 -3.852 1 98.25 136 ILE B O 1
ATOM 2779 N N . THR B 1 137 ? -16.5 -12.281 -5.484 1 96.81 137 THR B N 1
ATOM 2780 C CA . THR B 1 137 ? -17.375 -11.227 -4.973 1 96.81 137 THR B CA 1
ATOM 2781 C C . THR B 1 137 ? -18.828 -11.656 -5.051 1 96.81 137 THR B C 1
ATOM 2783 O O . THR B 1 137 ? -19.641 -11.273 -4.207 1 96.81 137 THR B O 1
ATOM 2786 N N . SER B 1 138 ? -19.188 -12.438 -6.09 1 96.31 138 SER B N 1
ATOM 2787 C CA . SER B 1 138 ? -20.562 -12.898 -6.238 1 96.31 138 SER B CA 1
ATOM 2788 C C . SER B 1 138 ? -20.938 -13.891 -5.141 1 96.31 138 SER B C 1
ATOM 2790 O O . SER B 1 138 ? -22.094 -13.977 -4.738 1 96.31 138 SER B O 1
ATOM 2792 N N . ASN B 1 139 ? -19.984 -14.547 -4.633 1 97.12 139 ASN B N 1
ATOM 2793 C CA . ASN B 1 139 ? -20.25 -15.602 -3.656 1 97.12 139 ASN B CA 1
ATOM 2794 C C . ASN B 1 139 ? -20.078 -15.086 -2.227 1 97.12 139 ASN B C 1
ATOM 2796 O O . ASN B 1 139 ? -20.531 -15.727 -1.278 1 97.12 139 ASN B O 1
ATOM 2800 N N . HIS B 1 140 ? -19.438 -14 -2.064 1 96.25 140 HIS B N 1
ATOM 2801 C CA . HIS B 1 140 ? -19.094 -13.547 -0.723 1 96.25 140 HIS B CA 1
ATOM 2802 C C . HIS B 1 140 ? -19.391 -12.062 -0.546 1 96.25 140 HIS B C 1
ATOM 2804 O O . HIS B 1 140 ? -18.484 -11.266 -0.284 1 96.25 140 HIS B O 1
ATOM 2810 N N . ASP B 1 141 ? -20.656 -11.734 -0.542 1 92.75 141 ASP B N 1
ATOM 2811 C CA . ASP B 1 141 ? -21.109 -10.367 -0.295 1 92.75 141 ASP B CA 1
ATOM 2812 C C . ASP B 1 141 ? -20.984 -10.008 1.186 1 92.75 141 ASP B C 1
ATOM 2814 O O . ASP B 1 141 ? -21.484 -10.742 2.047 1 92.75 141 ASP B O 1
ATOM 2818 N N . HIS B 1 142 ? -20.219 -8.891 1.476 1 95.62 142 HIS B N 1
ATOM 2819 C CA . HIS B 1 142 ? -20.016 -8.391 2.832 1 95.62 142 HIS B CA 1
ATOM 2820 C C . HIS B 1 142 ? -19.297 -9.414 3.701 1 95.62 142 HIS B C 1
ATOM 2822 O O . HIS B 1 142 ? -19.625 -9.57 4.883 1 95.62 142 HIS B O 1
ATOM 2828 N N . GLN B 1 143 ? -18.422 -10.156 3.1 1 97.94 143 GLN B N 1
ATOM 2829 C CA . GLN B 1 143 ? -17.625 -11.141 3.818 1 97.94 143 GLN B CA 1
ATOM 2830 C C . GLN B 1 143 ? -16.125 -10.859 3.656 1 97.94 143 GLN B C 1
ATOM 2832 O O . GLN B 1 143 ? -15.734 -10.062 2.807 1 97.94 143 GLN B O 1
ATOM 2837 N N . LYS B 1 144 ? -15.367 -11.438 4.539 1 98.62 144 LYS B N 1
ATOM 2838 C CA . LYS B 1 144 ? -13.914 -11.305 4.551 1 98.62 144 LYS B CA 1
ATOM 2839 C C . LYS B 1 144 ? -13.25 -12.539 3.953 1 98.62 144 LYS B C 1
ATOM 2841 O O . LYS B 1 144 ? -13.398 -13.648 4.477 1 98.62 144 LYS B O 1
ATOM 2846 N N . VAL B 1 145 ? -12.539 -12.32 2.857 1 98.88 145 VAL B N 1
ATOM 2847 C CA . VAL B 1 145 ? -12.039 -13.438 2.066 1 98.88 145 VAL B CA 1
ATOM 2848 C C . VAL B 1 145 ? -10.523 -13.367 1.97 1 98.88 145 VAL B C 1
ATOM 2850 O O . VAL B 1 145 ? -9.961 -12.312 1.666 1 98.88 145 VAL B O 1
ATOM 2853 N N . VAL B 1 146 ? -9.859 -14.469 2.27 1 98.94 146 VAL B N 1
ATOM 2854 C CA . VAL B 1 146 ? -8.43 -14.617 2.016 1 98.94 146 VAL B CA 1
ATOM 2855 C C . VAL B 1 146 ? -8.203 -15.133 0.596 1 98.94 146 VAL B C 1
ATOM 2857 O O . VAL B 1 146 ? -8.852 -16.094 0.164 1 98.94 146 VAL B O 1
ATOM 2860 N N . ILE B 1 147 ? -7.371 -14.492 -0.121 1 98.94 147 ILE B N 1
ATOM 2861 C CA . ILE B 1 147 ? -6.957 -14.93 -1.448 1 98.94 147 ILE B CA 1
ATOM 2862 C C . ILE B 1 147 ? -5.441 -15.141 -1.471 1 98.94 147 ILE B C 1
ATOM 2864 O O . ILE B 1 147 ? -4.676 -14.18 -1.33 1 98.94 147 ILE B O 1
ATOM 2868 N N . VAL B 1 148 ? -4.992 -16.359 -1.609 1 99 148 VAL B N 1
ATOM 2869 C CA . VAL B 1 148 ? -3.574 -16.688 -1.702 1 99 148 VAL B CA 1
ATOM 2870 C C . VAL B 1 148 ? -3.205 -16.969 -3.156 1 99 148 VAL B C 1
ATOM 2872 O O . VAL B 1 148 ? -3.766 -17.875 -3.783 1 99 148 VAL B O 1
ATOM 2875 N N . SER B 1 149 ? -2.287 -16.25 -3.68 1 98.94 149 SER B N 1
ATOM 2876 C CA . SER B 1 149 ? -1.911 -16.359 -5.086 1 98.94 149 SER B CA 1
ATOM 2877 C C . SER B 1 149 ? -0.456 -15.953 -5.297 1 98.94 149 SER B C 1
ATOM 2879 O O . SER B 1 149 ? 0.417 -16.312 -4.512 1 98.94 149 SER B O 1
ATOM 2881 N N . HIS B 1 150 ? -0.149 -15.328 -6.375 1 98.88 150 HIS B N 1
ATOM 2882 C CA . HIS B 1 150 ? 1.215 -15.047 -6.809 1 98.88 150 HIS B CA 1
ATOM 2883 C C . HIS B 1 150 ? 1.445 -13.555 -6.988 1 98.88 150 HIS B C 1
ATOM 2885 O O . HIS B 1 150 ? 0.49 -12.773 -7.027 1 98.88 150 HIS B O 1
ATOM 2891 N N . GLY B 1 151 ? 2.729 -13.211 -7.016 1 98.38 151 GLY B N 1
ATOM 2892 C CA . GLY B 1 151 ? 3.09 -11.805 -7.059 1 98.38 151 GLY B CA 1
ATOM 2893 C C . GLY B 1 151 ? 2.482 -11.062 -8.242 1 98.38 151 GLY B C 1
ATOM 2894 O O . GLY B 1 151 ? 1.865 -10.016 -8.07 1 98.38 151 GLY B O 1
ATOM 2895 N N . GLY B 1 152 ? 2.711 -11.617 -9.461 1 98.06 152 GLY B N 1
ATOM 2896 C CA . GLY B 1 152 ? 2.197 -10.969 -10.656 1 98.06 152 GLY B CA 1
ATOM 2897 C C . GLY B 1 152 ? 0.684 -10.852 -10.664 1 98.06 152 GLY B C 1
ATOM 2898 O O . GLY B 1 152 ? 0.141 -9.789 -10.984 1 98.06 152 GLY B O 1
ATOM 2899 N N . ILE B 1 153 ? 0.013 -11.836 -10.273 1 98.5 153 ILE B N 1
ATOM 2900 C CA . ILE B 1 153 ? -1.442 -11.914 -10.352 1 98.5 153 ILE B CA 1
ATOM 2901 C C . ILE B 1 153 ? -2.059 -11.008 -9.281 1 98.5 153 ILE B C 1
ATOM 2903 O O . ILE B 1 153 ? -3.047 -10.32 -9.539 1 98.5 153 ILE B O 1
ATOM 2907 N N . LEU B 1 154 ? -1.526 -11.016 -8.102 1 98.88 154 LEU B N 1
ATOM 2908 C CA . LEU B 1 154 ? -2.061 -10.172 -7.039 1 98.88 154 LEU B CA 1
ATOM 2909 C C . LEU B 1 154 ? -1.917 -8.695 -7.398 1 98.88 154 LEU B C 1
ATOM 2911 O O . LEU B 1 154 ? -2.781 -7.883 -7.062 1 98.88 154 LEU B O 1
ATOM 2915 N N . LYS B 1 155 ? -0.8 -8.352 -8.07 1 98.62 155 LYS B N 1
ATOM 2916 C CA . LYS B 1 155 ? -0.657 -6.984 -8.555 1 98.62 155 LYS B CA 1
ATOM 2917 C C . LYS B 1 155 ? -1.785 -6.621 -9.516 1 98.62 155 LYS B C 1
ATOM 2919 O O . LYS B 1 155 ? -2.412 -5.57 -9.375 1 98.62 155 LYS B O 1
ATOM 2924 N N . VAL B 1 156 ? -2.055 -7.516 -10.461 1 98.69 156 VAL B N 1
ATOM 2925 C CA . VAL B 1 156 ? -3.1 -7.266 -11.453 1 98.69 156 VAL B CA 1
ATOM 2926 C C . VAL B 1 156 ? -4.461 -7.199 -10.758 1 98.69 156 VAL B C 1
ATOM 2928 O O . VAL B 1 156 ? -5.309 -6.383 -11.125 1 98.69 156 VAL B O 1
ATOM 2931 N N . LEU B 1 157 ? -4.656 -8.055 -9.766 1 98.81 157 LEU B N 1
ATOM 2932 C CA . LEU B 1 157 ? -5.898 -8.055 -9 1 98.81 157 LEU B CA 1
ATOM 2933 C C . LEU B 1 157 ? -6.105 -6.719 -8.305 1 98.81 157 LEU B C 1
ATOM 2935 O O . LEU B 1 157 ? -7.184 -6.125 -8.398 1 98.81 157 LEU B O 1
ATOM 2939 N N . ILE B 1 158 ? -5.082 -6.215 -7.637 1 98.69 158 ILE B N 1
ATOM 2940 C CA . ILE B 1 158 ? -5.145 -4.93 -6.949 1 98.69 158 ILE B CA 1
ATOM 2941 C C . ILE B 1 158 ? -5.445 -3.82 -7.953 1 98.69 158 ILE B C 1
ATOM 2943 O O . ILE B 1 158 ? -6.344 -3.004 -7.734 1 98.69 158 ILE B O 1
ATOM 2947 N N . MET B 1 159 ? -4.723 -3.836 -9.078 1 98.25 159 MET B N 1
ATOM 2948 C CA . MET B 1 159 ? -4.918 -2.812 -10.102 1 98.25 159 MET B CA 1
ATOM 2949 C C . MET B 1 159 ? -6.336 -2.863 -10.664 1 98.25 159 MET B C 1
ATOM 2951 O O . MET B 1 159 ? -6.938 -1.823 -10.93 1 98.25 159 MET B O 1
ATOM 2955 N N . THR B 1 160 ? -6.844 -4.062 -10.844 1 98.31 160 THR B N 1
ATOM 2956 C CA . THR B 1 160 ? -8.195 -4.246 -11.359 1 98.31 160 THR B CA 1
ATOM 2957 C C . THR B 1 160 ? -9.227 -3.68 -10.391 1 98.31 160 THR B C 1
ATOM 2959 O O . THR B 1 160 ? -10.102 -2.908 -10.797 1 98.31 160 THR B O 1
ATOM 2962 N N . LEU B 1 161 ? -9.109 -4.016 -9.164 1 98.25 161 LEU B N 1
ATOM 2963 C CA . LEU B 1 161 ? -10.078 -3.592 -8.156 1 98.25 161 LEU B CA 1
ATOM 2964 C C . LEU B 1 161 ? -10.039 -2.08 -7.969 1 98.25 161 LEU B C 1
ATOM 2966 O O . LEU B 1 161 ? -11.07 -1.45 -7.734 1 98.25 161 LEU B O 1
ATOM 2970 N N . LEU B 1 162 ? -8.859 -1.507 -8.055 1 98 162 LEU B N 1
ATOM 2971 C CA . LEU B 1 162 ? -8.695 -0.073 -7.844 1 98 162 LEU B CA 1
ATOM 2972 C C . LEU B 1 162 ? -8.891 0.695 -9.148 1 98 162 LEU B C 1
ATOM 2974 O O . LEU B 1 162 ? -8.836 1.927 -9.164 1 98 162 LEU B O 1
ATOM 2978 N N . GLU B 1 163 ? -9.047 -0.013 -10.281 1 96.94 163 GLU B N 1
ATOM 2979 C CA . GLU B 1 163 ? -9.219 0.559 -11.617 1 96.94 163 GLU B CA 1
ATOM 2980 C C . GLU B 1 163 ? -7.996 1.359 -12.039 1 96.94 163 GLU B C 1
ATOM 2982 O O . GLU B 1 163 ? -8.117 2.451 -12.594 1 96.94 163 GLU B O 1
ATOM 2987 N N . LEU B 1 164 ? -6.887 0.879 -11.656 1 97.56 164 LEU B N 1
ATOM 2988 C CA . LEU B 1 164 ? -5.617 1.438 -12.102 1 97.56 164 LEU B CA 1
ATOM 2989 C C . LEU B 1 164 ? -5.254 0.917 -13.492 1 97.56 164 LEU B C 1
ATOM 2991 O O . LEU B 1 164 ? -5.559 -0.23 -13.828 1 97.56 164 LEU B O 1
ATOM 2995 N N . ASP B 1 165 ? -4.578 1.746 -14.25 1 97.38 165 ASP B N 1
ATOM 2996 C CA . ASP B 1 165 ? -4.055 1.322 -15.539 1 97.38 165 ASP B CA 1
ATOM 2997 C C . ASP B 1 165 ? -2.965 0.267 -15.375 1 97.38 165 ASP B C 1
ATOM 2999 O O . ASP B 1 165 ? -2.184 0.32 -14.422 1 97.38 165 ASP B O 1
ATOM 3003 N N . LEU B 1 166 ? -2.873 -0.622 -16.328 1 97.81 166 LEU B N 1
ATOM 3004 C CA . LEU B 1 166 ? -1.896 -1.704 -16.281 1 97.81 166 LEU B CA 1
ATOM 3005 C C . LEU B 1 166 ? -0.474 -1.158 -16.359 1 97.81 166 LEU B C 1
ATOM 3007 O O . LEU B 1 166 ? 0.487 -1.866 -16.062 1 97.81 166 LEU B O 1
ATOM 3011 N N . SER B 1 167 ? -0.298 0.128 -16.781 1 97.06 167 SER B N 1
ATOM 3012 C CA . SER B 1 167 ? 1.018 0.755 -16.844 1 97.06 167 SER B CA 1
ATOM 3013 C C . SER B 1 167 ? 1.646 0.871 -15.469 1 97.06 167 SER B C 1
ATOM 3015 O O . SER B 1 167 ? 2.844 1.131 -15.344 1 97.06 167 SER B O 1
ATOM 3017 N N . PHE B 1 168 ? 0.89 0.617 -14.391 1 97 168 PHE B N 1
ATOM 3018 C CA . PHE B 1 168 ? 1.398 0.744 -13.023 1 97 168 PHE B CA 1
ATOM 3019 C C . PHE B 1 168 ? 1.911 -0.597 -12.516 1 97 168 PHE B C 1
ATOM 3021 O O . PHE B 1 168 ? 2.303 -0.714 -11.352 1 97 168 PHE B O 1
ATOM 3028 N N . TYR B 1 169 ? 1.945 -1.604 -13.344 1 97.56 169 TYR B N 1
ATOM 3029 C CA . TYR B 1 169 ? 2.307 -2.963 -12.961 1 97.56 169 TYR B CA 1
ATOM 3030 C C . TYR B 1 169 ? 3.664 -2.992 -12.266 1 97.56 169 TYR B C 1
ATOM 3032 O O . TYR B 1 169 ? 3.871 -3.764 -11.328 1 97.56 169 TYR B O 1
ATOM 3040 N N . LYS B 1 170 ? 4.547 -2.131 -12.695 1 95.81 170 LYS B N 1
ATOM 3041 C CA . LYS B 1 170 ? 5.902 -2.158 -12.156 1 95.81 170 LYS B CA 1
ATOM 3042 C C . LYS B 1 170 ? 6.059 -1.177 -11 1 95.81 170 LYS B C 1
ATOM 3044 O O . LYS B 1 170 ? 7.16 -0.995 -10.477 1 95.81 170 LYS B O 1
ATOM 3049 N N . SER B 1 171 ? 4.961 -0.539 -10.523 1 95.94 171 SER B N 1
ATOM 3050 C CA . SER B 1 171 ? 5.043 0.542 -9.547 1 95.94 171 SER B CA 1
ATOM 3051 C C . SER B 1 171 ? 4.898 0.015 -8.125 1 95.94 171 SER B C 1
ATOM 3053 O O . SER B 1 171 ? 4.875 0.792 -7.172 1 95.94 171 SER B O 1
ATOM 3055 N N . PHE B 1 172 ? 4.723 -1.197 -7.918 1 93.38 172 PHE B N 1
ATOM 3056 C CA . PHE B 1 172 ? 4.758 -1.806 -6.594 1 93.38 172 PHE B CA 1
ATOM 3057 C C . PHE B 1 172 ? 5.223 -3.254 -6.672 1 93.38 172 PHE B C 1
ATOM 3059 O O . PHE B 1 172 ? 5.34 -3.814 -7.766 1 93.38 172 PHE B O 1
ATOM 3066 N N . TRP B 1 173 ? 5.633 -3.855 -5.645 1 93.56 173 TRP B N 1
ATOM 3067 C CA . TRP B 1 173 ? 6.137 -5.219 -5.508 1 93.56 173 TRP B CA 1
ATOM 3068 C C . TRP B 1 173 ? 5.57 -5.883 -4.258 1 93.56 173 TRP B C 1
ATOM 3070 O O . TRP B 1 173 ? 5.246 -5.207 -3.277 1 93.56 173 TRP B O 1
ATOM 3080 N N . LEU B 1 174 ? 5.406 -7.172 -4.32 1 98.12 174 LEU B N 1
ATOM 3081 C CA . LEU B 1 174 ? 4.875 -7.949 -3.205 1 98.12 174 LEU B CA 1
ATOM 3082 C C . LEU B 1 174 ? 5.836 -9.07 -2.816 1 98.12 174 LEU B C 1
ATOM 3084 O O . LEU B 1 174 ? 6.207 -9.891 -3.654 1 98.12 174 LEU B O 1
ATOM 3088 N N . GLY B 1 175 ? 6.242 -9.086 -1.598 1 98.31 175 GLY B N 1
ATOM 3089 C CA . GLY B 1 175 ? 7.109 -10.148 -1.11 1 98.31 175 GLY B CA 1
ATOM 3090 C C . GLY B 1 175 ? 6.359 -11.43 -0.802 1 98.31 175 GLY B C 1
ATOM 3091 O O . GLY B 1 175 ? 5.129 -11.438 -0.76 1 98.31 175 GLY B O 1
ATOM 3092 N N . ASN B 1 176 ? 7.148 -12.484 -0.632 1 98.69 176 ASN B N 1
ATOM 3093 C CA . ASN B 1 176 ? 6.531 -13.758 -0.265 1 98.69 176 ASN B CA 1
ATOM 3094 C C . ASN B 1 176 ? 5.809 -13.664 1.077 1 98.69 176 ASN B C 1
ATOM 3096 O O . ASN B 1 176 ? 6.352 -13.117 2.041 1 98.69 176 ASN B O 1
ATOM 3100 N N . THR B 1 177 ? 4.57 -14.117 1.117 1 98.75 177 THR B N 1
ATOM 3101 C CA . THR B 1 177 ? 3.627 -14.188 2.227 1 98.75 177 THR B CA 1
ATOM 3102 C C . THR B 1 177 ? 3.232 -12.789 2.691 1 98.75 177 THR B C 1
ATOM 3104 O O . THR B 1 177 ? 2.729 -12.617 3.803 1 98.75 177 THR B O 1
ATOM 3107 N N . SER B 1 178 ? 3.549 -11.805 1.89 1 98.56 178 SER B N 1
ATOM 3108 C CA . SER B 1 178 ? 3.105 -10.453 2.238 1 98.56 178 SER B CA 1
ATOM 3109 C C . SER B 1 178 ? 1.585 -10.375 2.299 1 98.56 178 SER B C 1
ATOM 3111 O O . SER B 1 178 ? 0.89 -11.039 1.526 1 98.56 178 SER B O 1
ATOM 3113 N N . LEU B 1 179 ? 1.107 -9.594 3.195 1 98.56 179 LEU B N 1
ATOM 3114 C CA . LEU B 1 179 ? -0.323 -9.359 3.357 1 98.56 179 LEU B CA 1
ATOM 3115 C C . LEU B 1 179 ? -0.713 -7.992 2.809 1 98.56 179 LEU B C 1
ATOM 3117 O O . LEU B 1 179 ? -0.133 -6.977 3.193 1 98.56 179 LEU B O 1
ATOM 3121 N N . SER B 1 180 ? -1.583 -7.906 1.88 1 98.75 180 SER B N 1
ATOM 3122 C CA . SER B 1 180 ? -2.244 -6.699 1.4 1 98.75 180 SER B CA 1
ATOM 3123 C C . SER B 1 180 ? -3.75 -6.762 1.632 1 98.75 180 SER B C 1
ATOM 3125 O O . SER B 1 180 ? -4.348 -7.836 1.56 1 98.75 180 SER B O 1
ATOM 3127 N N . ILE B 1 181 ? -4.336 -5.645 1.905 1 98.56 181 ILE B N 1
ATOM 3128 C CA . ILE B 1 181 ? -5.738 -5.637 2.307 1 98.56 181 ILE B CA 1
ATOM 3129 C C . ILE B 1 181 ? -6.508 -4.625 1.459 1 98.56 181 ILE B C 1
ATOM 3131 O O . ILE B 1 181 ? -6.078 -3.479 1.305 1 98.56 181 ILE B O 1
ATOM 3135 N N . LEU B 1 182 ? -7.617 -5.027 0.876 1 98.56 182 LEU B N 1
ATOM 3136 C CA . LEU B 1 182 ? -8.562 -4.168 0.172 1 98.56 182 LEU B CA 1
ATOM 3137 C C . LEU B 1 182 ? -9.938 -4.23 0.817 1 98.56 182 LEU B C 1
ATOM 3139 O O . LEU B 1 182 ? -10.445 -5.32 1.099 1 98.56 182 LEU B O 1
ATOM 3143 N N . ASP B 1 183 ? -10.516 -3.111 1.031 1 97.69 183 ASP B N 1
ATOM 3144 C CA . ASP B 1 183 ? -11.859 -2.977 1.581 1 97.69 183 ASP B CA 1
ATOM 3145 C C . ASP B 1 183 ? -12.812 -2.385 0.55 1 97.69 183 ASP B C 1
ATOM 3147 O O . ASP B 1 183 ? -12.469 -1.428 -0.147 1 97.69 183 ASP B O 1
ATOM 3151 N N . GLN B 1 184 ? -13.938 -2.973 0.467 1 96.69 184 GLN B N 1
ATOM 3152 C CA . GLN B 1 184 ? -14.969 -2.387 -0.385 1 96.69 184 GLN B CA 1
ATOM 3153 C C . GLN B 1 184 ? -15.875 -1.452 0.411 1 96.69 184 GLN B C 1
ATOM 3155 O O . GLN B 1 184 ? -16.469 -1.855 1.418 1 96.69 184 GLN B O 1
ATOM 3160 N N . LYS B 1 185 ? -15.945 -0.247 -0.005 1 93.19 185 LYS B N 1
ATOM 3161 C CA . LYS B 1 185 ? -16.828 0.73 0.635 1 93.19 185 LYS B CA 1
ATOM 3162 C C . LYS B 1 185 ? -18.281 0.504 0.242 1 93.19 185 LYS B C 1
ATOM 3164 O O . LYS B 1 185 ? -18.562 -0.278 -0.667 1 93.19 185 LYS B O 1
ATOM 3169 N N . ASP B 1 186 ? -19.156 1.224 0.933 1 90.38 186 ASP B N 1
ATOM 3170 C CA . ASP B 1 186 ? -20.594 1.123 0.654 1 90.38 186 ASP B CA 1
ATOM 3171 C C . ASP B 1 186 ? -20.906 1.585 -0.766 1 90.38 186 ASP B C 1
ATOM 3173 O O . ASP B 1 186 ? -21.875 1.115 -1.377 1 90.38 186 ASP B O 1
ATOM 3177 N N . THR B 1 187 ? -20.141 2.406 -1.323 1 88.19 187 THR B N 1
ATOM 3178 C CA . THR B 1 187 ? -20.328 2.928 -2.674 1 88.19 187 THR B CA 1
ATOM 3179 C C . THR B 1 187 ? -19.984 1.866 -3.715 1 88.19 187 THR B C 1
ATOM 3181 O O . THR B 1 187 ? -20.25 2.053 -4.906 1 88.19 187 THR B O 1
ATOM 3184 N N . GLY B 1 188 ? -19.359 0.778 -3.297 1 92 188 GLY B N 1
ATOM 3185 C CA . GLY B 1 188 ? -18.906 -0.253 -4.215 1 92 188 GLY B CA 1
ATOM 3186 C C . GLY B 1 188 ? -17.438 -0.095 -4.605 1 92 188 GLY B C 1
ATOM 3187 O O . GLY B 1 188 ? -16.844 -1.003 -5.191 1 92 188 GLY B O 1
ATOM 3188 N N . LYS B 1 189 ? -16.859 1.033 -4.254 1 94.62 189 LYS B N 1
ATOM 3189 C CA . LYS B 1 189 ? -15.469 1.295 -4.586 1 94.62 189 LYS B CA 1
ATOM 3190 C C . LYS B 1 189 ? -14.531 0.588 -3.609 1 94.62 189 LYS B C 1
ATOM 3192 O O . LYS B 1 189 ? -14.867 0.402 -2.439 1 94.62 189 LYS B O 1
ATOM 3197 N N . TRP B 1 190 ? -13.43 0.166 -4.156 1 97.38 190 TRP B N 1
ATOM 3198 C CA . TRP B 1 190 ? -12.438 -0.517 -3.334 1 97.38 190 TRP B CA 1
ATOM 3199 C C . TRP B 1 190 ? -11.367 0.458 -2.85 1 97.38 190 TRP B C 1
ATOM 3201 O O . TRP B 1 190 ? -11 1.392 -3.566 1 97.38 190 TRP B O 1
ATOM 3211 N N . VAL B 1 191 ? -10.891 0.25 -1.644 1 97.62 191 VAL B N 1
ATOM 3212 C CA . VAL B 1 191 ? -9.844 1.055 -1.024 1 97.62 191 VAL B CA 1
ATOM 3213 C C . VAL B 1 191 ? -8.688 0.156 -0.595 1 97.62 191 VAL B C 1
ATOM 3215 O O . VAL B 1 191 ? -8.898 -0.896 0.013 1 97.62 191 VAL B O 1
ATOM 3218 N N . LEU B 1 192 ? -7.473 0.5 -0.969 1 98.25 192 LEU B N 1
ATOM 3219 C CA . LEU B 1 192 ? -6.281 -0.214 -0.521 1 98.25 192 LEU B CA 1
ATOM 3220 C C . LEU B 1 192 ? -5.91 0.19 0.901 1 98.25 192 LEU B C 1
ATOM 3222 O O . LEU B 1 192 ? -5.398 1.29 1.125 1 98.25 192 LEU B O 1
ATOM 3226 N N . SER B 1 193 ? -6.051 -0.691 1.839 1 97.62 193 SER B N 1
ATOM 3227 C CA . SER B 1 193 ? -5.867 -0.36 3.248 1 97.62 193 SER B CA 1
ATOM 3228 C C . SER B 1 193 ? -4.469 -0.724 3.727 1 97.62 193 SER B C 1
ATOM 3230 O O . SER B 1 193 ? -3.992 -0.193 4.734 1 97.62 193 SER B O 1
ATOM 3232 N N . SER B 1 194 ? -3.885 -1.63 3.094 1 98.12 194 SER B N 1
ATOM 3233 C CA . SER B 1 194 ? -2.521 -2.061 3.381 1 98.12 194 SER B CA 1
ATOM 3234 C C . SER B 1 194 ? -1.888 -2.74 2.172 1 98.12 194 SER B C 1
ATOM 3236 O O . SER B 1 194 ? -2.574 -3.416 1.402 1 98.12 194 SER B O 1
ATOM 3238 N N . LEU B 1 195 ? -0.627 -2.508 2.008 1 98.56 195 LEU B N 1
ATOM 3239 C CA . LEU B 1 195 ? 0.085 -3.16 0.913 1 98.56 195 LEU B CA 1
ATOM 3240 C C . LEU B 1 195 ? 1.396 -3.766 1.402 1 98.56 195 LEU B C 1
ATOM 3242 O O . LEU B 1 195 ? 2.207 -3.08 2.027 1 98.56 195 LEU B O 1
ATOM 3246 N N . ASN B 1 196 ? 1.565 -5.117 1.145 1 98.56 196 ASN B N 1
ATOM 3247 C CA . ASN B 1 196 ? 2.857 -5.785 1.258 1 98.56 196 ASN B CA 1
ATOM 3248 C C . ASN B 1 196 ? 3.369 -5.777 2.695 1 98.56 196 ASN B C 1
ATOM 3250 O O . ASN B 1 196 ? 4.559 -5.562 2.934 1 98.56 196 ASN B O 1
ATOM 3254 N N . ASP B 1 197 ? 2.471 -5.941 3.662 1 97.5 197 ASP B N 1
ATOM 3255 C CA . ASP B 1 197 ? 2.859 -6.039 5.066 1 97.5 197 ASP B CA 1
ATOM 3256 C C . ASP B 1 197 ? 3.479 -7.402 5.367 1 97.5 197 ASP B C 1
ATOM 3258 O O . ASP B 1 197 ? 2.84 -8.438 5.168 1 97.5 197 ASP B O 1
ATOM 3262 N N . ARG B 1 198 ? 4.703 -7.43 5.812 1 96.69 198 ARG B N 1
ATOM 3263 C CA . ARG B 1 198 ? 5.426 -8.672 6.043 1 96.69 198 ARG B CA 1
ATOM 3264 C C . ARG B 1 198 ? 5.914 -8.766 7.488 1 96.69 198 ARG B C 1
ATOM 3266 O O . ARG B 1 198 ? 6.906 -9.438 7.77 1 96.69 198 ARG B O 1
ATOM 3273 N N . CYS B 1 199 ? 5.227 -8.109 8.383 1 94.19 199 CYS B N 1
ATOM 3274 C CA . CYS B 1 199 ? 5.688 -7.957 9.758 1 94.19 199 CYS B CA 1
ATOM 3275 C C . CYS B 1 199 ? 5.773 -9.312 10.453 1 94.19 199 CYS B C 1
ATOM 3277 O O . CYS B 1 199 ? 6.574 -9.492 11.367 1 94.19 199 CYS B O 1
ATOM 3279 N N . HIS B 1 200 ? 4.938 -10.25 10.031 1 94.69 200 HIS B N 1
ATOM 3280 C CA . HIS B 1 200 ? 4.938 -11.57 10.656 1 94.69 200 HIS B CA 1
ATOM 3281 C C . HIS B 1 200 ? 6.258 -12.289 10.414 1 94.69 200 HIS B C 1
ATOM 3283 O O . HIS B 1 200 ? 6.559 -13.281 11.078 1 94.69 200 HIS B O 1
ATOM 3289 N N . LEU B 1 201 ? 7.02 -11.828 9.461 1 94.88 201 LEU B N 1
ATOM 3290 C CA . LEU B 1 201 ? 8.281 -12.477 9.133 1 94.88 201 LEU B CA 1
ATOM 3291 C C . LEU B 1 201 ? 9.383 -12.039 10.094 1 94.88 201 LEU B C 1
ATOM 3293 O O . LEU B 1 201 ? 10.445 -12.664 10.156 1 94.88 201 LEU B O 1
ATOM 3297 N N . ASN B 1 202 ? 9.156 -10.898 10.789 1 86.06 202 ASN B N 1
ATOM 3298 C CA . ASN B 1 202 ? 10.141 -10.398 11.742 1 86.06 202 ASN B CA 1
ATOM 3299 C C . ASN B 1 202 ? 10.352 -11.375 12.898 1 86.06 202 ASN B C 1
ATOM 3301 O O . ASN B 1 202 ? 11.375 -11.32 13.586 1 86.06 202 ASN B O 1
ATOM 3305 N N . THR B 1 203 ? 9.398 -12.227 13.109 1 75.5 203 THR B N 1
ATOM 3306 C CA . THR B 1 203 ? 9.484 -13.133 14.242 1 75.5 203 THR B CA 1
ATOM 3307 C C . THR B 1 203 ? 9.953 -14.516 13.797 1 75.5 203 THR B C 1
ATOM 3309 O O . THR B 1 203 ? 10.031 -15.438 14.609 1 75.5 203 THR B O 1
ATOM 3312 N N . MET B 1 204 ? 10.102 -14.555 12.461 1 75.25 204 MET B N 1
ATOM 3313 C CA . MET B 1 204 ? 10.531 -15.867 11.977 1 75.25 204 MET B CA 1
ATOM 3314 C C . MET B 1 204 ? 11.906 -16.219 12.523 1 75.25 204 MET B C 1
ATOM 3316 O O . MET B 1 204 ? 12.852 -15.445 12.398 1 75.25 204 MET B O 1
ATOM 3320 N N . LYS B 1 205 ? 11.898 -16.969 13.695 1 54.22 205 LYS B N 1
ATOM 3321 C CA . LYS B 1 205 ? 13.094 -17.531 14.32 1 54.22 205 LYS B CA 1
ATOM 3322 C C . LYS B 1 205 ? 13.594 -18.766 13.562 1 54.22 205 LYS B C 1
ATOM 3324 O O . LYS B 1 205 ? 12.797 -19.547 13.062 1 54.22 205 LYS B O 1
#

Foldseek 3Di:
DEKEKEWEFFDFPCVVVQFDDFQPQTAHDPRRLLLLLLLLVVCLVPAADEEEEAPRHRQLSSRVSNCVSVVYDYHYDPLQTGAFQDPRGPPHLVRCCVVPPPLSVVCVQFVQPHFGPTQTHVVSNLVSLVVVVCVVCVVAPPGYYYYYHHWQSVLSNVCSLQVHDCRCSVVDTADHGFIWMWDQDPVRHIDTPDGRHSVSCVPSD/DEKEKEWEFFDFPCVVVQFAAAQPQTAHDPRRLLLLLLLLVVCLPPAADEEEEAPRHRQQSSRVSNCVSVVYDYHYDPLQGGHFQDPRGPPHLVRCCVVPPPLSVVCVQFVQPHFGPTQTHVVSNLVSLVVVVVVVCVVAPPGYYYYYGHWQSVLSNVCSLQVHDCRCSVVDTADHGFIWMWDQDPVRHIDTPDGRHSVSCVPSD

Sequence (410 aa):
MTKFYLIRHGETEWNVQNRYQGITDIPLSSVGKLQAQAIATRMKDYEVDAIYASDLSRAFVTAKSIAKEKNLEVRTLPQLREINFGEWEGYTMTELEEIYGDDYKRFFMEPHKYPFPGEGSMEAVQMRVKKAVEIITSNHDHQKVVIVSHGGILKVLIMTLLELDLSFYKSFWLGNTSLSILDQKDTGKWVLSSLNDRCHLNTMKMTKFYLIRHGETEWNVQNRYQGITDIPLSSVGKLQAQAIATRMKDYEVDAIYASDLSRAFVTAKSIAKEKNLEVRTLPQLREINFGEWEGYTMTELEEIYGDDYKRFFMEPHKYPFPGEGSMEAVQMRVKKAVEIITSNHDHQKVVIVSHGGILKVLIMTLLELDLSFYKSFWLGNTSLSILDQKDTGKWVLSSLNDRCHLNTMK

InterPro domains:
  IPR001345 Phosphoglycerate/bisphosphoglycerate mutase, active site [PS00175] (6-15)
  IPR013078 Histidine phosphatase superfamily, clade-1 [PF00300] (4-197)
  IPR013078 Histidine phosphatase superfamily, clade-1 [SM00855] (3-157)
  IPR013078 Histidine phosphatase superfamily, clade-1 [cd07067] (3-192)
  IPR029033 Histidine phosphatase superfamily [G3DSA:3.40.50.1240] (1-205)
  IPR029033 Histidine phosphatase superfamily [SSF53254] (1-203)
  IPR051695 Phosphoglycerate Mutase [PTHR46517] (2-142)

pLDDT: mean 96.96, std 4.22, range [53.88, 99.0]

Nearest PDB structures (foldseek):
  4ij6-assembly1_B  TM=9.571E-01  e=9.579E-24  Hydrogenobacter thermophilus TK-6
  4ij5-assembly1_B  TM=9.525E-01  e=6.917E-23  Hydrogenobacter thermophilus TK-6
  1ebb-assembly1_A  TM=9.273E-01  e=2.283E-20  Geobacillus stearothermophilus
  6e4b-assembly2_C  TM=9.116E-01  e=1.544E-19  Escherichia coli K-12
  6nru-assembly5_E  TM=8.979E-01  e=4.430E-19  Shigella flexneri 2a

Secondary structure (DSSP, 8-state):
--EEEEEE---BHHHHTTB--SSS-PPB-HHHHHHHHHHHHHHTTS--SEEEE-SSHHHHHHHHHHHHHHT-PEEE-GGGSPP--GGGTT-BHHHHHHHHTHHHHHHHH-TTTS-BTTTB-HHHHHHHHHHHHHHHHHH-TT-EEEEEE-HHHHHHHHHHHHT--GGGTTSB---TT-EEEEEE-TTS-EEEEEEEE-GGGGG--/--EEEEEE---BHHHHTTB--SSS-PPB-HHHHHHHHHHHHHHTTS--SEEEE-SSHHHHHHHHHHHHHHT-PEEE-GGGSPP--GGGTT-BHHHHHHHHTHHHHHHHH-TTTS-BTTTB-HHHHHHHHHHHHHHHHHH-TT-EEEEEE-HHHHHHHHHHHHT--GGGTTSB---TT-EEEEEE-TTS-EEEEEEEE-GGGGG--

Organism: NCBI:txid1450156

Solvent-accessible surface area (backbone atoms only — not comparable to full-atom values): 20430 Å² total; per-residue (Å²): 94,32,31,39,41,38,27,23,22,28,38,27,63,44,61,78,66,52,24,43,74,24,68,67,74,59,53,51,30,75,66,10,51,51,41,18,47,34,43,20,59,60,48,67,82,49,83,69,76,45,37,36,16,8,66,45,52,24,14,35,54,27,36,43,42,33,20,62,75,66,74,50,65,73,44,68,39,73,49,38,38,32,58,39,37,46,85,53,44,72,36,31,66,67,56,43,36,72,75,51,35,66,64,43,49,49,24,72,74,39,47,60,82,36,66,51,50,62,59,40,36,49,65,52,51,44,54,39,34,50,50,41,52,49,55,51,51,73,72,39,74,57,33,29,33,36,39,20,24,28,54,70,37,50,52,48,45,53,28,58,60,61,68,48,64,62,82,50,64,78,35,45,61,58,50,66,40,9,38,23,32,38,38,36,45,93,85,67,49,40,24,45,51,29,32,35,42,50,68,55,58,76,69,66,122,95,30,30,39,40,39,26,24,21,30,39,26,62,46,61,77,65,51,26,41,58,31,69,63,76,59,56,52,30,75,66,10,51,52,42,18,47,34,44,20,58,58,48,68,82,49,83,70,74,46,37,35,17,9,67,44,52,25,14,34,54,27,38,43,43,33,20,61,76,67,74,52,65,73,43,68,37,73,50,38,39,36,57,40,37,46,86,53,45,71,35,31,66,68,56,41,36,72,76,52,36,68,63,40,49,49,21,73,74,39,45,60,79,36,66,48,51,63,59,42,35,48,66,54,51,44,54,39,35,50,50,41,50,50,56,50,51,72,74,38,74,57,32,30,33,36,38,22,24,28,56,70,36,50,50,47,45,50,30,58,62,62,68,48,65,64,83,51,64,78,34,43,60,59,51,65,41,9,40,23,32,39,39,36,46,94,88,67,51,40,25,46,52,28,34,34,42,50,67,55,58,76,68,67,122